Protein AF-A0A0F9P6A2-F1 (afdb_monomer)

Nearest PDB structures (foldseek):
  8adl-assembly1_N  TM=6.899E-01  e=5.904E-08  Saccharomyces cerevisiae
  7peq-assembly1_AF  TM=6.882E-01  e=5.033E-08  Homo sapiens
  8adl-assembly1_L  TM=6.777E-01  e=1.460E-07  Saccharomyces cerevisiae
  7uhy-assembly1_H-2  TM=6.541E-01  e=2.090E-06  Homo sapiens
  6qk7-assembly1_B  TM=4.286E-01  e=5.308E-08  Saccharomyces cerevisiae S288C

Organism: NCBI:txid412755

pLDDT: mean 78.2, std 23.57, range [27.62, 98.69]

Mean predicted aligned error: 13.71 Å

Sequence (490 aa):
MAAGDISAVIDTLVLTGCTTPRMVVLDGDYVVVSAWDGSLHGHIHTFTVDNVGAISDTVVDTWDFASTGLTPDIIKIPGSSDKYVIGYEGAASEGFIKSIIISTTGVITESFIDTVSTGARIVYGYVLHTEDANDTLIAQCFAGVVETVTVDSSGNIGAAVIDSEDYGHPGVPGNVIEIASGYYATIYADNLETFSIDGAGNITAVDSWDWTASTGTNSRIVKVPDSTKYMIAYENGSNDGIVFSFTISNTGIITKSVIDSLTFEPGINNWVSPPLSLGSDYFAIAGVGNADGFDGVIYTFTCDSDGAISDTVSDTMEFYDGSVNFCQAPFMIHVQDDVYAVAHYRQSSFDGWVRSFTIEIPTGAVEETATFSSDSHIWDAETATFNSNSHLYAEDTEIFSSTSHLWDTITATFSSNSNIHDTETETGTFTSNSHLYAEDTVTVQSDARIISQAQIENEYKIPWEIHPTMRNIHTTPQTGGQDDGGFRIL

Structure (mmCIF, N/CA/C/O backbone):
data_AF-A0A0F9P6A2-F1
#
_entry.id   AF-A0A0F9P6A2-F1
#
loop_
_atom_site.group_PDB
_atom_site.id
_atom_site.type_symbol
_atom_site.label_atom_id
_atom_site.label_alt_id
_atom_site.label_comp_id
_atom_site.label_asym_id
_atom_site.label_entity_id
_atom_site.label_seq_id
_atom_site.pdbx_PDB_ins_code
_atom_site.Cartn_x
_atom_site.Cartn_y
_atom_site.Cartn_z
_atom_site.occupancy
_atom_site.B_iso_or_equiv
_atom_site.auth_seq_id
_atom_site.auth_comp_id
_atom_site.auth_asym_id
_atom_site.auth_atom_id
_atom_site.pdbx_PDB_model_num
ATOM 1 N N . MET A 1 1 ? 18.080 -18.667 -7.653 1.00 68.69 1 MET A N 1
ATOM 2 C CA . MET A 1 1 ? 18.796 -17.548 -8.304 1.00 68.69 1 MET A CA 1
ATOM 3 C C . MET A 1 1 ? 19.746 -16.955 -7.253 1.00 68.69 1 MET A C 1
ATOM 5 O O . MET A 1 1 ? 19.988 -17.662 -6.277 1.00 68.69 1 MET A O 1
ATOM 9 N N . ALA A 1 2 ? 20.413 -15.813 -7.438 1.00 84.31 2 ALA A N 1
ATOM 10 C CA . ALA A 1 2 ? 21.039 -15.120 -6.304 1.00 84.31 2 ALA A CA 1
ATOM 11 C C . ALA A 1 2 ? 19.951 -14.437 -5.458 1.00 84.31 2 ALA A C 1
ATOM 13 O O . ALA A 1 2 ? 18.844 -14.220 -5.935 1.00 84.31 2 ALA A O 1
ATOM 14 N N . ALA A 1 3 ? 20.237 -14.148 -4.191 1.00 86.25 3 ALA A N 1
ATOM 15 C CA . ALA A 1 3 ? 19.277 -13.454 -3.342 1.00 86.25 3 ALA A CA 1
ATOM 16 C C . ALA A 1 3 ? 19.027 -12.027 -3.857 1.00 86.25 3 ALA A C 1
ATOM 18 O O . ALA A 1 3 ? 19.977 -11.310 -4.173 1.00 86.25 3 ALA A O 1
ATOM 19 N N . GLY A 1 4 ? 17.759 -11.635 -3.928 1.00 86.75 4 GLY A N 1
ATOM 20 C CA . GLY A 1 4 ? 17.284 -10.421 -4.577 1.00 86.75 4 GLY A CA 1
ATOM 21 C C . GLY A 1 4 ? 16.991 -10.574 -6.073 1.00 86.75 4 GLY A C 1
ATOM 22 O O . GLY A 1 4 ? 16.447 -9.630 -6.643 1.00 86.75 4 GLY A O 1
ATOM 23 N N . ASP A 1 5 ? 17.307 -11.709 -6.709 1.00 95.00 5 ASP A N 1
ATOM 24 C CA . ASP A 1 5 ? 17.002 -11.924 -8.130 1.00 95.00 5 ASP A CA 1
ATOM 25 C C . ASP A 1 5 ? 15.491 -12.094 -8.341 1.00 95.00 5 ASP A C 1
ATOM 27 O O . ASP A 1 5 ? 14.814 -12.813 -7.600 1.00 95.00 5 ASP A O 1
ATOM 31 N N . ILE A 1 6 ? 14.977 -11.471 -9.397 1.00 97.12 6 ILE A N 1
ATOM 32 C CA . ILE A 1 6 ? 13.567 -11.461 -9.772 1.00 97.12 6 ILE A CA 1
ATOM 33 C C . ILE A 1 6 ? 13.384 -12.401 -10.971 1.00 97.12 6 ILE A C 1
ATOM 35 O O . ILE A 1 6 ? 14.113 -12.328 -11.964 1.00 97.12 6 ILE A O 1
ATOM 39 N N . SER A 1 7 ? 12.404 -13.304 -10.917 1.00 97.69 7 SER A N 1
ATOM 40 C CA . SER A 1 7 ? 12.067 -14.130 -12.082 1.00 97.69 7 SER A CA 1
ATOM 41 C C . SER A 1 7 ? 11.315 -13.327 -13.147 1.00 97.69 7 SER A C 1
ATOM 43 O O . SER A 1 7 ? 10.870 -12.211 -12.915 1.00 97.69 7 SER A O 1
ATOM 45 N N . ALA A 1 8 ? 11.167 -13.877 -14.354 1.00 97.38 8 ALA A N 1
ATOM 46 C CA . ALA A 1 8 ? 10.260 -13.284 -15.336 1.00 97.38 8 ALA A CA 1
ATOM 47 C C . ALA A 1 8 ? 8.800 -13.405 -14.866 1.00 97.38 8 ALA A C 1
ATOM 49 O O . ALA A 1 8 ? 8.473 -14.315 -14.106 1.00 97.38 8 ALA A O 1
ATOM 50 N N . VAL A 1 9 ? 7.912 -12.554 -15.395 1.00 98.12 9 VAL A N 1
ATOM 51 C CA . VAL A 1 9 ? 6.461 -12.669 -15.162 1.00 98.12 9 VAL A CA 1
ATOM 52 C C . VAL A 1 9 ? 5.992 -14.100 -15.443 1.00 98.12 9 VAL A C 1
ATOM 54 O O . VAL A 1 9 ? 6.194 -14.622 -16.544 1.00 98.12 9 VAL A O 1
ATOM 57 N N . ILE A 1 10 ? 5.365 -14.707 -14.439 1.00 98.00 10 ILE A N 1
ATOM 58 C CA . ILE A 1 10 ? 4.868 -16.084 -14.462 1.00 98.00 10 ILE A CA 1
ATOM 59 C C . ILE A 1 10 ? 3.498 -16.120 -15.127 1.00 98.00 10 ILE A C 1
ATOM 61 O O . ILE A 1 10 ? 3.296 -16.871 -16.082 1.00 98.00 10 ILE A O 1
ATOM 65 N N . ASP A 1 11 ? 2.581 -15.275 -14.657 1.00 98.06 11 ASP A N 1
ATOM 66 C CA . ASP A 1 11 ? 1.213 -15.225 -15.156 1.00 98.06 11 ASP A CA 1
ATOM 67 C C . ASP A 1 11 ? 0.645 -13.798 -15.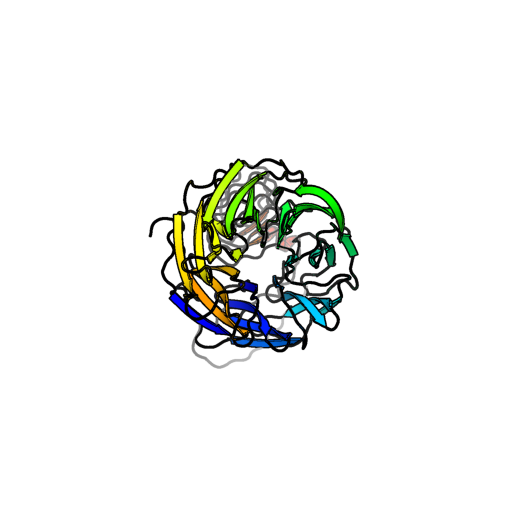158 1.00 98.06 11 ASP A C 1
ATOM 69 O O . ASP A 1 11 ? 1.237 -12.846 -14.638 1.00 98.06 11 ASP A O 1
ATOM 73 N N . THR A 1 12 ? -0.485 -13.601 -15.835 1.00 96.00 12 THR A N 1
ATOM 74 C CA . THR A 1 12 ? -1.147 -12.306 -15.976 1.00 96.00 12 THR A CA 1
ATOM 75 C C . THR A 1 12 ? -2.664 -12.451 -16.034 1.00 96.00 12 THR A C 1
ATOM 77 O O . THR A 1 12 ? -3.202 -13.073 -16.947 1.00 96.00 12 THR A O 1
ATOM 80 N N . LEU A 1 13 ? -3.362 -11.740 -15.150 1.00 95.69 13 LEU A N 1
ATOM 81 C CA . LEU A 1 13 ? -4.818 -11.596 -15.156 1.00 95.69 13 LEU A CA 1
ATOM 82 C C . LEU A 1 13 ? -5.215 -10.168 -15.541 1.00 95.69 13 LEU A C 1
ATOM 84 O O . LEU A 1 13 ? -4.581 -9.203 -15.120 1.00 95.69 13 LEU A O 1
ATOM 88 N N . VAL A 1 14 ? -6.281 -10.024 -16.332 1.00 93.94 14 VAL A N 1
ATOM 89 C CA . VAL A 1 14 ? -6.879 -8.723 -16.672 1.00 93.94 14 VAL A CA 1
ATOM 90 C C . VAL A 1 14 ? -8.145 -8.520 -15.850 1.00 93.94 14 VAL A C 1
ATOM 92 O O . VAL A 1 14 ? -9.031 -9.373 -15.863 1.00 93.94 14 VAL A O 1
ATOM 95 N N . LEU A 1 15 ? -8.255 -7.371 -15.189 1.00 93.69 15 LEU A N 1
ATOM 96 C CA . LEU A 1 15 ? -9.409 -6.965 -14.394 1.00 93.69 15 LEU A CA 1
ATOM 97 C C . LEU A 1 15 ? -10.101 -5.777 -15.065 1.00 93.69 15 LEU A C 1
ATOM 99 O O . LEU A 1 15 ? -9.478 -4.754 -15.348 1.00 93.69 15 LEU A O 1
ATOM 103 N N . THR A 1 16 ? -11.399 -5.903 -15.335 1.00 91.44 16 THR A N 1
ATOM 104 C CA . THR A 1 16 ? -12.192 -4.786 -15.873 1.00 91.44 16 THR A CA 1
ATOM 105 C C . THR A 1 16 ? -12.464 -3.768 -14.771 1.00 91.44 16 THR A C 1
ATOM 107 O O . THR A 1 16 ? -12.861 -4.165 -13.684 1.00 91.44 16 THR A O 1
ATOM 110 N N . GLY A 1 17 ? -12.304 -2.472 -15.057 1.00 89.81 17 GLY A N 1
ATOM 111 C CA . GLY A 1 17 ? -12.640 -1.419 -14.088 1.00 89.81 17 GLY A CA 1
ATOM 112 C C . GLY A 1 17 ? -11.696 -1.351 -12.885 1.00 89.81 17 GLY A C 1
ATOM 113 O O . GLY A 1 17 ? -12.132 -1.140 -11.758 1.00 89.81 17 GLY A O 1
ATOM 114 N N . CYS A 1 18 ? -10.399 -1.537 -13.129 1.00 94.88 18 CYS A N 1
ATOM 115 C CA . CYS A 1 18 ? -9.384 -1.674 -12.096 1.00 94.88 18 CYS A CA 1
ATOM 116 C C . CYS A 1 18 ? -8.314 -0.567 -12.184 1.00 94.88 18 CYS A C 1
ATOM 118 O O . CYS A 1 18 ? -7.145 -0.810 -12.479 1.00 94.88 18 CYS A O 1
ATOM 120 N N . THR A 1 19 ? -8.725 0.676 -11.931 1.00 94.81 19 THR A N 1
ATOM 121 C CA . THR A 1 19 ? -7.854 1.861 -11.848 1.00 94.81 19 THR A CA 1
ATOM 122 C C . THR A 1 19 ? -7.338 2.071 -10.424 1.00 94.81 19 THR A C 1
ATOM 124 O O . THR A 1 19 ? -8.082 1.901 -9.460 1.00 94.81 19 THR A O 1
ATOM 127 N N . THR A 1 20 ? -6.060 2.462 -10.302 1.00 92.50 20 THR A N 1
ATOM 128 C CA . THR A 1 20 ? -5.333 2.664 -9.028 1.00 92.50 20 THR A CA 1
ATOM 129 C C . THR A 1 20 ? -5.540 1.517 -8.028 1.00 92.50 20 THR A C 1
ATOM 131 O O . THR A 1 20 ? -6.112 1.748 -6.962 1.00 92.50 20 THR A O 1
ATOM 134 N N . PRO A 1 21 ? -5.128 0.288 -8.380 1.00 94.69 21 PRO A N 1
ATOM 135 C CA . PRO A 1 21 ? -5.400 -0.879 -7.558 1.00 94.69 21 PRO A CA 1
ATOM 136 C C . PRO A 1 21 ? -4.680 -0.830 -6.206 1.00 94.69 21 PRO A C 1
ATOM 138 O O . PRO A 1 21 ? -3.538 -0.371 -6.090 1.00 94.69 21 PRO A O 1
ATOM 141 N N . ARG A 1 22 ? -5.351 -1.374 -5.195 1.00 90.12 22 ARG A N 1
ATOM 142 C CA . ARG A 1 22 ? -4.787 -1.787 -3.907 1.00 90.12 22 ARG A CA 1
ATOM 143 C C . ARG A 1 22 ? -5.046 -3.270 -3.719 1.00 90.12 22 ARG A C 1
ATOM 145 O O . ARG A 1 22 ? -6.036 -3.778 -4.240 1.00 90.12 22 ARG A O 1
ATOM 152 N N . MET A 1 23 ? -4.140 -3.955 -3.031 1.00 88.31 23 MET A N 1
ATOM 153 C CA . MET A 1 23 ? -4.226 -5.398 -2.835 1.00 88.31 23 MET A CA 1
ATOM 154 C C . MET A 1 23 ? -4.045 -5.799 -1.384 1.00 88.31 23 MET A C 1
ATOM 156 O O . MET A 1 23 ? -3.263 -5.191 -0.659 1.00 88.31 23 MET A O 1
ATOM 160 N N . VAL A 1 24 ? -4.720 -6.880 -1.015 1.00 85.50 24 VAL A N 1
ATOM 161 C CA . VAL A 1 24 ? -4.509 -7.599 0.238 1.00 85.50 24 VAL A CA 1
ATOM 162 C C . VAL A 1 24 ? -4.630 -9.098 -0.028 1.00 85.50 24 VAL A C 1
ATOM 164 O O . VAL A 1 24 ? -5.427 -9.525 -0.868 1.00 85.50 24 VAL A O 1
ATOM 167 N N . VAL A 1 25 ? -3.824 -9.888 0.670 1.00 82.25 25 VAL A N 1
ATOM 168 C CA . VAL A 1 25 ? -3.891 -11.354 0.659 1.00 82.25 25 VAL A CA 1
ATOM 169 C C . VAL A 1 25 ? -4.923 -11.801 1.696 1.00 82.25 25 VAL A C 1
ATOM 171 O O . VAL A 1 25 ? -5.004 -11.231 2.787 1.00 82.25 25 VAL A O 1
ATOM 174 N N . LEU A 1 26 ? -5.759 -12.778 1.353 1.00 79.81 26 LEU A N 1
ATOM 175 C CA . LEU A 1 26 ? -6.559 -13.510 2.342 1.00 79.81 26 LEU A CA 1
ATOM 176 C C . LEU A 1 26 ? -5.760 -14.738 2.780 1.00 79.81 26 LEU A C 1
ATOM 178 O O . LEU A 1 26 ? -4.757 -15.072 2.171 1.00 79.81 26 LEU A O 1
ATOM 182 N N . ASP A 1 27 ? -6.225 -15.458 3.793 1.00 68.31 27 ASP A N 1
ATOM 183 C CA . ASP A 1 27 ? -5.519 -16.662 4.233 1.00 68.31 27 ASP A CA 1
ATOM 184 C C . ASP A 1 27 ? -5.398 -17.682 3.071 1.00 68.31 27 ASP A C 1
ATOM 186 O O . ASP A 1 27 ? -6.403 -18.071 2.465 1.00 68.31 27 ASP A O 1
ATOM 190 N N . GLY A 1 28 ? -4.164 -18.099 2.756 1.00 71.69 28 GLY A N 1
ATOM 191 C CA . GLY A 1 28 ? -3.831 -18.989 1.636 1.00 71.69 28 GLY A CA 1
ATOM 192 C C . GLY A 1 28 ? -3.672 -18.270 0.287 1.00 71.69 28 GLY A C 1
ATOM 193 O O . GLY A 1 28 ? -3.220 -17.135 0.221 1.00 71.69 28 GLY A O 1
ATOM 194 N N . ASP A 1 29 ? -4.071 -18.937 -0.798 1.00 81.44 29 ASP A N 1
ATOM 195 C CA . ASP A 1 29 ? -3.779 -18.504 -2.176 1.00 81.44 29 ASP A CA 1
ATOM 196 C C . ASP A 1 29 ? -4.673 -17.349 -2.688 1.00 81.44 29 ASP A C 1
ATOM 198 O O . ASP A 1 29 ? -4.631 -17.010 -3.870 1.00 81.44 29 ASP A O 1
ATOM 202 N N . TYR A 1 30 ? -5.574 -16.779 -1.880 1.00 86.12 30 TYR A N 1
ATOM 203 C CA . TYR A 1 30 ? -6.539 -15.784 -2.367 1.00 86.12 30 TYR A CA 1
ATOM 204 C C . TYR A 1 30 ? -5.976 -14.364 -2.286 1.00 86.12 30 TYR A C 1
ATOM 206 O O . TYR A 1 30 ? -5.379 -13.955 -1.293 1.00 86.12 30 TYR A O 1
ATOM 214 N N . VAL A 1 31 ? -6.275 -13.562 -3.306 1.00 85.62 31 VAL A N 1
ATOM 215 C CA . VAL A 1 31 ? -5.920 -12.144 -3.379 1.00 85.62 31 VAL A CA 1
ATOM 216 C C . VAL A 1 31 ? -7.170 -11.319 -3.656 1.00 85.62 31 VAL A C 1
ATOM 218 O O . VAL A 1 31 ? -8.002 -11.677 -4.495 1.00 85.62 31 VAL A O 1
ATOM 221 N N . VAL A 1 32 ? -7.289 -10.191 -2.961 1.00 89.69 32 VAL A N 1
ATOM 222 C CA . VAL A 1 32 ? -8.297 -9.162 -3.218 1.00 89.69 32 VAL A CA 1
ATOM 223 C C . VAL A 1 32 ? -7.638 -7.955 -3.863 1.00 89.69 32 VAL A C 1
ATOM 225 O O . VAL A 1 32 ? -6.594 -7.499 -3.407 1.00 89.69 32 VAL A O 1
ATOM 228 N N . VAL A 1 33 ? -8.287 -7.403 -4.887 1.00 94.31 33 VAL A N 1
ATOM 229 C CA . VAL A 1 33 ? -7.976 -6.092 -5.459 1.00 94.31 33 VAL A CA 1
ATOM 230 C C . VAL A 1 33 ? -9.157 -5.154 -5.234 1.00 94.31 33 VAL A C 1
ATOM 232 O O . VAL A 1 33 ? -10.264 -5.461 -5.672 1.00 94.31 33 VAL A O 1
ATOM 235 N N . SER A 1 34 ? -8.924 -3.992 -4.620 1.00 94.94 34 SER A N 1
ATOM 236 C CA . SER A 1 34 ? -9.865 -2.866 -4.644 1.00 94.94 34 SER A CA 1
ATOM 237 C C . SER A 1 34 ? -9.404 -1.816 -5.649 1.00 94.94 34 SER A C 1
ATOM 239 O O . SER A 1 34 ? -8.225 -1.465 -5.705 1.00 94.94 34 SER A O 1
ATOM 241 N N . ALA A 1 35 ? -10.330 -1.308 -6.457 1.00 97.00 35 ALA A N 1
ATOM 242 C CA . ALA A 1 35 ? -10.033 -0.343 -7.508 1.00 97.00 35 ALA A CA 1
ATOM 243 C C . ALA A 1 35 ? -11.288 0.444 -7.923 1.00 97.00 35 ALA A C 1
ATOM 245 O O . ALA A 1 35 ? -12.346 0.304 -7.317 1.00 97.00 35 ALA A O 1
ATOM 246 N N . TRP A 1 36 ? -11.182 1.288 -8.948 1.00 96.06 36 TRP A N 1
ATOM 247 C CA . TRP A 1 36 ? -12.336 1.986 -9.527 1.00 96.06 36 TRP A CA 1
ATOM 248 C C . TRP A 1 36 ? -12.297 2.014 -11.058 1.00 96.06 36 TRP A C 1
ATOM 250 O O . TRP A 1 36 ? -11.248 1.797 -11.663 1.00 96.06 36 TRP A O 1
ATOM 260 N N . ASP A 1 37 ? -13.429 2.282 -11.710 1.00 94.88 37 ASP A N 1
ATOM 261 C CA . ASP A 1 37 ? -13.536 2.280 -13.175 1.00 94.88 37 ASP A CA 1
ATOM 262 C C . ASP A 1 37 ? -13.656 3.675 -13.811 1.00 94.88 37 ASP A C 1
ATOM 264 O O . ASP A 1 37 ? -13.839 4.692 -13.152 1.00 94.88 37 ASP A O 1
ATOM 268 N N . GLY A 1 38 ? -13.627 3.748 -15.145 1.00 92.12 38 GLY A N 1
ATOM 269 C CA . GLY A 1 38 ? -13.782 5.018 -15.870 1.00 92.12 38 GLY A CA 1
ATOM 270 C C . GLY A 1 38 ? -15.124 5.744 -15.658 1.00 92.12 38 GLY A C 1
ATOM 271 O O . GLY A 1 38 ? -15.259 6.894 -16.081 1.00 92.12 38 GLY A O 1
ATOM 272 N N . SER A 1 39 ? -16.105 5.104 -15.013 1.00 94.69 39 SER A N 1
ATOM 273 C CA . SER A 1 39 ? -17.392 5.682 -14.598 1.00 94.69 39 SER A CA 1
ATOM 274 C C . SER A 1 39 ? -17.397 6.135 -13.133 1.00 94.69 39 SER A C 1
ATOM 276 O O . SER A 1 39 ? -18.435 6.590 -12.653 1.00 94.69 39 SER A O 1
ATOM 278 N N . LEU A 1 40 ? -16.243 6.092 -12.456 1.00 95.44 40 LEU A N 1
ATOM 279 C CA . LEU A 1 40 ? -16.032 6.407 -11.040 1.00 95.44 40 LEU A CA 1
ATOM 280 C C . LEU A 1 40 ? -16.553 5.338 -10.069 1.00 95.44 40 LEU A C 1
ATOM 282 O O . LEU A 1 40 ? -16.492 5.563 -8.860 1.00 95.44 40 LEU A O 1
ATOM 286 N N . HIS A 1 41 ? -17.061 4.204 -10.556 1.00 97.38 41 HIS A N 1
ATOM 287 C CA . HIS A 1 41 ? -17.585 3.157 -9.685 1.00 97.38 41 HIS A CA 1
ATOM 288 C C . HIS A 1 41 ? -16.440 2.444 -8.970 1.00 97.38 41 HIS A C 1
ATOM 290 O O . HIS A 1 41 ? -15.406 2.183 -9.581 1.00 97.38 41 HIS A O 1
ATOM 296 N N . GLY A 1 42 ? -16.620 2.158 -7.683 1.00 97.62 42 GLY A N 1
ATOM 297 C CA . GLY A 1 42 ? -15.679 1.379 -6.891 1.00 97.62 42 GLY A CA 1
ATOM 298 C C . GLY A 1 42 ? -15.931 -0.114 -7.067 1.00 97.62 42 GLY A C 1
ATOM 299 O O . GLY A 1 42 ? -17.069 -0.564 -6.943 1.00 97.62 42 GLY A O 1
ATOM 300 N N . HIS A 1 43 ? -14.867 -0.873 -7.305 1.00 97.50 43 HIS A N 1
ATOM 301 C CA . HIS A 1 43 ? -14.892 -2.312 -7.538 1.00 97.50 43 HIS A CA 1
ATOM 302 C C . HIS A 1 43 ? -13.994 -3.058 -6.554 1.00 97.50 43 HIS A C 1
ATOM 304 O O . HIS A 1 43 ? -12.923 -2.579 -6.175 1.00 97.50 43 HIS A O 1
ATOM 310 N N . ILE A 1 44 ? -14.425 -4.256 -6.169 1.00 97.62 44 ILE A N 1
ATOM 311 C CA . ILE A 1 44 ? -13.600 -5.267 -5.505 1.00 97.62 44 ILE A CA 1
ATOM 312 C C . ILE A 1 44 ? -13.592 -6.506 -6.392 1.00 97.62 44 ILE A C 1
ATOM 314 O O . ILE A 1 44 ? -14.652 -6.944 -6.835 1.00 97.62 44 ILE A O 1
ATOM 318 N N . HIS A 1 45 ? -12.415 -7.079 -6.620 1.00 96.94 45 HIS A N 1
ATOM 319 C CA . HIS A 1 45 ? -12.226 -8.346 -7.321 1.00 96.94 45 HIS A CA 1
ATOM 320 C C . HIS A 1 45 ? -11.480 -9.324 -6.423 1.00 96.94 45 HIS A C 1
ATOM 322 O O . HIS A 1 45 ? -10.557 -8.922 -5.715 1.00 96.94 45 HIS A O 1
ATOM 328 N N . THR A 1 46 ? -11.819 -10.606 -6.504 1.00 96.38 46 THR A N 1
ATOM 329 C CA . THR A 1 46 ? -11.063 -11.678 -5.847 1.00 96.38 46 THR A CA 1
ATOM 330 C C . THR A 1 46 ? -10.616 -12.726 -6.855 1.00 96.38 46 THR A C 1
ATOM 332 O O . THR A 1 46 ? -11.311 -13.014 -7.826 1.00 96.38 46 THR A O 1
ATOM 335 N N . PHE A 1 47 ? -9.433 -13.293 -6.663 1.00 95.94 47 PHE A N 1
ATOM 336 C CA . PHE A 1 47 ? -8.863 -14.356 -7.497 1.00 95.94 47 PHE A CA 1
ATOM 337 C C . PHE A 1 47 ? -7.842 -15.141 -6.672 1.00 95.94 47 PHE A C 1
ATOM 339 O O . PHE A 1 47 ? -7.590 -14.783 -5.522 1.00 95.94 47 PHE A O 1
ATOM 346 N N . THR A 1 48 ? -7.268 -16.207 -7.230 1.00 93.44 48 THR A N 1
ATOM 347 C CA . THR A 1 48 ? -6.183 -16.938 -6.562 1.00 93.44 48 THR A CA 1
ATOM 348 C C . THR A 1 48 ? -4.852 -16.743 -7.268 1.00 93.44 48 THR A C 1
ATOM 350 O O . THR A 1 48 ? -4.823 -16.605 -8.492 1.00 93.44 48 THR A O 1
ATOM 353 N N . VAL A 1 49 ? -3.768 -16.782 -6.501 1.00 89.44 49 VAL A N 1
ATOM 354 C CA . VAL A 1 49 ? -2.382 -16.890 -6.957 1.00 89.44 49 VAL A CA 1
ATOM 355 C C . VAL A 1 49 ? -1.757 -18.035 -6.166 1.00 89.44 49 VAL A C 1
ATOM 357 O O . VAL A 1 49 ? -1.667 -17.939 -4.950 1.00 89.44 49 VAL A O 1
ATOM 360 N N . ASP A 1 50 ? -1.395 -19.131 -6.830 1.00 90.00 50 ASP A N 1
ATOM 361 C CA . ASP A 1 50 ? -0.864 -20.311 -6.135 1.00 90.00 50 ASP A CA 1
ATOM 362 C C . ASP A 1 50 ? 0.621 -20.166 -5.746 1.00 90.00 50 ASP A C 1
ATOM 364 O O . ASP A 1 50 ? 1.303 -19.205 -6.114 1.00 90.00 50 ASP A O 1
ATOM 368 N N . ASN A 1 51 ? 1.146 -21.168 -5.034 1.00 87.38 51 ASN A N 1
ATOM 369 C CA . ASN A 1 51 ? 2.534 -21.212 -4.564 1.00 87.38 51 ASN A CA 1
ATOM 370 C C . ASN A 1 51 ? 3.605 -21.313 -5.666 1.00 87.38 51 ASN A C 1
ATOM 372 O O . ASN A 1 51 ? 4.795 -21.322 -5.364 1.00 87.38 51 ASN A O 1
ATOM 376 N N . VAL A 1 52 ? 3.216 -21.426 -6.938 1.00 92.31 52 VAL A N 1
ATOM 377 C CA . VAL A 1 52 ? 4.136 -21.322 -8.080 1.00 92.31 52 VAL A CA 1
ATOM 378 C C . VAL A 1 52 ? 3.869 -20.071 -8.914 1.00 92.31 52 VAL A C 1
ATOM 380 O O . VAL A 1 52 ? 4.459 -19.913 -9.982 1.00 92.31 52 VAL A O 1
ATOM 383 N N . GLY A 1 53 ? 2.995 -19.182 -8.438 1.00 93.19 53 GLY A N 1
ATOM 384 C CA . GLY A 1 53 ? 2.637 -17.927 -9.078 1.00 93.19 53 GLY A CA 1
ATOM 385 C C . GLY A 1 53 ? 1.608 -18.050 -10.200 1.00 93.19 53 GLY A C 1
ATOM 386 O O . GLY A 1 53 ? 1.444 -17.090 -10.945 1.00 93.19 53 GLY A O 1
ATOM 387 N N . ALA A 1 54 ? 0.909 -19.169 -10.382 1.00 96.50 54 ALA A N 1
ATOM 388 C CA . ALA A 1 54 ? -0.171 -19.238 -11.366 1.00 96.50 54 ALA A CA 1
ATOM 389 C C . ALA A 1 54 ? -1.411 -18.492 -10.853 1.00 96.50 54 ALA A C 1
ATOM 391 O O . ALA A 1 54 ? -1.832 -18.679 -9.711 1.00 96.50 54 ALA A O 1
ATOM 392 N N . ILE A 1 55 ? -2.012 -17.656 -11.701 1.00 96.50 55 ILE A N 1
ATOM 393 C CA . ILE A 1 55 ? -3.218 -16.896 -11.368 1.00 96.50 55 ILE A CA 1
ATOM 394 C C . ILE A 1 55 ? -4.439 -17.669 -11.882 1.00 96.50 55 ILE A C 1
ATOM 396 O O . ILE A 1 55 ? -4.421 -18.236 -12.973 1.00 96.50 55 ILE A O 1
ATOM 400 N N . SER A 1 56 ? -5.539 -17.701 -11.125 1.00 90.31 56 SER A N 1
ATOM 401 C CA . SER A 1 56 ? -6.771 -18.344 -11.601 1.00 90.31 56 SER A CA 1
ATOM 402 C C . SER A 1 56 ? -7.255 -17.744 -12.930 1.00 90.31 56 SER A C 1
ATOM 404 O O . SER A 1 56 ? -7.457 -16.532 -13.021 1.00 90.31 56 SER A O 1
ATOM 406 N N . ASP A 1 57 ? -7.571 -18.604 -13.909 1.00 81.06 57 ASP A N 1
ATOM 407 C CA . ASP A 1 57 ? -8.103 -18.229 -15.236 1.00 81.06 57 ASP A CA 1
ATOM 408 C C . ASP A 1 57 ? -9.379 -17.361 -15.178 1.00 81.06 57 ASP A C 1
ATOM 410 O O . ASP A 1 57 ? -9.732 -16.675 -16.142 1.00 81.06 57 ASP A O 1
ATOM 414 N N . THR A 1 58 ? -10.115 -17.422 -14.067 1.00 84.69 58 THR A N 1
ATOM 415 C CA . THR A 1 58 ? -11.321 -16.629 -13.831 1.00 84.69 58 THR A CA 1
ATOM 416 C C . THR A 1 58 ? -11.269 -15.972 -12.467 1.00 84.69 58 THR A C 1
ATOM 418 O O . THR A 1 58 ? -10.978 -16.636 -11.475 1.00 84.69 58 THR A O 1
ATOM 421 N N . VAL A 1 59 ? -11.659 -14.699 -12.427 1.00 91.94 59 VAL A N 1
ATOM 422 C CA . VAL A 1 59 ? -11.984 -13.984 -11.191 1.00 91.94 59 VAL A CA 1
ATOM 423 C C . VAL A 1 59 ? -12.999 -14.808 -10.389 1.00 91.94 59 VAL A C 1
ATOM 425 O O . VAL A 1 59 ? -13.993 -15.282 -10.946 1.00 91.94 59 VAL A O 1
ATOM 428 N N . VAL A 1 60 ? -12.715 -15.006 -9.105 1.00 95.44 60 VAL A N 1
ATOM 429 C CA . VAL A 1 60 ? -13.544 -15.759 -8.159 1.00 95.44 60 VAL A CA 1
ATOM 430 C C . VAL A 1 60 ? -14.845 -15.010 -7.895 1.00 95.44 60 VAL A C 1
ATOM 432 O O . VAL A 1 60 ? -15.918 -15.602 -8.007 1.00 95.44 60 VAL A O 1
ATOM 435 N N . ASP A 1 61 ? -14.757 -13.713 -7.596 1.00 97.25 61 ASP A N 1
ATOM 436 C CA . ASP A 1 61 ? -15.918 -12.855 -7.377 1.00 97.25 61 ASP A CA 1
ATOM 437 C C . ASP A 1 61 ? -15.631 -11.383 -7.719 1.00 97.25 61 ASP A C 1
ATOM 439 O O . ASP A 1 61 ? -14.481 -10.942 -7.801 1.00 97.25 61 ASP A O 1
ATOM 443 N N . THR A 1 62 ? -16.678 -10.598 -7.962 1.00 97.12 62 THR A N 1
ATOM 444 C CA . THR A 1 62 ? -16.572 -9.155 -8.207 1.00 97.12 62 THR A CA 1
ATOM 445 C C . THR A 1 62 ? -17.787 -8.419 -7.683 1.00 97.12 62 THR A C 1
ATOM 447 O O . THR A 1 62 ? -18.914 -8.800 -7.982 1.00 97.12 62 THR A O 1
ATOM 450 N N . TRP A 1 63 ? -17.550 -7.295 -7.008 1.00 98.00 63 TRP A N 1
ATOM 451 C CA . TRP A 1 63 ? -18.608 -6.418 -6.526 1.00 98.00 63 TRP A CA 1
ATOM 452 C C . TRP A 1 63 ? -18.353 -4.951 -6.892 1.00 98.00 63 TRP A C 1
ATOM 454 O O . TRP A 1 63 ? -17.322 -4.386 -6.530 1.00 98.00 63 TRP A O 1
ATOM 464 N N . ASP A 1 64 ? -19.322 -4.332 -7.572 1.00 97.62 64 ASP A N 1
ATOM 465 C CA . ASP A 1 64 ? -19.441 -2.874 -7.735 1.00 97.62 64 ASP A CA 1
ATOM 466 C C . ASP A 1 64 ? -20.066 -2.299 -6.452 1.00 97.62 64 ASP A C 1
ATOM 468 O O . ASP A 1 64 ? -21.289 -2.304 -6.267 1.00 97.62 64 ASP A O 1
ATOM 472 N N . PHE A 1 65 ? -19.213 -1.892 -5.512 1.00 97.62 65 PHE A N 1
ATOM 473 C CA . PHE A 1 65 ? -19.624 -1.564 -4.146 1.00 97.62 65 PHE A CA 1
ATOM 474 C C . PHE A 1 65 ? -20.145 -0.129 -3.997 1.00 97.62 65 PHE A C 1
ATOM 476 O O . PHE A 1 65 ? -20.826 0.189 -3.015 1.00 97.62 65 PHE A O 1
ATOM 483 N N . ALA A 1 66 ? -19.834 0.763 -4.942 1.00 97.62 66 ALA A N 1
ATOM 484 C CA . ALA A 1 66 ? -20.254 2.158 -4.889 1.00 97.62 66 ALA A CA 1
ATOM 485 C C . ALA A 1 66 ? -20.298 2.810 -6.274 1.00 97.62 66 ALA A C 1
ATOM 487 O O . ALA A 1 66 ? -19.323 2.786 -7.011 1.00 97.62 66 ALA A O 1
ATOM 488 N N . SER A 1 67 ? -21.361 3.573 -6.559 1.00 96.81 67 SER A N 1
ATOM 489 C CA . SER A 1 67 ? -21.476 4.381 -7.790 1.00 96.81 67 SER A CA 1
ATOM 490 C C . SER A 1 67 ? -20.477 5.548 -7.876 1.00 96.81 67 SER A C 1
ATOM 492 O O . SER A 1 67 ? -20.383 6.241 -8.886 1.00 96.81 67 SER A O 1
ATOM 494 N N . THR A 1 68 ? -19.801 5.853 -6.772 1.00 97.44 68 THR A N 1
ATOM 495 C CA . THR A 1 68 ? -18.609 6.701 -6.719 1.00 97.44 68 THR A CA 1
ATOM 496 C C . THR A 1 68 ? -17.737 6.129 -5.612 1.00 97.44 68 THR A C 1
ATOM 498 O O . THR A 1 68 ? -18.143 6.184 -4.451 1.00 97.44 68 THR A O 1
ATOM 501 N N . GLY A 1 69 ? -16.612 5.521 -5.975 1.00 96.94 69 GLY A N 1
ATOM 502 C CA . GLY A 1 69 ? -15.734 4.794 -5.061 1.00 96.94 69 GLY A CA 1
ATOM 503 C C . GLY A 1 69 ? -14.269 4.956 -5.442 1.00 96.94 69 GLY A C 1
ATOM 504 O O . GLY A 1 69 ? -13.611 3.980 -5.770 1.00 96.94 69 GLY A O 1
ATOM 505 N N . LEU A 1 70 ? -13.787 6.197 -5.483 1.00 96.50 70 LEU A N 1
ATOM 506 C CA . LEU A 1 70 ? -12.475 6.550 -6.014 1.00 96.50 70 LEU A CA 1
ATOM 507 C C . LEU A 1 70 ? -11.341 6.146 -5.075 1.00 96.50 70 LEU A C 1
ATOM 509 O O . LEU A 1 70 ? -11.438 6.307 -3.858 1.00 96.50 70 LEU A O 1
ATOM 513 N N . THR A 1 71 ? -10.246 5.685 -5.689 1.00 94.12 71 THR A N 1
ATOM 514 C CA . THR A 1 71 ? -8.975 5.335 -5.030 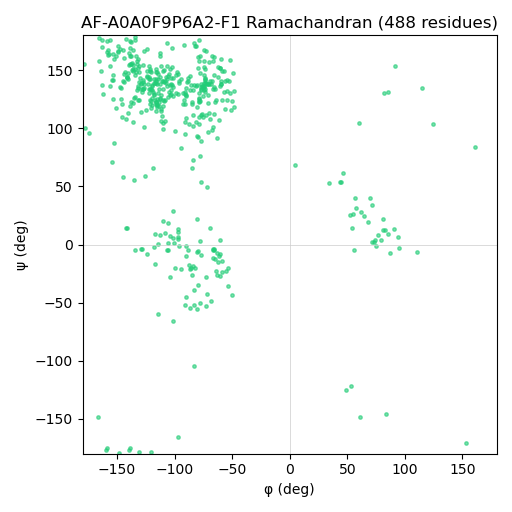1.00 94.12 71 THR A CA 1
ATOM 515 C C . THR A 1 71 ? -9.157 4.516 -3.746 1.00 94.12 71 THR A C 1
ATOM 517 O O . THR A 1 71 ? -8.680 4.948 -2.697 1.00 94.12 71 THR A O 1
ATOM 520 N N . PRO A 1 72 ? -9.889 3.389 -3.792 1.00 96.81 72 PRO A N 1
ATOM 521 C CA . PRO A 1 72 ? -10.159 2.628 -2.590 1.00 96.81 72 PRO A CA 1
ATOM 522 C C . PRO A 1 72 ? -8.897 1.949 -2.071 1.00 96.81 72 PRO A C 1
ATOM 524 O O . PRO A 1 72 ? -8.140 1.353 -2.840 1.00 96.81 72 PRO A O 1
ATOM 527 N N . ASP A 1 73 ? -8.735 1.991 -0.759 1.00 93.75 73 ASP A N 1
ATOM 528 C CA . ASP A 1 73 ? -7.763 1.210 -0.013 1.00 93.75 73 ASP A CA 1
ATOM 529 C C . ASP A 1 73 ? -8.481 0.158 0.823 1.00 93.75 73 ASP A C 1
ATOM 531 O O . ASP A 1 73 ? -9.556 0.429 1.362 1.00 93.75 73 ASP A O 1
ATOM 535 N N . ILE A 1 74 ? -7.911 -1.041 0.904 1.00 90.81 74 ILE A N 1
ATOM 536 C CA . ILE A 1 74 ? -8.519 -2.179 1.587 1.00 90.81 74 ILE A CA 1
ATOM 537 C C . ILE A 1 74 ? -7.508 -2.853 2.506 1.00 90.81 74 ILE A C 1
ATOM 539 O O . ILE A 1 74 ? -6.391 -3.160 2.096 1.00 90.81 74 ILE A O 1
ATOM 543 N N . ILE A 1 75 ? -7.928 -3.127 3.739 1.00 87.62 75 ILE A N 1
ATOM 544 C CA . ILE A 1 75 ? -7.127 -3.837 4.741 1.00 87.62 75 ILE A CA 1
ATOM 545 C C . ILE A 1 75 ? -7.971 -4.887 5.464 1.00 87.62 75 ILE A C 1
ATOM 547 O O . ILE A 1 75 ? -9.189 -4.737 5.601 1.00 87.62 75 ILE A O 1
ATOM 551 N N . LYS A 1 76 ? -7.328 -5.959 5.936 1.00 85.62 76 LYS A N 1
ATOM 552 C CA . LYS A 1 76 ? -7.957 -6.953 6.819 1.00 85.62 76 LYS A CA 1
ATOM 553 C C . LYS A 1 76 ? -8.214 -6.315 8.187 1.00 85.62 76 LYS A C 1
ATOM 555 O O . LYS A 1 76 ? -7.391 -5.540 8.666 1.00 85.62 76 LYS A O 1
ATOM 560 N N . ILE A 1 77 ? -9.352 -6.626 8.806 1.00 86.19 77 ILE A N 1
ATOM 561 C CA . ILE A 1 77 ? -9.613 -6.232 10.196 1.00 86.19 77 ILE A CA 1
ATOM 562 C C . ILE A 1 77 ? -8.841 -7.191 11.116 1.00 86.19 77 ILE A C 1
ATOM 564 O O . ILE A 1 77 ? -9.072 -8.404 11.027 1.00 86.19 77 ILE A O 1
ATOM 568 N N . PRO A 1 78 ? -7.958 -6.691 12.001 1.00 82.81 78 PRO A N 1
ATOM 569 C CA . PRO A 1 78 ? -7.249 -7.520 12.969 1.00 82.81 78 PRO A CA 1
ATOM 570 C C . PRO A 1 78 ? -8.193 -8.388 13.808 1.00 82.81 78 PRO A C 1
ATOM 572 O O . PRO A 1 78 ? -9.291 -7.981 14.187 1.00 82.81 78 PRO A O 1
ATOM 575 N N . GLY A 1 79 ? -7.781 -9.629 14.070 1.00 80.94 79 GLY A N 1
ATOM 576 C CA . GLY A 1 79 ? -8.585 -10.596 14.826 1.00 80.94 79 GLY A CA 1
ATOM 577 C C . GLY A 1 79 ? -9.820 -11.146 14.094 1.00 80.94 79 GLY A C 1
ATOM 578 O O . GLY A 1 79 ? -10.553 -11.947 14.673 1.00 80.94 79 GLY A O 1
ATOM 579 N N . SER A 1 80 ? -10.060 -10.769 12.832 1.00 85.69 80 SER A N 1
ATOM 580 C CA . SER A 1 80 ? -11.125 -11.332 11.995 1.00 85.69 80 SER A CA 1
ATOM 581 C C . SER A 1 80 ? -10.559 -12.212 10.880 1.00 85.69 80 SER A C 1
ATOM 583 O O . SER A 1 80 ? -9.569 -11.857 10.247 1.00 85.69 80 SER A O 1
ATOM 585 N N . SER A 1 81 ? -11.208 -13.341 10.583 1.00 84.31 81 SER A N 1
ATOM 586 C CA . SER A 1 81 ? -10.817 -14.230 9.477 1.00 84.31 81 SER A CA 1
ATOM 587 C C . SER A 1 81 ? -11.410 -13.832 8.122 1.00 84.31 81 SER A C 1
ATOM 589 O O . SER A 1 81 ? -10.905 -14.255 7.089 1.00 84.31 81 SER A O 1
ATOM 591 N N . ASP A 1 82 ? -12.491 -13.050 8.113 1.00 90.31 82 ASP A N 1
ATOM 592 C CA . ASP A 1 82 ? -13.309 -12.819 6.916 1.00 90.31 82 ASP A CA 1
ATOM 593 C C . ASP A 1 82 ? -13.812 -11.378 6.769 1.00 90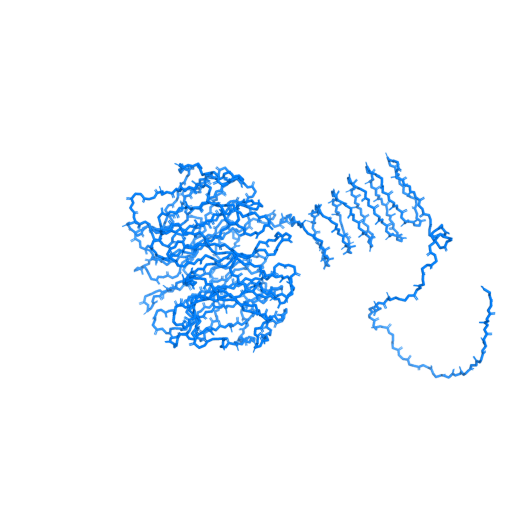.31 82 ASP A C 1
ATOM 595 O O . ASP A 1 82 ? -14.722 -11.117 5.980 1.00 90.31 82 ASP A O 1
ATOM 599 N N . LYS A 1 83 ? -13.257 -10.427 7.532 1.00 93.75 83 LYS A N 1
ATOM 600 C CA . LYS A 1 83 ? -13.713 -9.027 7.506 1.00 93.75 83 LYS A CA 1
ATOM 601 C C . LYS A 1 83 ? -12.597 -8.076 7.150 1.00 93.75 83 LYS A C 1
ATOM 603 O O . LYS A 1 83 ? -11.459 -8.226 7.587 1.00 93.75 83 LYS A O 1
ATOM 608 N N . TYR A 1 84 ? -12.988 -7.072 6.385 1.00 94.75 84 TYR A N 1
ATOM 609 C CA . TYR A 1 84 ? -12.097 -6.087 5.805 1.00 94.75 84 TYR A CA 1
ATOM 610 C C . TYR A 1 84 ? -12.709 -4.704 5.970 1.00 94.75 84 TYR A C 1
ATOM 612 O O . TYR A 1 84 ? -13.933 -4.561 6.040 1.00 94.75 84 TYR A O 1
ATOM 620 N N . VAL A 1 85 ? -11.853 -3.691 5.998 1.00 96.12 85 VAL A N 1
ATOM 621 C CA . VAL A 1 85 ? -12.250 -2.291 5.874 1.00 96.12 85 VAL A CA 1
ATOM 622 C C . VAL A 1 85 ? -11.840 -1.789 4.508 1.00 96.12 85 VAL A C 1
ATOM 624 O O . VAL A 1 85 ? -10.734 -2.068 4.055 1.00 96.12 85 VAL A O 1
ATOM 627 N N . ILE A 1 86 ? -12.724 -1.015 3.888 1.00 97.31 86 ILE A N 1
ATOM 628 C CA . ILE A 1 86 ? -12.449 -0.239 2.691 1.00 97.31 86 ILE A CA 1
ATOM 629 C C . ILE A 1 86 ? -12.585 1.257 2.996 1.00 97.31 86 ILE A C 1
ATOM 631 O O . ILE A 1 86 ? -13.631 1.718 3.465 1.00 97.31 86 ILE A O 1
ATOM 635 N N . GLY A 1 87 ? -11.514 2.005 2.744 1.00 97.25 87 GLY A N 1
ATOM 636 C CA . GLY A 1 87 ? -11.471 3.465 2.797 1.00 97.25 87 GLY A CA 1
ATOM 637 C C . GLY A 1 87 ? -11.473 4.038 1.386 1.00 97.25 87 GLY A C 1
ATOM 638 O O . GLY A 1 87 ? -10.683 3.595 0.559 1.00 97.25 87 GLY A O 1
ATOM 639 N N . TYR A 1 88 ? -12.351 4.987 1.064 1.00 97.75 88 TYR A N 1
ATOM 640 C CA . TYR A 1 88 ? -12.428 5.528 -0.299 1.00 97.75 88 TYR A CA 1
ATOM 641 C C . TYR A 1 88 ? -13.082 6.910 -0.375 1.00 97.75 88 TYR A C 1
ATOM 643 O O . TYR A 1 88 ? -13.767 7.352 0.549 1.00 97.75 88 TYR A O 1
ATOM 651 N N . GLU A 1 89 ? -12.919 7.583 -1.515 1.00 97.50 89 GLU A N 1
ATOM 652 C CA . GLU A 1 89 ? -13.646 8.809 -1.831 1.00 97.50 89 GLU A CA 1
ATOM 653 C C . GLU A 1 89 ? -14.960 8.512 -2.573 1.00 97.50 89 GLU A C 1
ATOM 655 O O . GLU A 1 89 ? -14.987 7.953 -3.670 1.00 97.50 89 GLU A O 1
ATOM 660 N N . GLY A 1 90 ? -16.069 8.943 -1.983 1.00 97.12 90 GLY A N 1
ATOM 661 C CA . GLY A 1 90 ? -17.404 8.866 -2.544 1.00 97.12 90 GLY A CA 1
ATOM 662 C C . GLY A 1 90 ? -17.890 10.140 -3.238 1.00 97.12 90 GLY A C 1
ATOM 663 O O . GLY A 1 90 ? -17.149 11.065 -3.582 1.00 97.12 90 GLY A O 1
ATOM 664 N N . ALA A 1 91 ? -19.200 10.171 -3.484 1.00 95.25 91 ALA A N 1
ATOM 665 C CA . ALA A 1 91 ? -19.858 11.291 -4.144 1.00 95.25 91 ALA A CA 1
ATOM 666 C C . ALA A 1 91 ? -19.687 12.599 -3.349 1.00 95.25 91 ALA A C 1
ATOM 668 O O . ALA A 1 91 ? -19.554 12.596 -2.131 1.00 95.25 91 ALA A O 1
ATOM 669 N N . ALA A 1 92 ? -19.713 13.735 -4.054 1.00 94.31 92 ALA A N 1
ATOM 670 C CA . ALA A 1 92 ? -19.540 15.066 -3.461 1.00 94.31 92 ALA A CA 1
ATOM 671 C C . ALA A 1 92 ? -18.248 15.241 -2.640 1.00 94.31 92 ALA A C 1
ATOM 673 O O . ALA A 1 92 ? -18.200 16.115 -1.776 1.00 94.31 92 ALA A O 1
ATOM 674 N N . SER A 1 93 ? -17.208 14.461 -2.958 1.00 94.12 93 SER A N 1
ATOM 675 C CA . SER A 1 93 ? -15.923 14.490 -2.264 1.00 94.12 93 SER A CA 1
ATOM 676 C C . SER A 1 93 ? -15.955 13.984 -0.821 1.00 94.12 93 SER A C 1
ATOM 678 O O . SER A 1 93 ? -15.067 14.305 -0.041 1.00 94.12 93 SER A O 1
ATOM 680 N N . GLU A 1 94 ? -16.972 13.219 -0.442 1.00 95.81 94 GLU A N 1
ATOM 681 C CA . GLU A 1 94 ? -17.077 12.653 0.903 1.00 95.81 94 GLU A CA 1
ATOM 682 C C . GLU A 1 94 ? -16.141 11.450 1.044 1.00 95.81 94 GLU A C 1
ATOM 684 O O . GLU A 1 94 ? -16.108 10.603 0.158 1.00 95.81 94 GLU A O 1
ATOM 689 N N . GLY A 1 95 ? -15.364 11.358 2.122 1.00 97.19 95 GLY A N 1
ATOM 690 C CA . GLY A 1 95 ? -14.616 10.135 2.405 1.00 97.19 95 GLY A CA 1
ATOM 691 C C . GLY A 1 95 ? -15.470 9.144 3.198 1.00 97.19 95 GLY A C 1
ATOM 692 O O . GLY A 1 95 ? -16.308 9.531 4.013 1.00 97.19 95 GLY A O 1
ATOM 693 N N . PHE A 1 96 ? -15.280 7.858 2.928 1.00 98.12 96 PHE A N 1
ATOM 694 C CA . PHE A 1 96 ? -16.005 6.774 3.576 1.00 98.12 96 PHE A CA 1
ATOM 695 C C . PHE A 1 96 ? -15.044 5.727 4.106 1.00 98.12 96 PHE A C 1
ATOM 697 O O . PHE A 1 96 ? -14.125 5.319 3.403 1.00 98.12 96 PHE A O 1
ATOM 704 N N . ILE A 1 97 ? -15.341 5.236 5.304 1.00 98.38 97 ILE A N 1
ATOM 705 C CA . ILE A 1 97 ? -14.774 4.008 5.854 1.00 98.38 97 ILE A CA 1
ATOM 706 C C . ILE A 1 97 ? -15.943 3.043 6.014 1.00 98.38 97 ILE A C 1
ATOM 708 O O . ILE A 1 97 ? -16.950 3.366 6.656 1.00 98.38 97 ILE A O 1
ATOM 712 N N . LYS A 1 98 ? -15.844 1.876 5.383 1.00 98.31 98 LYS A N 1
ATOM 713 C CA . LYS A 1 98 ? -16.880 0.843 5.429 1.00 98.31 98 LYS A CA 1
ATOM 714 C C . LYS A 1 98 ? -16.267 -0.513 5.699 1.00 98.31 98 LYS A C 1
ATOM 716 O O . LYS A 1 98 ? -15.165 -0.791 5.245 1.00 98.31 98 LYS A O 1
ATOM 721 N N . SER A 1 99 ? -17.003 -1.369 6.385 1.00 98.38 99 SER A N 1
ATOM 722 C CA . SER A 1 99 ? -16.595 -2.742 6.666 1.00 98.38 99 SER A CA 1
ATOM 723 C C . SER A 1 99 ? -17.403 -3.725 5.824 1.00 98.38 99 SER A C 1
ATOM 725 O O . SER A 1 99 ? -18.584 -3.507 5.534 1.00 98.38 99 SER A O 1
ATOM 727 N N . ILE A 1 100 ? -16.755 -4.803 5.396 1.00 98.38 100 ILE A N 1
ATOM 728 C CA . ILE A 1 100 ? -17.305 -5.802 4.472 1.00 98.38 100 ILE A CA 1
ATOM 729 C C . ILE A 1 100 ? -16.906 -7.211 4.902 1.00 98.38 100 ILE A C 1
ATOM 731 O O . ILE A 1 100 ? -15.982 -7.385 5.698 1.00 98.38 100 ILE A O 1
ATOM 735 N N . ILE A 1 101 ? -17.588 -8.210 4.339 1.00 97.69 101 ILE A N 1
ATOM 736 C CA . ILE A 1 101 ? -17.244 -9.623 4.506 1.00 97.69 101 ILE A CA 1
ATOM 737 C C . ILE A 1 101 ? -16.717 -10.164 3.180 1.00 97.69 101 ILE A C 1
ATOM 739 O O . ILE A 1 101 ? -17.420 -10.119 2.166 1.00 97.69 101 ILE A O 1
ATOM 743 N N . ILE A 1 102 ? -15.513 -10.727 3.216 1.00 94.31 102 ILE A N 1
ATOM 744 C CA . ILE A 1 102 ? -14.950 -11.538 2.139 1.00 94.31 102 ILE A CA 1
ATOM 745 C C . ILE A 1 102 ? -14.556 -12.866 2.774 1.00 94.31 102 ILE A C 1
ATOM 747 O O . ILE A 1 102 ? -13.713 -12.912 3.664 1.00 94.31 102 ILE A O 1
ATOM 751 N N . SER A 1 103 ? -15.212 -13.947 2.356 1.00 92.50 103 SER A N 1
ATOM 752 C CA . SER A 1 103 ? -14.918 -15.279 2.890 1.00 92.50 103 SER A CA 1
ATOM 753 C C . SER A 1 103 ? -13.462 -15.670 2.624 1.00 92.50 103 SER A C 1
ATOM 755 O O . SER A 1 103 ? -12.869 -15.217 1.649 1.00 92.50 103 SER A O 1
ATOM 757 N N . THR A 1 104 ? -12.936 -16.627 3.388 1.00 86.56 104 THR A N 1
ATOM 758 C CA . THR A 1 104 ? -11.606 -17.225 3.152 1.00 86.56 104 THR A CA 1
ATOM 759 C C . THR A 1 104 ? -11.465 -17.920 1.791 1.00 86.56 104 THR A C 1
ATOM 761 O O . THR A 1 104 ? -10.377 -18.323 1.409 1.00 86.56 104 THR A O 1
ATOM 764 N N . THR A 1 105 ? -12.562 -18.064 1.040 1.00 89.69 105 THR A N 1
ATOM 765 C CA . THR A 1 105 ? -12.578 -18.570 -0.341 1.00 89.69 105 THR A CA 1
ATOM 766 C C . THR A 1 105 ? -12.810 -17.473 -1.383 1.00 89.69 105 THR A C 1
ATOM 768 O O . THR A 1 105 ? -13.273 -17.752 -2.484 1.00 89.69 105 THR A O 1
ATOM 771 N N . GLY A 1 106 ? -12.596 -16.206 -1.026 1.00 91.44 106 GLY A N 1
ATOM 772 C CA . GLY A 1 106 ? -12.709 -15.066 -1.938 1.00 91.44 106 GLY A CA 1
ATOM 773 C C . GLY A 1 106 ? -14.136 -14.645 -2.312 1.00 91.44 106 GLY A C 1
ATOM 774 O O . GLY A 1 106 ? -14.295 -13.673 -3.040 1.00 91.44 106 GLY A O 1
ATOM 775 N N . VAL A 1 107 ? -15.188 -15.317 -1.832 1.00 96.06 107 VAL A N 1
ATOM 776 C CA . VAL A 1 107 ? -16.585 -14.897 -2.080 1.00 96.06 107 VAL A CA 1
ATOM 777 C C . VAL A 1 107 ? -16.908 -13.626 -1.295 1.00 96.06 107 VAL A C 1
ATOM 779 O O . VAL A 1 107 ? -16.706 -13.592 -0.076 1.00 96.06 107 VAL A O 1
ATOM 782 N N . ILE A 1 108 ? -17.446 -12.616 -1.978 1.00 97.88 108 ILE A N 1
ATOM 783 C CA . ILE A 1 108 ? -17.793 -11.307 -1.425 1.00 97.88 108 ILE A CA 1
ATOM 784 C C . ILE A 1 108 ? -19.255 -11.330 -0.967 1.00 97.88 108 ILE A C 1
ATOM 786 O O . ILE A 1 108 ? -20.164 -11.711 -1.703 1.00 97.88 108 ILE A O 1
ATOM 790 N N . THR A 1 109 ? -19.519 -10.880 0.260 1.00 98.25 109 THR A N 1
ATOM 791 C CA . THR A 1 109 ? -20.894 -10.555 0.659 1.00 98.25 109 THR A CA 1
ATOM 792 C C . THR A 1 109 ? -21.200 -9.132 0.204 1.00 98.25 109 THR A C 1
ATOM 794 O O . THR A 1 109 ? -20.640 -8.188 0.753 1.00 98.25 109 THR A O 1
ATOM 797 N N . GLU A 1 110 ? -22.096 -8.971 -0.776 1.00 97.81 110 GLU A N 1
ATOM 798 C CA . GLU A 1 110 ? -22.457 -7.683 -1.406 1.00 97.81 110 GLU A CA 1
ATOM 799 C C . GLU A 1 110 ? -23.298 -6.752 -0.500 1.00 97.81 110 GLU A C 1
ATOM 801 O O . GLU A 1 110 ? -24.365 -6.246 -0.862 1.00 97.81 110 GLU A O 1
ATOM 806 N N . SER A 1 111 ? -22.846 -6.545 0.731 1.00 97.62 111 SER A N 1
ATOM 807 C CA . SER A 1 111 ? -23.431 -5.621 1.692 1.00 97.62 111 SER A CA 1
ATOM 808 C C . SER A 1 111 ? -22.375 -5.161 2.684 1.00 97.62 111 SER A C 1
ATOM 810 O O . SER A 1 111 ? -21.570 -5.963 3.154 1.00 97.62 111 SER A O 1
ATOM 812 N N . PHE A 1 112 ? -22.435 -3.890 3.066 1.00 98.50 112 PHE A N 1
ATOM 813 C CA . PHE A 1 112 ? -21.616 -3.371 4.156 1.00 98.50 112 PHE A CA 1
ATOM 814 C C . PHE A 1 112 ? -22.142 -3.854 5.510 1.00 98.50 112 PHE A C 1
ATOM 816 O O . PHE A 1 112 ? -23.358 -3.914 5.711 1.00 98.50 112 PHE A O 1
ATOM 823 N N . ILE A 1 113 ? -21.227 -4.162 6.429 1.00 98.44 113 ILE A N 1
ATOM 824 C CA . ILE A 1 113 ? -21.550 -4.414 7.838 1.00 98.44 113 ILE A CA 1
ATOM 825 C C . ILE A 1 113 ? -21.891 -3.076 8.494 1.00 98.44 113 ILE A C 1
ATOM 827 O O . ILE A 1 113 ? -22.971 -2.921 9.064 1.00 98.44 113 ILE A O 1
ATOM 831 N N . ASP A 1 114 ? -20.992 -2.100 8.352 1.00 98.62 114 ASP A N 1
ATOM 832 C CA . ASP A 1 114 ? -21.146 -0.765 8.913 1.00 98.62 114 ASP A CA 1
ATOM 833 C C . ASP A 1 114 ? -20.457 0.307 8.050 1.00 98.62 114 ASP A C 1
ATOM 835 O O . ASP A 1 114 ? -19.763 0.017 7.068 1.00 98.62 114 ASP A O 1
ATOM 839 N N . THR A 1 115 ? -20.701 1.574 8.376 1.00 97.88 115 THR A N 1
ATOM 840 C CA . THR A 1 115 ? -20.209 2.730 7.632 1.00 97.88 115 THR A CA 1
ATOM 841 C C . THR A 1 115 ? -20.076 3.966 8.507 1.00 97.88 115 THR A C 1
ATOM 843 O O . THR A 1 115 ? -20.983 4.326 9.250 1.00 97.88 115 THR A O 1
ATOM 846 N N . VAL A 1 116 ? -19.014 4.729 8.263 1.00 98.12 116 VAL A N 1
ATOM 847 C CA . VAL A 1 116 ? -18.863 6.101 8.754 1.00 98.12 116 VAL A CA 1
ATOM 848 C C . VAL A 1 116 ? -18.353 6.998 7.628 1.00 98.12 116 VAL A C 1
ATOM 850 O O . VAL A 1 116 ? -17.609 6.552 6.750 1.00 98.12 116 VAL A O 1
ATOM 853 N N . SER A 1 117 ? -18.794 8.252 7.628 1.00 97.06 117 SER A N 1
ATOM 854 C CA . SER A 1 117 ? -18.226 9.292 6.770 1.00 97.06 117 SER A CA 1
ATOM 855 C C . SER A 1 117 ? -17.087 9.985 7.508 1.00 97.06 117 SER A C 1
ATOM 857 O O . SER A 1 117 ? -17.248 10.359 8.673 1.00 97.06 117 SER A O 1
ATOM 859 N N . THR A 1 118 ? -15.967 10.191 6.830 1.00 95.38 118 THR A N 1
ATOM 860 C CA . THR A 1 118 ? -14.858 11.010 7.329 1.00 95.38 118 THR A CA 1
ATOM 861 C C . THR A 1 118 ? -15.159 12.497 7.148 1.00 95.38 118 THR A C 1
ATOM 863 O O . THR A 1 118 ? -15.988 12.896 6.322 1.00 95.38 118 THR A O 1
ATOM 866 N N . GLY A 1 119 ? -14.501 13.347 7.936 1.00 89.81 119 GLY A N 1
ATOM 867 C CA . GLY A 1 119 ? -14.584 14.802 7.788 1.00 89.81 119 GLY A CA 1
ATOM 868 C C . GLY A 1 119 ? -13.836 15.302 6.549 1.00 89.81 119 GLY A C 1
ATOM 869 O O . GLY A 1 119 ? -14.225 16.309 5.946 1.00 89.81 119 GLY A O 1
ATOM 870 N N . ALA A 1 120 ? -12.800 14.570 6.140 1.00 93.25 120 ALA A N 1
ATOM 871 C CA . ALA A 1 120 ? -11.995 14.815 4.953 1.00 93.25 120 ALA A CA 1
ATOM 872 C C . ALA A 1 120 ? -12.169 13.728 3.876 1.00 93.25 120 ALA A C 1
ATOM 874 O O . ALA A 1 120 ? -12.698 12.645 4.106 1.00 93.25 120 ALA A O 1
ATOM 875 N N . ARG A 1 121 ? -11.725 14.031 2.655 1.00 94.25 121 ARG A N 1
ATOM 876 C CA . ARG A 1 121 ? -11.788 13.120 1.499 1.00 94.25 121 ARG A CA 1
ATOM 877 C C . ARG A 1 121 ? -10.675 12.072 1.611 1.00 94.25 121 ARG A C 1
ATOM 879 O O . ARG A 1 121 ? -9.526 12.463 1.811 1.00 94.25 121 ARG A O 1
ATOM 886 N N . ILE A 1 122 ? -10.953 10.793 1.365 1.00 94.00 122 ILE A N 1
ATOM 887 C CA . ILE A 1 122 ? -9.915 9.749 1.269 1.00 94.00 122 ILE A CA 1
ATOM 888 C C . ILE A 1 122 ? -9.532 9.570 -0.207 1.00 94.00 122 ILE A C 1
ATOM 890 O O . ILE A 1 122 ? -10.072 8.715 -0.899 1.00 94.00 122 ILE A O 1
ATOM 894 N N . VAL A 1 123 ? -8.634 10.422 -0.715 1.00 91.12 123 VAL A N 1
ATOM 895 C CA . VAL A 1 123 ? -8.166 10.360 -2.116 1.00 91.12 123 VAL A CA 1
ATOM 896 C C . VAL A 1 123 ? -6.713 9.933 -2.143 1.00 91.12 123 VAL A C 1
ATOM 898 O O . VAL A 1 123 ? -5.866 10.663 -1.628 1.00 91.12 123 VAL A O 1
ATOM 901 N N . TYR A 1 124 ? -6.434 8.769 -2.736 1.00 86.31 124 TYR A N 1
ATOM 902 C CA . TYR A 1 124 ? -5.135 8.078 -2.664 1.00 86.31 124 TYR A CA 1
ATOM 903 C C . TYR A 1 124 ? -4.639 7.839 -1.226 1.00 86.31 124 TYR A C 1
ATOM 905 O O . TYR A 1 124 ? -3.465 7.533 -1.021 1.00 86.31 124 TYR A O 1
ATOM 913 N N . GLY A 1 125 ? -5.537 7.995 -0.253 1.00 84.44 125 GLY A N 1
ATOM 914 C CA . GLY A 1 125 ? -5.283 7.785 1.158 1.00 84.44 125 GLY A CA 1
ATOM 915 C C . GLY A 1 125 ? -5.088 6.317 1.484 1.00 84.44 125 GLY A C 1
ATOM 916 O O . GLY A 1 125 ? -5.558 5.446 0.754 1.00 84.44 125 GLY A O 1
ATOM 917 N N . TYR A 1 126 ? -4.402 6.070 2.591 1.00 87.06 126 TYR A N 1
ATOM 918 C CA . TYR A 1 126 ? -4.296 4.752 3.196 1.00 87.06 126 TYR A CA 1
ATOM 919 C C . TYR A 1 126 ? -5.163 4.693 4.445 1.00 87.06 126 TYR A C 1
ATOM 921 O O . TYR A 1 126 ? -5.272 5.675 5.189 1.00 87.06 126 TYR A O 1
ATOM 929 N N . VAL A 1 127 ? -5.741 3.528 4.692 1.00 88.88 127 VAL A N 1
ATOM 930 C CA . VAL A 1 127 ? -6.274 3.171 6.000 1.00 88.88 127 VAL A CA 1
ATOM 931 C C . VAL A 1 127 ? -5.288 2.248 6.707 1.00 88.88 127 VAL A C 1
ATOM 933 O O . VAL A 1 127 ? -4.634 1.415 6.086 1.00 88.88 127 VAL A O 1
ATOM 936 N N . LEU A 1 128 ? -5.162 2.402 8.020 1.00 87.62 128 LEU A N 1
ATOM 937 C CA . LEU A 1 128 ? -4.342 1.528 8.853 1.00 87.62 128 LEU A CA 1
ATOM 938 C C . LEU A 1 128 ? -5.115 1.199 10.119 1.00 87.62 128 LEU A C 1
ATOM 940 O O . LEU A 1 128 ? -5.508 2.098 10.859 1.00 87.62 128 LEU A O 1
ATOM 944 N N . HIS A 1 129 ? -5.334 -0.086 10.356 1.00 86.38 129 HIS A N 1
ATOM 945 C CA . HIS A 1 129 ? -5.950 -0.561 11.580 1.00 86.38 129 HIS A CA 1
ATOM 946 C C . HIS A 1 129 ? -4.865 -0.865 12.602 1.00 86.38 129 HIS A C 1
ATOM 948 O O . HIS A 1 129 ? -3.906 -1.570 12.301 1.00 86.38 129 HIS A O 1
ATOM 954 N N . THR A 1 130 ? -5.015 -0.334 13.805 1.00 76.62 130 THR A N 1
ATOM 955 C CA . THR A 1 130 ? -4.119 -0.622 14.914 1.00 76.62 130 THR A CA 1
ATOM 956 C C . THR A 1 130 ? -4.535 -1.960 15.519 1.00 76.62 130 THR A C 1
ATOM 958 O O . THR A 1 130 ? -5.719 -2.234 15.692 1.00 76.62 130 THR A O 1
ATOM 961 N N . GLU A 1 131 ? -3.586 -2.825 15.855 1.00 66.31 131 GLU A N 1
ATOM 962 C CA . GLU A 1 131 ? -3.881 -4.059 16.605 1.00 66.31 131 GLU A CA 1
ATOM 963 C C . GLU A 1 131 ? -4.017 -3.782 18.114 1.00 66.31 131 GLU A C 1
ATOM 965 O O . GLU A 1 131 ? -3.802 -4.655 18.957 1.00 66.31 131 GLU A O 1
ATOM 970 N N . ASP A 1 132 ? -4.307 -2.529 18.480 1.00 71.75 132 ASP A N 1
ATOM 971 C CA . ASP A 1 132 ? -4.444 -2.139 19.871 1.00 71.75 132 ASP A CA 1
ATOM 972 C C . ASP A 1 132 ? -5.795 -2.574 20.448 1.00 71.75 132 ASP A C 1
ATOM 974 O O . ASP A 1 132 ? -6.757 -2.864 19.745 1.00 71.75 132 ASP A O 1
ATOM 978 N N . ALA A 1 133 ? -5.876 -2.594 21.777 1.00 75.81 133 ALA A N 1
ATOM 979 C CA . ALA A 1 133 ? -7.077 -3.022 22.490 1.00 75.81 133 ALA A CA 1
ATOM 980 C C . ALA A 1 133 ? -8.300 -2.100 22.299 1.00 75.81 133 ALA A C 1
ATOM 982 O O . ALA A 1 133 ? -9.358 -2.384 22.862 1.00 75.81 133 ALA A O 1
ATOM 983 N N . ASN A 1 134 ? -8.149 -0.975 21.598 1.00 80.75 134 ASN A N 1
ATOM 984 C CA . ASN A 1 134 ? -9.209 -0.004 21.352 1.00 80.75 134 ASN A CA 1
ATOM 985 C C . ASN A 1 134 ? -9.730 -0.074 19.916 1.00 80.75 134 ASN A C 1
ATOM 987 O O . ASN A 1 134 ? -10.618 0.711 19.587 1.00 80.75 134 ASN A O 1
ATOM 991 N N . ASP A 1 135 ? -9.212 -0.992 19.092 1.00 88.06 135 ASP A N 1
ATOM 992 C CA . ASP A 1 135 ? -9.673 -1.218 17.726 1.00 88.06 135 ASP A CA 1
ATOM 993 C C . ASP A 1 135 ? -9.607 0.066 16.871 1.00 88.06 135 ASP A C 1
ATOM 995 O O . ASP A 1 135 ? -10.533 0.397 16.125 1.00 88.06 135 ASP A O 1
ATOM 999 N N . THR A 1 136 ? -8.545 0.863 17.031 1.00 90.88 136 THR A N 1
ATOM 1000 C CA . THR A 1 136 ? -8.441 2.158 16.346 1.00 90.88 136 THR A CA 1
ATOM 1001 C C . THR A 1 136 ? -8.124 1.957 14.866 1.00 90.88 136 THR A C 1
ATOM 1003 O O . THR A 1 136 ? -7.241 1.196 14.492 1.00 90.88 136 THR A O 1
ATOM 1006 N N . LEU A 1 137 ? -8.792 2.703 13.994 1.00 95.38 137 LEU A N 1
ATOM 1007 C CA . LEU A 1 137 ? -8.450 2.803 12.584 1.00 95.38 137 LEU A CA 1
ATOM 1008 C C . LEU A 1 137 ? -8.088 4.240 12.231 1.00 95.38 137 LEU A C 1
ATOM 1010 O O . LEU A 1 137 ? -8.808 5.185 12.553 1.00 95.38 137 LEU A O 1
ATOM 1014 N N . ILE A 1 138 ? -6.965 4.379 11.542 1.00 94.06 138 ILE A N 1
ATOM 1015 C CA . ILE A 1 138 ? -6.428 5.626 11.021 1.00 94.06 138 ILE A CA 1
ATOM 1016 C C . ILE A 1 138 ? -6.845 5.746 9.560 1.00 94.06 138 ILE A C 1
ATOM 1018 O O . ILE A 1 138 ? -6.598 4.836 8.771 1.00 94.06 138 ILE A O 1
ATOM 1022 N N . ALA A 1 139 ? -7.420 6.883 9.185 1.00 96.69 139 ALA A N 1
ATOM 1023 C CA . ALA A 1 139 ? -7.658 7.259 7.801 1.00 96.69 139 ALA A CA 1
ATOM 1024 C C . ALA A 1 139 ? -6.750 8.430 7.421 1.00 96.69 139 ALA A C 1
ATOM 1026 O O . ALA A 1 139 ? -6.927 9.562 7.880 1.00 96.69 139 ALA A O 1
ATOM 1027 N N . GLN A 1 140 ? -5.777 8.159 6.554 1.00 93.12 140 GLN A N 1
ATOM 1028 C CA . GLN A 1 140 ? -4.944 9.186 5.946 1.00 93.12 140 GLN A CA 1
ATOM 1029 C C . GLN A 1 140 ? -5.730 9.836 4.806 1.00 93.12 140 GLN A C 1
ATOM 1031 O O . GLN A 1 140 ? -5.993 9.229 3.770 1.00 93.12 140 GLN A O 1
ATOM 1036 N N . CYS A 1 141 ? -6.126 11.081 5.004 1.00 93.56 141 CYS A N 1
ATOM 1037 C CA . CYS A 1 141 ? -6.989 11.815 4.101 1.00 93.56 141 CYS A CA 1
ATOM 1038 C C . CYS A 1 141 ? -6.197 12.808 3.235 1.00 93.56 141 CYS A C 1
ATOM 1040 O O . CYS A 1 141 ? -5.011 13.085 3.428 1.00 93.56 141 CYS A O 1
ATOM 1042 N N . PHE A 1 142 ? -6.878 13.351 2.230 1.00 91.25 142 PHE A N 1
ATOM 1043 C CA . PHE A 1 142 ? -6.333 14.357 1.328 1.00 91.25 142 PHE A CA 1
ATOM 1044 C C . PHE A 1 142 ? -5.921 15.635 2.076 1.00 91.25 142 PHE A C 1
ATOM 1046 O O . PHE A 1 142 ? -6.537 16.011 3.071 1.00 91.25 142 PHE A O 1
ATOM 1053 N N . ALA A 1 143 ? -4.936 16.349 1.526 1.00 89.12 143 ALA A N 1
ATOM 1054 C CA . ALA A 1 143 ? -4.477 17.653 2.007 1.00 89.12 143 ALA A CA 1
ATOM 1055 C C . ALA A 1 143 ? -3.843 17.675 3.414 1.00 89.12 143 ALA A C 1
ATOM 1057 O O . ALA A 1 143 ? -3.799 18.730 4.041 1.00 89.12 143 ALA A O 1
ATOM 1058 N N . GLY A 1 144 ? -3.307 16.546 3.885 1.00 90.88 144 GLY A N 1
ATOM 1059 C CA . GLY A 1 144 ? -2.572 16.501 5.151 1.00 90.88 144 GLY A CA 1
ATOM 1060 C C . GLY A 1 144 ? -3.408 16.111 6.362 1.00 90.88 144 GLY A C 1
ATOM 1061 O O . GLY A 1 144 ? -2.901 16.191 7.475 1.00 90.88 144 GLY A O 1
ATOM 1062 N N . VAL A 1 145 ? -4.665 15.714 6.167 1.00 95.69 145 VAL A N 1
ATOM 1063 C CA . VAL A 1 145 ? -5.562 15.373 7.272 1.00 95.69 145 VAL A CA 1
ATOM 1064 C C . VAL A 1 145 ? -5.392 13.907 7.658 1.00 95.69 145 VAL A C 1
ATOM 1066 O O . VAL A 1 145 ? -5.403 13.030 6.799 1.00 95.69 145 VAL A O 1
ATOM 1069 N N . VAL A 1 146 ? -5.278 13.629 8.951 1.00 97.69 146 VAL A N 1
ATOM 1070 C CA . VAL A 1 146 ? -5.352 12.283 9.527 1.00 97.69 146 VAL A CA 1
ATOM 1071 C C . VAL A 1 146 ? -6.550 12.239 10.462 1.00 97.69 146 VAL A C 1
ATOM 1073 O O . VAL A 1 146 ? -6.695 13.109 11.316 1.00 97.69 146 VAL A O 1
ATOM 1076 N N . GLU A 1 147 ? -7.407 11.236 10.303 1.00 97.94 147 GLU A N 1
ATOM 1077 C CA . GLU A 1 147 ? -8.576 11.026 11.159 1.00 97.94 147 GLU A CA 1
ATOM 1078 C C . GLU A 1 147 ? -8.527 9.655 11.829 1.00 97.94 147 GLU A C 1
ATOM 1080 O O . GLU A 1 147 ? -7.978 8.704 11.270 1.00 97.94 147 GLU A O 1
ATOM 1085 N N . THR A 1 148 ? -9.126 9.545 13.013 1.00 98.00 148 THR A N 1
ATOM 1086 C CA . THR A 1 148 ? -9.283 8.276 13.734 1.00 98.00 148 THR A CA 1
ATOM 1087 C C . THR A 1 148 ? -10.751 7.899 13.892 1.00 98.00 148 THR A C 1
ATOM 1089 O O . THR A 1 148 ? -11.619 8.738 14.138 1.00 98.00 148 THR A O 1
ATOM 1092 N N . VAL A 1 149 ? -11.036 6.607 13.774 1.00 97.62 149 VAL A N 1
ATOM 1093 C CA . VAL A 1 149 ? -12.320 5.968 14.098 1.00 97.62 149 VAL A CA 1
ATOM 1094 C C . VAL A 1 149 ? -12.036 4.658 14.833 1.00 97.62 149 VAL A C 1
ATOM 1096 O O . VAL A 1 149 ? -10.883 4.258 14.946 1.00 97.62 149 VAL A O 1
ATOM 1099 N N . THR A 1 150 ? -13.060 3.965 15.322 1.00 96.94 150 THR A N 1
ATOM 1100 C CA . THR A 1 150 ? -12.919 2.581 15.812 1.00 96.94 150 THR A CA 1
ATOM 1101 C C . THR A 1 150 ? -13.535 1.609 14.825 1.00 96.94 150 THR A C 1
ATOM 1103 O O . THR A 1 150 ? -14.609 1.910 14.296 1.00 96.94 150 THR A O 1
ATOM 1106 N N . VAL A 1 151 ? -12.924 0.444 14.632 1.00 95.00 151 VAL A N 1
ATOM 1107 C CA . VAL A 1 151 ? -13.501 -0.674 13.883 1.00 95.00 151 VAL A CA 1
ATOM 1108 C C . VAL A 1 151 ? -13.251 -1.974 14.635 1.00 95.00 151 VAL A C 1
ATOM 1110 O O . VAL A 1 151 ? -12.147 -2.479 14.629 1.00 95.00 151 VAL A O 1
ATOM 1113 N N . ASP A 1 152 ? -14.256 -2.558 15.279 1.00 94.25 152 ASP A N 1
ATOM 1114 C CA . ASP A 1 152 ? -14.012 -3.798 16.028 1.00 94.25 152 ASP A CA 1
ATOM 1115 C C . ASP A 1 152 ? -13.799 -5.023 15.114 1.00 94.25 152 ASP A C 1
ATOM 1117 O O . ASP A 1 152 ? -14.136 -5.020 13.926 1.00 94.25 152 ASP A O 1
ATOM 1121 N N . SER A 1 153 ? -13.309 -6.127 15.685 1.00 91.69 153 SER A N 1
ATOM 1122 C CA . SER A 1 153 ? -13.131 -7.417 14.984 1.00 91.69 153 SER A CA 1
ATOM 1123 C C . SER A 1 153 ? -14.422 -8.019 14.395 1.00 91.69 153 SER A C 1
ATOM 1125 O O . SER A 1 153 ? -14.376 -8.928 13.561 1.00 91.69 153 SER A O 1
ATOM 1127 N N . SER A 1 154 ? -15.599 -7.523 14.792 1.00 95.31 154 SER A N 1
ATOM 1128 C CA . SER A 1 154 ? -16.888 -7.888 14.188 1.00 95.31 154 SER A CA 1
ATOM 1129 C C . SER A 1 154 ? -17.256 -7.007 12.990 1.00 95.31 154 SER A C 1
ATOM 1131 O O . SER A 1 154 ? -18.243 -7.294 12.311 1.00 95.31 154 SER A O 1
ATOM 1133 N N . GLY A 1 155 ? -16.451 -5.987 12.694 1.00 95.69 155 GLY A N 1
ATOM 1134 C CA . GLY A 1 155 ? -16.657 -5.016 11.632 1.00 95.69 155 GLY A CA 1
ATOM 1135 C C . GLY A 1 155 ? -17.602 -3.879 12.010 1.00 95.69 155 GLY A C 1
ATOM 1136 O O . GLY A 1 155 ? -18.038 -3.165 11.110 1.00 95.69 155 GLY A O 1
ATOM 1137 N N . ASN A 1 156 ? -17.952 -3.692 13.286 1.00 97.62 156 ASN A N 1
ATOM 1138 C CA . ASN A 1 156 ? -18.743 -2.528 13.691 1.00 97.62 156 ASN A CA 1
ATOM 1139 C C . ASN A 1 156 ? -17.848 -1.291 13.711 1.00 97.62 156 ASN A C 1
ATOM 1141 O O . ASN A 1 156 ? -16.740 -1.336 14.244 1.00 97.62 156 ASN A O 1
ATOM 1145 N N . ILE A 1 157 ? -18.341 -0.182 13.168 1.00 97.88 157 ILE A N 1
ATOM 1146 C CA . ILE A 1 157 ? -17.586 1.063 13.060 1.00 97.88 157 ILE A CA 1
ATOM 1147 C C . ILE A 1 157 ? -18.151 2.083 14.052 1.00 97.88 157 ILE A C 1
ATOM 1149 O O . ILE A 1 157 ? -19.359 2.194 14.267 1.00 97.88 157 ILE A O 1
ATOM 1153 N N . GLY A 1 158 ? -17.265 2.853 14.683 1.00 95.62 158 GLY A N 1
ATOM 1154 C CA . GLY A 1 158 ? -17.656 3.962 15.548 1.00 95.62 158 GLY A CA 1
ATOM 1155 C C . GLY A 1 158 ? -18.574 4.950 14.816 1.00 95.62 158 GLY A C 1
ATOM 1156 O O . GLY A 1 158 ? -18.374 5.268 13.648 1.00 95.62 158 GLY A O 1
ATOM 1157 N N . ALA A 1 159 ? -19.583 5.481 15.511 1.00 92.94 159 ALA A N 1
ATOM 1158 C CA . ALA A 1 159 ? -20.623 6.308 14.887 1.00 92.94 159 ALA A CA 1
ATOM 1159 C C . ALA A 1 159 ? -20.127 7.652 14.304 1.00 92.94 159 ALA A C 1
ATOM 1161 O O . ALA A 1 159 ? -20.891 8.340 13.625 1.00 92.94 159 ALA A O 1
ATOM 1162 N N . ALA A 1 160 ? -18.898 8.065 14.623 1.00 95.69 160 ALA A N 1
ATOM 1163 C CA . ALA A 1 160 ? -18.280 9.295 14.146 1.00 95.69 160 ALA A CA 1
ATOM 1164 C C . ALA A 1 160 ? -16.749 9.207 14.226 1.00 95.69 160 ALA A C 1
ATOM 1166 O O . ALA A 1 160 ? -16.206 8.389 14.971 1.00 95.69 160 ALA A O 1
ATOM 1167 N N . VAL A 1 161 ? -16.087 10.116 13.507 1.00 97.69 161 VAL A N 1
ATOM 1168 C CA . VAL A 1 161 ? -14.669 10.451 13.692 1.00 97.69 161 VAL A CA 1
ATOM 1169 C C . VAL A 1 161 ? -14.416 10.842 15.147 1.00 97.69 161 VAL A C 1
ATOM 1171 O O . VAL A 1 161 ? -15.169 11.633 15.724 1.00 97.69 161 VAL A O 1
ATOM 1174 N N . ILE A 1 162 ? -13.373 10.258 15.730 1.00 97.50 162 ILE A N 1
ATOM 1175 C CA . ILE A 1 162 ? -12.938 10.491 17.106 1.00 97.50 162 ILE A CA 1
ATOM 1176 C C . ILE A 1 162 ? -12.120 11.771 17.168 1.00 97.50 162 ILE A C 1
ATOM 1178 O O . ILE A 1 162 ? -12.472 12.686 17.914 1.00 97.50 162 ILE A O 1
ATOM 1182 N N . ASP A 1 163 ? -11.065 11.837 16.361 1.00 98.25 163 ASP A N 1
ATOM 1183 C CA . ASP A 1 163 ? -10.187 12.990 16.277 1.00 98.25 163 ASP A CA 1
ATOM 1184 C C . ASP A 1 163 ? -9.694 13.216 14.844 1.00 98.25 163 ASP A C 1
ATOM 1186 O O . ASP A 1 163 ? -9.769 12.332 13.987 1.00 98.25 163 ASP A O 1
ATOM 1190 N N . SER A 1 164 ? -9.235 14.434 14.584 1.00 97.50 164 SER A N 1
ATOM 1191 C CA . SER A 1 164 ? -8.767 14.889 13.281 1.00 97.50 164 SER A CA 1
ATOM 1192 C C . SER A 1 164 ? -7.616 15.868 13.469 1.00 97.50 164 SER A C 1
ATOM 1194 O O . SER A 1 164 ? -7.783 16.916 14.094 1.00 97.50 164 SER A O 1
ATOM 1196 N N . GLU A 1 165 ? -6.462 15.540 12.896 1.00 97.75 165 GLU A N 1
ATOM 1197 C CA . GLU A 1 165 ? -5.290 16.411 12.867 1.00 97.75 165 GLU A CA 1
ATOM 1198 C C . GLU A 1 165 ? -4.996 16.814 11.420 1.00 97.75 165 GLU A C 1
ATOM 1200 O O . GLU A 1 165 ? -4.939 15.967 10.527 1.00 97.75 165 GLU A O 1
ATOM 1205 N N . ASP A 1 166 ? -4.813 18.113 11.182 1.00 95.62 166 ASP A N 1
ATOM 1206 C CA . ASP A 1 166 ? -4.523 18.673 9.860 1.00 95.62 166 ASP A CA 1
ATOM 1207 C C . ASP A 1 166 ? -3.092 19.217 9.826 1.00 95.62 166 ASP A C 1
ATOM 1209 O O . ASP A 1 166 ? -2.794 20.283 10.370 1.00 95.62 166 ASP A O 1
ATOM 1213 N N . TYR A 1 167 ? -2.207 18.490 9.145 1.00 94.38 167 TYR A N 1
ATOM 1214 C CA . TYR A 1 167 ? -0.807 18.872 8.968 1.00 94.38 167 TYR A CA 1
ATOM 1215 C C . TYR A 1 167 ? -0.592 19.913 7.856 1.00 94.38 167 TYR A C 1
ATOM 1217 O O . TYR A 1 167 ? 0.515 20.428 7.703 1.00 94.38 167 TYR A O 1
ATOM 1225 N N . GLY A 1 168 ? -1.631 20.268 7.091 1.00 90.38 168 GLY A N 1
ATOM 1226 C CA . GLY A 1 168 ? -1.586 21.355 6.115 1.00 90.38 168 GLY A CA 1
ATOM 1227 C C . GLY A 1 168 ? -0.753 21.067 4.863 1.00 90.38 168 GLY A C 1
ATOM 1228 O O . GLY A 1 168 ? -0.158 21.994 4.308 1.00 90.38 168 GLY A O 1
ATOM 1229 N N . HIS A 1 169 ? -0.723 19.814 4.402 1.00 88.69 169 HIS A N 1
ATOM 1230 C CA . HIS A 1 169 ? 0.075 19.369 3.251 1.00 88.69 169 HIS A CA 1
ATOM 1231 C C . HIS A 1 169 ? -0.772 19.267 1.982 1.00 88.69 169 HIS A C 1
ATOM 1233 O O . HIS A 1 169 ? -1.456 18.263 1.786 1.00 88.69 169 HIS A O 1
ATOM 1239 N N . PRO A 1 170 ? -0.765 20.277 1.089 1.00 81.00 170 PRO A N 1
ATOM 1240 C CA . PRO A 1 170 ? -1.638 20.285 -0.075 1.00 81.00 170 PRO A CA 1
ATOM 1241 C C . PRO A 1 170 ? -1.206 19.207 -1.070 1.00 81.00 170 PRO A C 1
ATOM 1243 O O . PRO A 1 170 ? -0.216 19.362 -1.777 1.00 81.00 170 PRO A O 1
ATOM 1246 N N . GLY A 1 171 ? -1.975 18.131 -1.188 1.00 81.50 171 GLY A N 1
ATOM 1247 C CA . GLY A 1 171 ? -1.689 17.113 -2.186 1.00 81.50 171 GLY A CA 1
ATOM 1248 C C . GLY A 1 171 ? -2.186 15.732 -1.818 1.00 81.50 171 GLY A C 1
ATOM 1249 O O . GLY A 1 171 ? -2.954 15.539 -0.873 1.00 81.50 171 GLY A O 1
ATOM 1250 N N . VAL A 1 172 ? -1.745 14.787 -2.641 1.00 84.62 172 VAL A N 1
ATOM 1251 C CA . VAL A 1 172 ? -1.977 13.364 -2.446 1.00 84.62 172 VAL A CA 1
ATOM 1252 C C . VAL A 1 172 ? -1.055 12.869 -1.330 1.00 84.62 172 VAL A C 1
ATOM 1254 O O . VAL A 1 172 ? 0.153 13.118 -1.405 1.00 84.62 172 VAL A O 1
ATOM 1257 N N . PRO A 1 173 ? -1.598 12.196 -0.305 1.00 90.50 173 PRO A N 1
ATOM 1258 C CA . PRO A 1 173 ? -0.777 11.560 0.708 1.00 90.50 173 PRO A CA 1
ATOM 1259 C C . PRO A 1 173 ? 0.058 10.407 0.135 1.00 90.50 173 PRO A C 1
ATOM 1261 O O . PRO A 1 173 ? -0.202 9.881 -0.949 1.00 90.50 173 PRO A O 1
ATOM 1264 N N . GLY A 1 174 ? 1.097 10.038 0.877 1.00 89.31 174 GLY A N 1
ATOM 1265 C CA . GLY A 1 174 ? 1.906 8.863 0.621 1.00 89.31 174 GLY A CA 1
ATOM 1266 C C . GLY A 1 174 ? 1.267 7.614 1.203 1.00 89.31 174 GLY A C 1
ATOM 1267 O O . GLY A 1 174 ? 0.318 7.094 0.635 1.00 89.31 174 GLY A O 1
ATOM 1268 N N . ASN A 1 175 ? 1.809 7.129 2.316 1.00 89.12 175 ASN A N 1
ATOM 1269 C CA . ASN A 1 175 ? 1.220 6.075 3.137 1.00 89.12 175 ASN A CA 1
ATOM 1270 C C . ASN A 1 175 ? 1.382 6.408 4.628 1.00 89.12 175 ASN A C 1
ATOM 1272 O O . ASN A 1 175 ? 2.100 7.346 4.991 1.00 89.12 175 ASN A O 1
ATOM 1276 N N . VAL A 1 176 ? 0.703 5.648 5.482 1.00 87.44 176 VAL A N 1
ATOM 1277 C CA . VAL A 1 176 ? 0.837 5.698 6.942 1.00 87.44 176 VAL A CA 1
ATOM 1278 C C . VAL A 1 176 ? 1.379 4.358 7.439 1.00 87.44 176 VAL A C 1
ATOM 1280 O O . VAL A 1 176 ? 1.025 3.316 6.890 1.00 87.44 176 VAL A O 1
ATOM 1283 N N . ILE A 1 177 ? 2.269 4.380 8.432 1.00 89.00 177 ILE A N 1
ATOM 1284 C CA . ILE A 1 177 ? 2.849 3.177 9.049 1.00 89.00 177 ILE A CA 1
ATOM 1285 C C . ILE A 1 177 ? 2.922 3.318 10.568 1.00 89.00 177 ILE A C 1
ATOM 1287 O O . ILE A 1 177 ? 3.033 4.426 11.102 1.00 89.00 177 ILE A O 1
ATOM 1291 N N . GLU A 1 178 ? 2.931 2.186 11.262 1.00 87.44 178 GLU A N 1
ATOM 1292 C CA . GLU A 1 178 ? 3.265 2.134 12.681 1.00 87.44 178 GLU A CA 1
ATOM 1293 C C . GLU A 1 178 ? 4.783 2.276 12.896 1.00 87.44 178 GLU A C 1
ATOM 1295 O O . GLU A 1 178 ? 5.607 1.675 12.202 1.00 87.44 178 GLU A O 1
ATOM 1300 N N . ILE A 1 179 ? 5.161 3.091 13.882 1.00 88.69 179 ILE A N 1
ATOM 1301 C CA . ILE A 1 179 ? 6.542 3.238 14.360 1.00 88.69 179 ILE A CA 1
ATOM 1302 C C . ILE A 1 179 ? 6.784 2.249 15.504 1.00 88.69 179 ILE A C 1
ATOM 1304 O O . ILE A 1 179 ? 7.773 1.507 15.516 1.00 88.69 179 ILE A O 1
ATOM 1308 N N . ALA A 1 180 ? 5.884 2.299 16.482 1.00 87.25 180 ALA A N 1
ATOM 1309 C CA . ALA A 1 180 ? 5.780 1.462 17.666 1.00 87.25 180 ALA A CA 1
ATOM 1310 C C . ALA A 1 180 ? 4.362 1.631 18.233 1.00 87.25 180 ALA A C 1
ATOM 1312 O O . ALA A 1 180 ? 3.675 2.577 17.854 1.00 87.25 180 ALA A O 1
ATOM 1313 N N . SER A 1 181 ? 3.970 0.800 19.199 1.00 84.62 181 SER A N 1
ATOM 1314 C CA . SER A 1 181 ? 2.632 0.865 19.798 1.00 84.62 181 SER A CA 1
ATOM 1315 C C . SER A 1 181 ? 2.244 2.294 20.211 1.00 84.62 181 SER A C 1
ATOM 1317 O O . SER A 1 181 ? 2.915 2.928 21.033 1.00 84.62 181 SER A O 1
ATOM 1319 N N . GLY A 1 182 ? 1.172 2.809 19.600 1.00 87.44 182 GLY A N 1
ATOM 1320 C CA . GLY A 1 182 ? 0.644 4.154 19.841 1.00 87.44 182 GLY A CA 1
ATOM 1321 C C . GLY A 1 182 ? 1.384 5.297 19.136 1.00 87.44 182 GLY A C 1
ATOM 1322 O O . GLY A 1 182 ? 1.017 6.448 19.354 1.00 87.44 182 GLY A O 1
ATOM 1323 N N . TYR A 1 183 ? 2.391 5.023 18.302 1.00 93.62 183 TYR A N 1
ATOM 1324 C CA . TYR A 1 183 ? 3.149 6.011 17.528 1.00 93.62 183 TYR A CA 1
ATOM 1325 C C . TYR A 1 183 ? 3.185 5.646 16.045 1.00 93.62 183 TYR A C 1
ATOM 1327 O O . TYR A 1 183 ? 3.525 4.527 15.670 1.00 93.62 183 TYR A O 1
ATOM 1335 N N . TYR A 1 184 ? 2.923 6.629 15.191 1.00 95.19 184 TYR A N 1
ATOM 1336 C CA . TYR A 1 184 ? 2.727 6.431 13.759 1.00 95.19 184 TYR A CA 1
ATOM 1337 C C . TYR A 1 184 ? 3.450 7.507 12.951 1.00 95.19 184 TYR A C 1
ATOM 1339 O O . TYR A 1 184 ? 3.724 8.607 13.441 1.00 95.19 184 TYR A O 1
ATOM 1347 N N . ALA A 1 185 ? 3.760 7.173 11.703 1.00 95.00 185 ALA A N 1
ATOM 1348 C CA . ALA A 1 185 ? 4.330 8.077 10.717 1.00 95.00 185 ALA A CA 1
ATOM 1349 C C . ALA A 1 185 ? 3.394 8.177 9.513 1.00 95.00 185 ALA A C 1
ATOM 1351 O O . ALA A 1 185 ? 2.953 7.159 8.986 1.00 95.00 185 ALA A O 1
ATOM 1352 N N . THR A 1 186 ? 3.136 9.395 9.050 1.00 94.81 186 THR A N 1
ATOM 1353 C CA . THR A 1 186 ? 2.419 9.683 7.804 1.00 94.81 186 THR A CA 1
ATOM 1354 C C . THR A 1 186 ? 3.331 10.504 6.903 1.00 94.81 186 THR A C 1
ATOM 1356 O O . THR A 1 186 ? 3.994 11.437 7.361 1.00 94.81 186 THR A O 1
ATOM 1359 N N . ILE A 1 187 ? 3.416 10.130 5.628 1.00 93.06 187 ILE A N 1
ATOM 1360 C CA . ILE A 1 187 ? 4.276 10.810 4.658 1.00 93.06 187 ILE A CA 1
ATOM 1361 C C . ILE A 1 187 ? 3.452 11.490 3.570 1.00 93.06 187 ILE A C 1
ATOM 1363 O O . ILE A 1 187 ? 2.451 10.956 3.098 1.00 93.06 187 ILE A O 1
ATOM 1367 N N . TYR A 1 188 ? 3.911 12.664 3.161 1.00 91.38 188 TYR A N 1
ATOM 1368 C CA . TYR A 1 188 ? 3.396 13.476 2.066 1.00 91.38 188 TYR A CA 1
ATOM 1369 C C . TYR A 1 188 ? 4.503 13.696 1.032 1.00 91.38 188 TYR A C 1
ATOM 1371 O O . TYR A 1 188 ? 5.603 13.164 1.164 1.00 91.38 188 TYR A O 1
ATOM 1379 N N . ALA A 1 189 ? 4.214 14.453 -0.024 1.00 86.19 189 ALA A N 1
ATOM 1380 C CA . ALA A 1 189 ? 5.130 14.662 -1.145 1.00 86.19 189 ALA A CA 1
ATOM 1381 C C . ALA A 1 189 ? 6.555 15.077 -0.704 1.00 86.19 189 ALA A C 1
ATOM 1383 O O . ALA A 1 189 ? 7.534 14.511 -1.185 1.00 86.19 189 ALA A O 1
ATOM 1384 N N . ASP A 1 190 ? 6.665 15.985 0.260 1.00 81.75 190 ASP A N 1
ATOM 1385 C CA . ASP A 1 190 ? 7.912 16.590 0.743 1.00 81.75 190 ASP A CA 1
ATOM 1386 C C . ASP A 1 190 ? 8.097 16.525 2.270 1.00 81.75 190 ASP A C 1
ATOM 1388 O O . ASP A 1 190 ? 9.153 16.900 2.787 1.00 81.75 190 ASP A O 1
ATOM 1392 N N . ASN A 1 191 ? 7.104 16.006 2.997 1.00 92.12 191 ASN A N 1
ATOM 1393 C CA . ASN A 1 191 ? 7.044 16.077 4.453 1.00 92.12 191 ASN A CA 1
ATOM 1394 C C . ASN A 1 191 ? 6.728 14.736 5.107 1.00 92.12 191 ASN A C 1
ATOM 1396 O O . ASN A 1 191 ? 5.825 14.011 4.693 1.00 92.12 191 ASN A O 1
ATOM 1400 N N . LEU A 1 192 ? 7.480 14.422 6.157 1.00 95.56 192 LEU A N 1
ATOM 1401 C CA . LEU A 1 192 ? 7.211 13.322 7.070 1.00 95.56 192 LEU A CA 1
ATOM 1402 C C . LEU A 1 192 ? 6.675 13.910 8.368 1.00 95.56 192 LEU A C 1
ATOM 1404 O O . LEU A 1 192 ? 7.339 14.749 8.974 1.00 95.56 192 LEU A O 1
ATOM 1408 N N . GLU A 1 193 ? 5.525 13.433 8.814 1.00 97.44 193 GLU A N 1
ATOM 1409 C CA . GLU A 1 193 ? 4.924 13.803 10.091 1.00 97.44 193 GLU A CA 1
ATOM 1410 C C . GLU A 1 193 ? 4.840 12.561 10.977 1.00 97.44 193 GLU A C 1
ATOM 1412 O O . GLU A 1 193 ? 4.495 11.470 10.513 1.00 97.44 193 GLU A O 1
ATOM 1417 N N . THR A 1 194 ? 5.141 12.714 12.262 1.00 98.56 194 THR A N 1
ATOM 1418 C CA . THR A 1 194 ? 4.921 11.671 13.264 1.00 98.56 194 THR A CA 1
ATOM 1419 C C . THR A 1 194 ? 3.905 12.128 14.291 1.00 98.56 194 THR A C 1
ATOM 1421 O O . THR A 1 194 ? 3.787 13.313 14.621 1.00 98.56 194 THR A O 1
ATOM 1424 N N . PHE A 1 195 ? 3.161 11.167 14.819 1.00 98.56 195 PHE A N 1
ATOM 1425 C CA . PHE A 1 195 ? 2.114 11.424 15.791 1.00 98.56 195 PHE A CA 1
ATOM 1426 C C . PHE A 1 195 ? 1.923 10.246 16.726 1.00 98.56 195 PHE A C 1
ATOM 1428 O O . PHE A 1 195 ? 2.360 9.131 16.445 1.00 98.56 195 PHE A O 1
ATOM 1435 N N . SER A 1 196 ? 1.277 10.511 17.853 1.00 97.19 196 SER A N 1
ATOM 1436 C CA . SER A 1 196 ? 0.800 9.479 18.758 1.00 97.19 196 SER A CA 1
ATOM 1437 C C . SER A 1 196 ? -0.716 9.421 18.765 1.00 97.19 196 SER A C 1
ATOM 1439 O O . SER A 1 196 ? -1.366 10.446 18.562 1.00 97.19 196 SER A O 1
ATOM 1441 N N . ILE A 1 197 ? -1.250 8.247 19.078 1.00 95.56 197 ILE A N 1
ATOM 1442 C CA . ILE A 1 197 ? -2.665 8.047 19.379 1.00 95.56 197 ILE A CA 1
ATOM 1443 C C . ILE A 1 197 ? -2.782 7.545 20.818 1.00 95.56 197 ILE A C 1
ATOM 1445 O O . ILE A 1 197 ? -2.088 6.605 21.210 1.00 95.56 197 ILE A O 1
ATOM 1449 N N . ASP A 1 198 ? -3.625 8.193 21.623 1.00 94.12 198 ASP A N 1
ATOM 1450 C CA . ASP A 1 198 ? -3.926 7.724 22.978 1.00 94.12 198 ASP A CA 1
ATOM 1451 C C . ASP A 1 198 ? -5.008 6.628 22.991 1.00 94.12 198 ASP A C 1
ATOM 1453 O O . ASP A 1 198 ? -5.662 6.354 21.991 1.00 94.12 198 ASP A O 1
ATOM 1457 N N . GLY A 1 199 ? -5.241 5.990 24.143 1.00 89.31 199 GLY A N 1
ATOM 1458 C CA . GLY A 1 199 ? -6.227 4.903 24.241 1.00 89.31 199 GLY A CA 1
ATOM 1459 C C . GLY A 1 199 ? -7.692 5.315 24.029 1.00 89.31 199 GLY A C 1
ATOM 1460 O O . GLY A 1 199 ? -8.570 4.465 24.082 1.00 89.31 199 GLY A O 1
ATOM 1461 N N . ALA A 1 200 ? -7.983 6.604 23.846 1.00 92.75 200 ALA A N 1
ATOM 1462 C CA . ALA A 1 200 ? -9.305 7.084 23.456 1.00 92.75 200 ALA A CA 1
ATOM 1463 C C . ALA A 1 200 ? -9.385 7.418 21.957 1.00 92.75 200 ALA A C 1
ATOM 1465 O O . ALA A 1 200 ? -10.443 7.854 21.512 1.00 92.75 200 ALA A O 1
ATOM 1466 N N . GLY A 1 201 ? -8.300 7.219 21.202 1.00 94.19 201 GLY A N 1
ATOM 1467 C CA . GLY A 1 201 ? -8.202 7.515 19.778 1.00 94.19 201 GLY A CA 1
ATOM 1468 C C . GLY A 1 201 ? -7.817 8.964 19.458 1.00 94.19 201 GLY A C 1
ATOM 1469 O O . GLY A 1 201 ? -7.886 9.341 18.290 1.00 94.19 201 GLY A O 1
ATOM 1470 N N . ASN A 1 202 ? -7.418 9.783 20.444 1.00 97.31 202 ASN A N 1
ATOM 1471 C CA . ASN A 1 202 ? -7.020 11.173 20.183 1.00 97.31 202 ASN A CA 1
ATOM 1472 C C . ASN A 1 202 ? -5.612 11.238 19.588 1.00 97.31 202 ASN A C 1
ATOM 1474 O O . ASN A 1 202 ? -4.698 10.564 20.072 1.00 97.31 202 ASN A O 1
ATOM 1478 N N . ILE A 1 203 ? -5.431 12.097 18.590 1.00 98.25 203 ILE A N 1
ATOM 1479 C CA . ILE A 1 203 ? -4.177 12.313 17.877 1.00 98.25 203 ILE A CA 1
ATOM 1480 C C . ILE A 1 203 ? -3.367 13.395 18.604 1.00 98.25 203 ILE A C 1
ATOM 1482 O O . ILE A 1 203 ? -3.882 14.364 19.158 1.00 98.25 203 ILE A O 1
ATOM 1486 N N . THR A 1 204 ? -2.048 13.243 18.636 1.00 98.38 204 THR A N 1
ATOM 1487 C CA . THR A 1 204 ? -1.133 14.305 19.064 1.00 98.38 204 THR A CA 1
ATOM 1488 C C . THR A 1 204 ? 0.073 14.324 18.141 1.00 98.38 204 THR A C 1
ATOM 1490 O O . THR A 1 204 ? 0.810 13.343 18.069 1.00 98.38 204 THR A O 1
ATOM 1493 N N . ALA A 1 205 ? 0.294 15.444 17.451 1.00 98.56 205 ALA A N 1
ATOM 1494 C CA . ALA A 1 205 ? 1.493 15.651 16.645 1.00 98.56 205 ALA A CA 1
ATOM 1495 C C . ALA A 1 205 ? 2.768 15.567 17.506 1.00 98.56 205 ALA A C 1
ATOM 1497 O O . ALA A 1 205 ? 2.822 16.103 18.617 1.00 98.56 205 ALA A O 1
ATOM 1498 N N . VAL A 1 206 ? 3.801 14.902 16.985 1.00 98.69 206 VAL A N 1
ATOM 1499 C CA . VAL A 1 206 ? 5.044 14.606 17.712 1.00 98.69 206 VAL A CA 1
ATOM 1500 C C . VAL A 1 206 ? 6.241 15.330 17.099 1.00 98.69 206 VAL A C 1
ATOM 1502 O O . VAL A 1 206 ? 6.896 16.113 17.790 1.00 98.69 206 VAL A O 1
ATOM 1505 N N . ASP A 1 207 ? 6.549 15.082 15.829 1.00 98.62 207 ASP A N 1
ATOM 1506 C CA . ASP A 1 207 ? 7.679 15.691 15.123 1.00 98.62 207 ASP A CA 1
ATOM 1507 C C . ASP A 1 207 ? 7.406 15.746 13.614 1.00 98.62 207 ASP A C 1
ATOM 1509 O O . ASP A 1 207 ? 6.522 15.065 13.102 1.00 98.62 207 ASP A O 1
ATOM 1513 N N . SER A 1 208 ? 8.184 16.559 12.903 1.00 97.19 208 SER A N 1
ATOM 1514 C CA . SER A 1 208 ? 8.057 16.734 11.459 1.00 97.19 208 SER A CA 1
ATOM 1515 C C . SER A 1 208 ? 9.403 16.917 10.773 1.00 97.19 208 SER A C 1
ATOM 1517 O O . SER A 1 208 ? 10.338 17.510 11.328 1.00 97.19 208 SER A O 1
ATOM 1519 N N . TRP A 1 209 ? 9.530 16.426 9.545 1.00 95.75 209 TRP A N 1
ATOM 1520 C CA . TRP A 1 209 ? 10.724 16.617 8.735 1.00 95.75 209 TRP A CA 1
ATOM 1521 C C . TRP A 1 209 ? 10.378 16.873 7.270 1.00 95.75 209 TRP A C 1
ATOM 1523 O O . TRP A 1 209 ? 9.916 15.986 6.562 1.00 95.75 209 TRP A O 1
ATOM 1533 N N . ASP A 1 210 ? 10.666 18.095 6.828 1.00 92.25 210 ASP A N 1
ATOM 1534 C CA . ASP A 1 210 ? 10.830 18.444 5.417 1.00 92.25 210 ASP A CA 1
ATOM 1535 C C . ASP A 1 210 ? 12.258 18.051 4.996 1.00 92.25 210 ASP A C 1
ATOM 1537 O O . ASP A 1 210 ? 13.240 18.674 5.430 1.00 92.25 210 ASP A O 1
ATOM 1541 N N . TRP A 1 211 ? 12.387 16.956 4.240 1.00 87.06 211 TRP A N 1
ATOM 1542 C CA . TRP A 1 211 ? 13.692 16.445 3.800 1.00 87.06 211 TRP A CA 1
ATOM 1543 C C . TRP A 1 211 ? 14.090 16.956 2.413 1.00 87.06 211 TRP A C 1
ATOM 1545 O O . TRP A 1 211 ? 15.284 16.987 2.096 1.00 87.06 211 TRP A O 1
ATOM 1555 N N . THR A 1 212 ? 13.129 17.396 1.595 1.00 71.31 212 THR A N 1
ATOM 1556 C CA . THR A 1 212 ? 13.392 17.935 0.261 1.00 71.31 212 THR A CA 1
ATOM 1557 C C . THR A 1 212 ? 13.129 19.431 0.235 1.00 71.31 212 THR A C 1
ATOM 1559 O O . THR A 1 212 ? 12.006 19.869 0.036 1.00 71.31 212 THR A O 1
ATOM 1562 N N . ALA A 1 213 ? 14.180 20.252 0.232 1.00 62.41 213 ALA A N 1
ATOM 1563 C CA . ALA A 1 213 ? 14.041 21.683 -0.075 1.00 62.41 213 ALA A CA 1
ATOM 1564 C C . ALA A 1 213 ? 13.472 21.978 -1.500 1.00 62.41 213 ALA A C 1
ATOM 1566 O O . ALA A 1 213 ? 13.422 23.138 -1.916 1.00 62.41 213 ALA A O 1
ATOM 1567 N N . SER A 1 214 ? 13.086 20.947 -2.268 1.00 56.38 214 SER A N 1
ATOM 1568 C CA . SER A 1 214 ? 12.497 20.984 -3.608 1.00 56.38 214 SER A CA 1
ATOM 1569 C C . SER A 1 214 ? 11.576 19.773 -3.854 1.00 56.38 214 SER A C 1
ATOM 1571 O O . SER A 1 214 ? 12.072 18.651 -3.884 1.00 56.38 214 SER A O 1
ATOM 1573 N N . THR A 1 215 ? 10.283 20.045 -4.075 1.00 62.91 215 THR A N 1
ATOM 1574 C CA . THR A 1 215 ? 9.182 19.208 -4.616 1.00 62.91 215 THR A CA 1
ATOM 1575 C C . THR A 1 215 ? 9.491 17.730 -4.907 1.00 62.91 215 THR A C 1
ATOM 1577 O O . THR A 1 215 ? 9.497 17.324 -6.073 1.00 62.91 215 THR A O 1
ATOM 1580 N N . GLY A 1 216 ? 9.721 16.914 -3.875 1.00 61.38 216 GLY A N 1
ATOM 1581 C CA . GLY A 1 216 ? 9.523 15.472 -4.013 1.00 61.38 216 GLY A CA 1
ATOM 1582 C C . GLY A 1 216 ? 8.070 15.185 -4.401 1.00 61.38 216 GLY A C 1
ATOM 1583 O O . GLY A 1 216 ? 7.172 15.956 -4.058 1.00 61.38 216 GLY A O 1
ATOM 1584 N N . THR A 1 217 ? 7.820 14.117 -5.155 1.00 82.50 217 THR A N 1
ATOM 1585 C CA . THR A 1 217 ? 6.460 13.614 -5.393 1.00 82.50 217 THR A CA 1
ATOM 1586 C C . THR A 1 217 ? 6.417 12.101 -5.202 1.00 82.50 217 THR A C 1
ATOM 1588 O O . THR A 1 217 ? 7.451 11.434 -5.183 1.00 82.50 217 THR A O 1
ATOM 1591 N N . ASN A 1 218 ? 5.213 11.550 -5.019 1.00 86.00 218 ASN A N 1
ATOM 1592 C CA . ASN A 1 218 ? 4.994 10.105 -4.883 1.00 86.00 218 ASN A CA 1
ATOM 1593 C C . ASN A 1 218 ? 5.771 9.438 -3.729 1.00 86.00 218 ASN A C 1
ATOM 1595 O O . ASN A 1 218 ? 6.117 8.265 -3.813 1.00 86.00 218 ASN A O 1
ATOM 1599 N N . SER A 1 219 ? 6.018 10.165 -2.640 1.00 92.31 219 SER A N 1
ATOM 1600 C CA . SER A 1 219 ? 6.799 9.680 -1.499 1.00 92.31 219 SER A CA 1
ATOM 1601 C C . SER A 1 219 ? 6.104 8.552 -0.742 1.00 92.31 219 SER A C 1
ATOM 1603 O O . SER A 1 219 ? 4.882 8.566 -0.552 1.00 92.31 219 SER A O 1
ATOM 1605 N N . ARG A 1 220 ? 6.890 7.569 -0.309 1.00 92.25 220 ARG A N 1
ATOM 1606 C CA . ARG A 1 220 ? 6.448 6.391 0.437 1.00 92.25 220 ARG A CA 1
ATOM 1607 C C . ARG A 1 220 ? 7.451 6.035 1.514 1.00 92.25 220 ARG A C 1
ATOM 1609 O O . ARG A 1 220 ? 8.650 6.155 1.290 1.00 92.25 220 ARG A O 1
ATOM 1616 N N . ILE A 1 221 ? 6.960 5.570 2.655 1.00 93.75 221 ILE A N 1
ATOM 1617 C CA . ILE A 1 221 ? 7.776 5.187 3.805 1.00 93.75 221 ILE A CA 1
ATOM 1618 C C . ILE A 1 221 ? 7.610 3.701 4.123 1.00 93.75 221 ILE A C 1
ATOM 1620 O O . ILE A 1 221 ? 6.504 3.167 4.054 1.00 93.75 221 ILE A O 1
ATOM 1624 N N . VAL A 1 222 ? 8.704 3.053 4.514 1.00 93.25 222 VAL A N 1
ATOM 1625 C CA . VAL A 1 222 ? 8.709 1.698 5.076 1.00 93.25 222 VAL A CA 1
ATOM 1626 C C . VAL A 1 222 ? 9.601 1.648 6.317 1.00 93.25 222 VAL A C 1
ATOM 1628 O O . VAL A 1 222 ? 10.573 2.404 6.433 1.00 93.25 222 VAL A O 1
ATOM 1631 N N . LYS A 1 223 ? 9.280 0.754 7.251 1.00 89.31 223 LYS A N 1
ATOM 1632 C CA . LYS A 1 223 ? 10.143 0.418 8.386 1.00 89.31 223 LYS A CA 1
ATOM 1633 C C . LYS A 1 223 ? 11.175 -0.625 7.954 1.00 89.31 223 LYS A C 1
ATOM 1635 O O . LYS A 1 223 ? 10.829 -1.585 7.275 1.00 89.31 223 LYS A O 1
ATOM 1640 N N . VAL A 1 224 ? 12.426 -0.460 8.374 1.00 85.44 224 VAL A N 1
ATOM 1641 C CA . VAL A 1 224 ? 13.414 -1.542 8.292 1.00 85.44 224 VAL A CA 1
ATOM 1642 C C . VAL A 1 224 ? 13.138 -2.502 9.458 1.00 85.44 224 VAL A C 1
ATOM 1644 O O . VAL A 1 224 ? 13.133 -2.027 10.605 1.00 85.44 224 VAL A O 1
ATOM 1647 N N . PRO A 1 225 ? 12.880 -3.801 9.207 1.00 81.50 225 PRO A N 1
ATOM 1648 C CA . PRO A 1 225 ? 12.526 -4.768 10.247 1.00 81.50 225 PRO A CA 1
ATOM 1649 C C . PRO A 1 225 ? 13.476 -4.751 11.450 1.00 81.50 225 PRO A C 1
ATOM 1651 O O . PRO A 1 225 ? 14.657 -4.428 11.325 1.00 81.50 225 PRO A O 1
ATOM 1654 N N . ASP A 1 226 ? 12.927 -5.029 12.636 1.00 79.31 226 ASP A N 1
ATOM 1655 C CA . ASP A 1 226 ? 13.660 -5.158 13.907 1.00 79.31 226 ASP A CA 1
ATOM 1656 C C . ASP A 1 226 ? 14.584 -3.988 14.277 1.00 79.31 226 ASP A C 1
ATOM 1658 O O . ASP A 1 226 ? 15.540 -4.122 15.047 1.00 79.31 226 ASP A O 1
ATOM 1662 N N . SER A 1 227 ? 14.283 -2.793 13.765 1.00 86.62 227 SER A N 1
ATOM 1663 C CA . SER A 1 227 ? 15.134 -1.623 13.941 1.00 86.62 227 SER A CA 1
ATOM 1664 C C . SER A 1 227 ? 14.351 -0.333 14.222 1.00 86.62 227 SER A C 1
ATOM 1666 O O . SER A 1 227 ? 13.118 -0.256 14.206 1.00 86.62 227 SER A O 1
ATOM 1668 N N . THR A 1 228 ? 15.115 0.728 14.486 1.00 91.75 228 THR A N 1
ATOM 1669 C CA . THR A 1 228 ? 14.635 2.123 14.528 1.00 91.75 228 THR A CA 1
ATOM 1670 C C . THR A 1 228 ? 14.885 2.853 13.206 1.00 91.75 228 THR A C 1
ATOM 1672 O O . THR A 1 228 ? 14.845 4.086 13.152 1.00 91.75 228 THR A O 1
ATOM 1675 N N . LYS A 1 229 ? 15.219 2.106 12.150 1.00 96.88 229 LYS A N 1
ATOM 1676 C CA . LYS A 1 229 ? 15.541 2.625 10.827 1.00 96.88 229 LYS A CA 1
ATOM 1677 C C . LYS A 1 229 ? 14.320 2.549 9.929 1.00 96.88 229 LYS A C 1
ATOM 1679 O O . LYS A 1 229 ? 13.477 1.662 10.045 1.00 96.88 229 LYS A O 1
ATOM 1684 N N . TYR A 1 230 ? 14.230 3.530 9.052 1.00 96.19 230 TYR A N 1
ATOM 1685 C CA . TYR A 1 230 ? 13.142 3.687 8.102 1.00 96.19 230 TYR A CA 1
ATOM 1686 C C . TYR A 1 230 ? 13.734 4.110 6.777 1.00 96.19 230 TYR A C 1
ATOM 1688 O O . TYR A 1 230 ? 14.803 4.727 6.745 1.00 96.19 230 TYR A O 1
ATOM 1696 N N . MET A 1 231 ? 13.018 3.812 5.703 1.00 97.00 231 MET A N 1
ATOM 1697 C CA . MET A 1 231 ? 13.365 4.267 4.369 1.00 97.00 231 MET A CA 1
ATOM 1698 C C . MET A 1 231 ? 12.233 5.075 3.770 1.00 97.00 231 MET A C 1
ATOM 1700 O O . MET A 1 231 ? 11.063 4.738 3.950 1.00 97.00 231 MET A O 1
ATOM 1704 N N . ILE A 1 232 ? 12.598 6.121 3.036 1.00 96.31 232 ILE A N 1
ATOM 1705 C CA . ILE A 1 232 ? 11.683 6.866 2.181 1.00 96.31 232 ILE A CA 1
ATOM 1706 C C . ILE A 1 232 ? 12.105 6.656 0.737 1.00 96.31 232 ILE A C 1
ATOM 1708 O O . ILE A 1 232 ? 13.239 6.973 0.376 1.00 96.31 232 ILE A O 1
ATOM 1712 N N . ALA A 1 233 ? 11.180 6.152 -0.073 1.00 95.06 233 ALA A N 1
ATOM 1713 C CA . ALA A 1 233 ? 11.305 6.102 -1.520 1.00 95.06 233 ALA A CA 1
ATOM 1714 C C . ALA A 1 233 ? 10.441 7.202 -2.144 1.00 95.06 233 ALA A C 1
ATOM 1716 O O . ALA A 1 233 ? 9.295 7.392 -1.739 1.00 95.06 233 ALA A O 1
ATOM 1717 N N . TYR A 1 234 ? 10.985 7.955 -3.095 1.00 94.12 234 TYR A N 1
ATOM 1718 C CA . TYR A 1 234 ? 10.295 9.087 -3.710 1.00 94.12 234 TYR A CA 1
ATOM 1719 C C . TYR A 1 234 ? 10.860 9.421 -5.093 1.00 94.12 234 TYR A C 1
ATOM 1721 O O . TYR A 1 234 ? 11.965 9.009 -5.450 1.00 94.12 234 TYR A O 1
ATOM 1729 N N . GLU A 1 235 ? 10.099 10.200 -5.857 1.00 91.88 235 GLU A N 1
ATOM 1730 C CA . GLU A 1 235 ? 10.555 10.824 -7.097 1.00 91.88 235 GLU A CA 1
ATOM 1731 C C . GLU A 1 235 ? 11.089 12.228 -6.794 1.00 91.88 235 GLU A C 1
ATOM 1733 O O . GLU A 1 235 ? 10.367 13.073 -6.254 1.00 91.88 235 GLU A O 1
ATOM 1738 N N . ASN A 1 236 ? 12.357 12.491 -7.116 1.00 90.62 236 ASN A N 1
ATOM 1739 C CA . ASN A 1 236 ? 12.954 13.811 -6.914 1.00 90.62 236 ASN A CA 1
ATOM 1740 C C . ASN A 1 236 ? 12.637 14.774 -8.082 1.00 90.62 236 ASN A C 1
ATOM 1742 O O . ASN A 1 236 ? 12.123 14.382 -9.123 1.00 90.62 236 ASN A O 1
ATOM 1746 N N . GLY A 1 237 ? 13.006 16.053 -7.951 1.00 88.44 237 GLY A N 1
ATOM 1747 C CA . GLY A 1 237 ? 12.760 17.060 -8.999 1.00 88.44 237 GLY A CA 1
ATOM 1748 C C . GLY A 1 237 ? 13.537 16.876 -10.317 1.00 88.44 237 GLY A C 1
ATOM 1749 O O . GLY A 1 237 ? 13.326 17.652 -11.248 1.00 88.44 237 GLY A O 1
ATOM 1750 N N . SER A 1 238 ? 14.443 15.898 -10.396 1.00 90.19 238 SER A N 1
ATOM 1751 C CA . SER A 1 238 ? 15.119 15.465 -11.629 1.00 90.19 238 SER A CA 1
ATOM 1752 C C . SER A 1 238 ? 14.447 14.240 -12.259 1.00 90.19 238 SER A C 1
ATOM 1754 O O . SER A 1 238 ? 14.965 13.724 -13.248 1.00 90.19 238 SER A O 1
ATOM 1756 N N . ASN A 1 239 ? 13.319 13.790 -11.703 1.00 90.50 239 ASN A N 1
ATOM 1757 C CA . ASN A 1 239 ? 12.640 12.538 -12.020 1.00 90.50 239 ASN A CA 1
ATOM 1758 C C . ASN A 1 239 ? 13.508 11.302 -11.726 1.00 90.50 239 ASN A C 1
ATOM 1760 O O . ASN A 1 239 ? 13.363 10.272 -12.376 1.00 90.50 239 ASN A O 1
ATOM 1764 N N . ASP A 1 240 ? 14.433 11.384 -10.767 1.00 92.94 240 ASP A N 1
ATOM 1765 C CA . ASP A 1 240 ? 15.103 10.191 -10.255 1.00 92.94 240 ASP A CA 1
ATOM 1766 C C . ASP A 1 240 ? 14.205 9.507 -9.216 1.00 92.94 240 ASP A C 1
ATOM 1768 O O . ASP A 1 240 ? 13.670 10.165 -8.319 1.00 92.94 240 ASP A O 1
ATOM 1772 N N . GLY A 1 241 ? 14.102 8.184 -9.293 1.00 94.94 241 GLY A N 1
ATOM 1773 C CA . GLY A 1 241 ? 13.649 7.333 -8.205 1.00 94.94 241 GLY A CA 1
ATOM 1774 C C . GLY A 1 241 ? 14.767 7.187 -7.177 1.00 94.94 241 GLY A C 1
ATOM 1775 O O . GLY A 1 241 ? 15.813 6.593 -7.456 1.00 94.94 241 GLY A O 1
ATOM 1776 N N . ILE A 1 242 ? 14.559 7.753 -5.989 1.00 95.25 242 ILE A N 1
ATOM 1777 C CA . ILE A 1 242 ? 15.515 7.737 -4.880 1.00 95.25 242 ILE A CA 1
ATOM 1778 C C . ILE A 1 242 ? 14.915 6.967 -3.710 1.00 95.25 242 ILE A C 1
ATOM 1780 O O . ILE A 1 242 ? 13.750 7.168 -3.376 1.00 95.25 242 ILE A O 1
ATOM 1784 N N . VAL A 1 243 ? 15.727 6.151 -3.042 1.00 97.56 243 VAL A N 1
ATOM 1785 C CA . VAL A 1 243 ? 15.452 5.650 -1.693 1.00 97.56 243 VAL A CA 1
ATOM 1786 C C . VAL A 1 243 ? 16.557 6.110 -0.749 1.00 97.56 243 VAL A C 1
ATOM 1788 O O . VAL A 1 243 ? 17.732 6.089 -1.109 1.00 97.56 243 VAL A O 1
ATOM 1791 N N . PHE A 1 244 ? 16.203 6.561 0.450 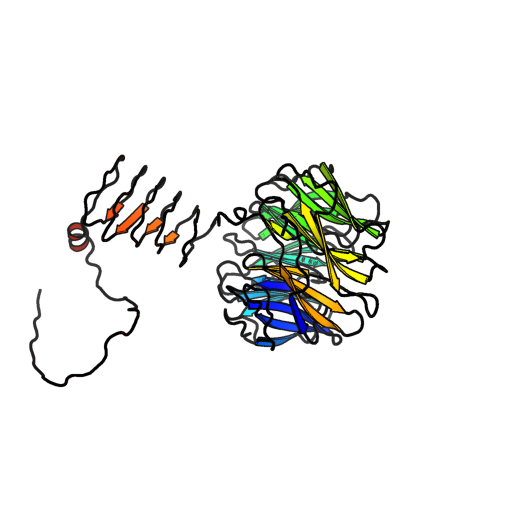1.00 97.50 244 PHE A N 1
ATOM 1792 C CA . PHE A 1 244 ? 17.178 6.885 1.491 1.00 97.50 244 PHE A CA 1
ATOM 1793 C C . PHE A 1 244 ? 16.706 6.421 2.860 1.00 97.50 244 PHE A C 1
ATOM 1795 O O . PHE A 1 244 ? 15.504 6.331 3.115 1.00 97.50 244 PHE A O 1
ATOM 1802 N N . SER A 1 245 ? 17.660 6.170 3.749 1.00 98.44 245 SER A N 1
ATOM 1803 C CA . SER A 1 245 ? 17.418 5.701 5.108 1.00 98.44 245 SER A CA 1
ATOM 1804 C C . SER A 1 245 ? 17.658 6.789 6.157 1.00 98.44 245 SER A C 1
ATOM 1806 O O . SER A 1 245 ? 18.431 7.735 5.970 1.00 98.44 245 SER A O 1
ATOM 1808 N N . PHE A 1 246 ? 16.977 6.660 7.293 1.00 98.62 246 PHE A N 1
ATOM 1809 C CA . PHE A 1 246 ? 17.064 7.572 8.436 1.00 98.62 246 PHE A CA 1
ATOM 1810 C C . PHE A 1 246 ? 16.571 6.877 9.718 1.00 98.62 246 PHE A C 1
ATOM 1812 O O . PHE A 1 246 ? 16.281 5.682 9.717 1.00 98.62 246 PHE A O 1
ATOM 1819 N N . THR A 1 247 ? 16.516 7.598 10.844 1.00 98.69 247 THR A N 1
ATOM 1820 C CA . THR A 1 247 ? 16.082 7.046 12.143 1.00 98.69 247 THR A CA 1
ATOM 1821 C C . THR A 1 247 ? 14.855 7.769 12.689 1.00 98.69 247 THR A C 1
ATOM 1823 O O . THR A 1 247 ? 14.839 9.001 12.739 1.00 98.69 247 THR A O 1
ATOM 1826 N N . ILE A 1 248 ? 13.891 6.999 13.202 1.00 96.81 248 ILE A N 1
ATOM 1827 C CA . ILE A 1 248 ? 12.796 7.488 14.051 1.00 96.81 248 ILE A CA 1
ATOM 1828 C C . ILE A 1 248 ? 12.846 6.723 15.376 1.00 96.81 248 ILE A C 1
ATOM 1830 O O . ILE A 1 248 ? 12.953 5.496 15.388 1.00 96.81 248 ILE A O 1
ATOM 1834 N N . SER A 1 249 ? 12.799 7.429 16.508 1.00 97.19 249 SER A N 1
ATOM 1835 C CA . SER A 1 249 ? 12.702 6.776 17.818 1.00 97.19 249 SER A CA 1
ATOM 1836 C C . SER A 1 249 ? 11.350 6.074 17.989 1.00 97.19 249 SER A C 1
ATOM 1838 O O . SER A 1 249 ? 10.366 6.444 17.357 1.00 97.19 249 SER A O 1
ATOM 1840 N N . ASN A 1 250 ? 11.250 5.148 18.946 1.00 92.31 250 ASN A N 1
ATOM 1841 C CA . ASN A 1 250 ? 9.973 4.500 19.295 1.00 92.31 250 ASN A CA 1
ATOM 1842 C C . ASN A 1 250 ? 8.909 5.470 19.842 1.00 92.31 250 ASN A C 1
ATOM 1844 O O . ASN A 1 250 ? 7.779 5.070 20.072 1.00 92.31 250 ASN A O 1
ATOM 1848 N N . THR A 1 251 ? 9.271 6.731 20.085 1.00 95.88 251 THR A N 1
ATOM 1849 C CA . THR A 1 251 ? 8.356 7.794 20.518 1.00 95.88 251 THR A CA 1
ATOM 1850 C C . THR A 1 251 ? 8.136 8.830 19.418 1.00 95.88 251 THR A C 1
ATOM 1852 O O . THR A 1 251 ? 7.833 9.978 19.728 1.00 95.88 251 THR A O 1
ATOM 1855 N N . GLY A 1 252 ? 8.407 8.480 18.158 1.00 96.94 252 GLY A N 1
ATOM 1856 C CA . GLY A 1 252 ? 8.163 9.327 16.993 1.00 96.94 252 GLY A CA 1
ATOM 1857 C C . GLY A 1 252 ? 9.156 10.469 16.755 1.00 96.94 252 GLY A C 1
ATOM 1858 O O . GLY A 1 252 ? 8.916 11.279 15.870 1.00 96.94 252 GLY A O 1
ATOM 1859 N N . ILE A 1 253 ? 10.271 10.569 17.486 1.00 98.56 253 ILE A N 1
ATOM 1860 C CA . ILE A 1 253 ? 11.247 11.653 17.261 1.00 98.56 253 ILE A CA 1
ATOM 1861 C C . ILE A 1 253 ? 12.121 11.328 16.050 1.00 98.56 253 ILE A C 1
ATOM 1863 O O . ILE A 1 253 ? 12.773 10.280 16.020 1.00 98.56 253 ILE A O 1
ATOM 1867 N N . ILE A 1 254 ? 12.182 12.245 15.084 1.00 98.62 254 ILE A N 1
ATOM 1868 C CA . ILE A 1 254 ? 12.901 12.054 13.825 1.00 98.62 254 ILE A CA 1
ATOM 1869 C C . ILE A 1 254 ? 14.347 12.535 13.982 1.00 98.62 254 ILE A C 1
ATOM 1871 O O . ILE A 1 254 ? 14.624 13.680 14.347 1.00 98.62 254 ILE A O 1
ATOM 1875 N N . THR A 1 255 ? 15.306 11.680 13.631 1.00 98.25 255 THR A N 1
ATOM 1876 C CA . THR A 1 255 ? 16.687 12.121 13.402 1.00 98.25 255 THR A CA 1
ATOM 1877 C C . THR A 1 255 ? 16.792 12.640 11.972 1.00 98.25 255 THR A C 1
ATOM 1879 O O . THR A 1 255 ? 16.853 11.857 11.029 1.00 98.25 255 THR A O 1
ATOM 1882 N N . LYS A 1 256 ? 16.786 13.969 11.816 1.00 96.75 256 LYS A N 1
ATOM 1883 C CA . LYS A 1 256 ? 16.654 14.702 10.538 1.00 96.75 256 LYS A CA 1
ATOM 1884 C C . LYS A 1 256 ? 17.953 14.717 9.722 1.00 96.75 256 LYS A C 1
ATOM 1886 O O . LYS A 1 256 ? 18.489 15.773 9.386 1.00 96.75 256 LYS A O 1
ATOM 1891 N N . SER A 1 257 ? 18.504 13.535 9.477 1.00 95.62 257 SER A N 1
ATOM 1892 C CA . SER A 1 257 ? 19.708 13.315 8.685 1.00 95.62 257 SER A CA 1
ATOM 1893 C C . SER A 1 257 ? 19.607 11.992 7.946 1.00 95.62 257 SER A C 1
ATOM 1895 O O . SER A 1 257 ? 19.268 10.973 8.548 1.00 95.62 257 SER A O 1
ATOM 1897 N N . VAL A 1 258 ? 19.973 12.019 6.669 1.00 97.19 258 VAL A N 1
ATOM 1898 C CA . VAL A 1 258 ? 20.127 10.819 5.845 1.00 97.19 258 VAL A CA 1
ATOM 1899 C C . VAL A 1 258 ? 21.308 9.993 6.361 1.00 97.19 258 VAL A C 1
ATOM 1901 O O . VAL A 1 258 ? 22.367 10.555 6.654 1.00 97.19 258 VAL A O 1
ATOM 1904 N N . ILE A 1 259 ? 21.106 8.682 6.491 1.00 98.44 259 ILE A N 1
ATOM 1905 C CA . ILE A 1 259 ? 22.155 7.705 6.810 1.00 98.44 259 ILE A CA 1
ATOM 1906 C C . ILE A 1 259 ? 22.819 7.256 5.512 1.00 98.44 259 ILE A C 1
ATOM 1908 O O . ILE A 1 259 ? 24.030 7.410 5.368 1.00 98.44 259 ILE A O 1
ATOM 1912 N N . ASP A 1 260 ? 22.011 6.769 4.572 1.00 98.56 260 ASP A N 1
ATOM 1913 C CA . ASP A 1 260 ? 22.458 6.308 3.264 1.00 98.56 260 ASP A CA 1
ATOM 1914 C C . ASP A 1 260 ? 21.380 6.520 2.190 1.00 98.56 260 ASP A C 1
ATOM 1916 O O . ASP A 1 260 ? 20.223 6.805 2.513 1.00 98.56 260 ASP A O 1
ATOM 1920 N N . SER A 1 261 ? 21.747 6.417 0.912 1.00 97.56 261 SER A N 1
ATOM 1921 C CA . SER A 1 261 ? 20.827 6.624 -0.210 1.00 97.56 261 SER A CA 1
ATOM 1922 C C . SER A 1 261 ? 21.231 5.880 -1.478 1.00 97.56 261 SER A C 1
ATOM 1924 O O . SER A 1 261 ? 22.407 5.855 -1.831 1.00 97.56 261 SER A O 1
ATOM 1926 N N . LEU A 1 262 ? 20.235 5.428 -2.236 1.00 98.06 262 LEU A N 1
ATOM 1927 C CA . LEU A 1 262 ? 20.377 4.814 -3.552 1.00 98.06 262 LEU A CA 1
ATOM 1928 C C . LEU A 1 262 ? 19.481 5.532 -4.571 1.00 98.06 262 LEU A C 1
ATOM 1930 O O . LEU A 1 262 ? 18.304 5.788 -4.323 1.00 98.06 262 LEU A O 1
ATOM 1934 N N . THR A 1 263 ? 20.031 5.827 -5.749 1.00 96.94 263 THR A N 1
ATOM 1935 C CA . THR A 1 263 ? 19.237 6.139 -6.946 1.00 96.94 263 THR A CA 1
ATOM 1936 C C . THR A 1 263 ? 18.907 4.832 -7.650 1.00 96.94 263 THR A C 1
ATOM 1938 O O . THR A 1 263 ? 19.787 4.246 -8.279 1.00 96.94 263 THR A O 1
ATOM 1941 N N . PHE A 1 264 ? 17.668 4.358 -7.513 1.00 95.69 264 PHE A N 1
ATOM 1942 C CA . PHE A 1 264 ? 17.244 3.093 -8.116 1.00 95.69 264 PHE A CA 1
ATOM 1943 C C . PHE A 1 264 ? 16.807 3.261 -9.575 1.00 95.69 264 PHE A C 1
ATOM 1945 O O . PHE A 1 264 ? 16.961 2.322 -10.347 1.00 95.69 264 PHE A O 1
ATOM 1952 N N . GLU A 1 265 ? 16.340 4.454 -9.964 1.00 95.12 265 GLU A N 1
ATOM 1953 C CA . GLU A 1 265 ? 15.938 4.760 -11.342 1.00 95.12 265 GLU A CA 1
ATOM 1954 C C . GLU A 1 265 ? 16.348 6.194 -11.731 1.00 95.12 265 GLU A C 1
ATOM 1956 O O . GLU A 1 265 ? 15.771 7.152 -11.220 1.00 95.12 265 GLU A O 1
ATOM 1961 N N . PRO A 1 266 ? 17.353 6.401 -12.598 1.00 93.19 266 PRO A N 1
ATOM 1962 C CA . PRO A 1 266 ? 17.857 7.737 -12.911 1.00 93.19 266 PRO A CA 1
ATOM 1963 C C . PRO A 1 266 ? 17.049 8.449 -14.012 1.00 93.19 266 PRO A C 1
ATOM 1965 O O . PRO A 1 266 ? 17.016 8.007 -15.157 1.00 93.19 266 PRO A O 1
ATOM 1968 N N . GLY A 1 267 ? 16.509 9.629 -13.703 1.00 87.38 267 GLY A N 1
ATOM 1969 C CA . GLY A 1 267 ? 16.024 10.635 -14.654 1.00 87.38 267 GLY A CA 1
ATOM 1970 C C . GLY A 1 267 ? 14.715 10.344 -15.391 1.00 87.38 267 GLY A C 1
ATOM 1971 O O . GLY A 1 267 ? 14.339 11.138 -16.260 1.00 87.38 267 GLY A O 1
ATOM 1972 N N . ILE A 1 268 ? 14.045 9.222 -15.109 1.00 87.25 268 ILE A N 1
ATOM 1973 C CA . ILE A 1 268 ? 12.845 8.787 -15.840 1.00 87.25 268 ILE A CA 1
ATOM 1974 C C . ILE A 1 268 ? 11.773 8.131 -14.937 1.00 87.25 268 ILE A C 1
ATOM 1976 O O . ILE A 1 268 ? 10.824 7.530 -15.433 1.00 87.25 268 ILE A O 1
ATOM 1980 N N . ASN A 1 269 ? 11.875 8.267 -13.613 1.00 86.94 269 ASN A N 1
ATOM 1981 C CA . ASN A 1 269 ? 10.863 7.778 -12.678 1.00 86.94 269 ASN A CA 1
ATOM 1982 C C . ASN A 1 269 ? 9.599 8.652 -12.720 1.00 86.94 269 ASN A C 1
ATOM 1984 O O . ASN A 1 269 ? 9.693 9.875 -12.772 1.00 86.94 269 ASN A O 1
ATOM 1988 N N . ASN A 1 270 ? 8.427 8.021 -12.665 1.00 84.94 270 ASN A N 1
ATOM 1989 C CA . ASN A 1 270 ? 7.122 8.697 -12.736 1.00 84.94 270 ASN A CA 1
ATOM 1990 C C . ASN A 1 270 ? 6.121 8.191 -11.675 1.00 84.94 270 ASN A C 1
ATOM 1992 O O . ASN A 1 270 ? 4.981 8.654 -11.582 1.00 84.94 270 ASN A O 1
ATOM 1996 N N . TRP A 1 271 ? 6.503 7.166 -10.908 1.00 90.38 271 TRP A N 1
ATOM 1997 C CA . TRP A 1 271 ? 5.701 6.624 -9.815 1.00 90.38 271 TRP A CA 1
ATOM 1998 C C . TRP A 1 271 ? 6.544 5.747 -8.894 1.00 90.38 271 TRP A C 1
ATOM 2000 O O . TRP A 1 271 ? 7.451 5.062 -9.362 1.00 90.38 271 TRP A O 1
ATOM 2010 N N . VAL A 1 272 ? 6.189 5.707 -7.608 1.00 90.44 272 VAL A N 1
ATOM 2011 C CA . VAL A 1 272 ? 6.816 4.846 -6.597 1.00 90.44 272 VAL A CA 1
ATOM 2012 C C . VAL A 1 272 ? 5.730 4.188 -5.733 1.00 90.44 272 VAL A C 1
ATOM 2014 O O . VAL A 1 272 ? 4.842 4.864 -5.199 1.00 90.44 272 VAL A O 1
ATOM 2017 N N . SER A 1 273 ? 5.754 2.857 -5.627 1.00 87.81 273 SER A N 1
ATOM 2018 C CA . SER A 1 273 ? 4.956 2.106 -4.649 1.00 87.81 273 SER A CA 1
ATOM 2019 C C . SER A 1 273 ? 5.618 2.147 -3.269 1.00 87.81 273 SER A C 1
ATOM 2021 O O . SER A 1 273 ? 6.816 2.420 -3.178 1.00 87.81 273 SER A O 1
ATOM 2023 N N . PRO A 1 274 ? 4.888 1.854 -2.174 1.00 84.94 274 PRO A N 1
ATOM 2024 C CA . PRO A 1 274 ? 5.546 1.533 -0.912 1.00 84.94 274 PRO A CA 1
ATOM 2025 C C . PRO A 1 274 ? 6.644 0.485 -1.137 1.00 84.94 274 PRO A C 1
ATOM 2027 O O . PRO A 1 274 ? 6.375 -0.496 -1.841 1.00 84.94 274 PRO A O 1
ATOM 2030 N N . PRO A 1 275 ? 7.866 0.691 -0.610 1.00 88.00 275 PRO A N 1
ATOM 2031 C CA . PRO A 1 275 ? 8.849 -0.375 -0.588 1.00 88.00 275 PRO A CA 1
ATOM 2032 C C . PRO A 1 275 ? 8.308 -1.542 0.238 1.00 88.00 275 PRO A C 1
ATOM 2034 O O . PRO A 1 275 ? 7.738 -1.337 1.311 1.00 88.00 275 PRO A O 1
ATOM 2037 N N . LEU A 1 276 ? 8.490 -2.754 -0.266 1.00 87.31 276 LEU A N 1
ATOM 2038 C CA . LEU A 1 276 ? 8.082 -3.993 0.376 1.00 87.31 276 LEU A CA 1
ATOM 2039 C C . LEU A 1 276 ? 9.311 -4.637 1.018 1.00 87.31 276 LEU A C 1
ATOM 2041 O O . LEU A 1 276 ? 10.324 -4.819 0.342 1.00 87.31 276 LEU A O 1
ATOM 2045 N N . SER A 1 277 ? 9.232 -4.973 2.307 1.00 86.50 277 SER A N 1
ATOM 2046 C CA . SER A 1 277 ? 10.242 -5.833 2.928 1.00 86.50 277 SER A CA 1
ATOM 2047 C C . SER A 1 277 ? 10.040 -7.264 2.447 1.00 86.50 277 SER A C 1
ATOM 2049 O O . SER A 1 277 ? 8.916 -7.756 2.419 1.00 86.50 277 SER A O 1
ATOM 2051 N N . LEU A 1 278 ? 11.132 -7.912 2.059 1.00 83.38 278 LEU A N 1
ATOM 2052 C CA . LEU A 1 278 ? 11.148 -9.295 1.589 1.00 83.38 278 LEU A CA 1
ATOM 2053 C C . LEU A 1 278 ? 11.702 -10.251 2.662 1.00 83.38 278 LEU A C 1
ATOM 2055 O O . LEU A 1 278 ? 11.951 -11.417 2.376 1.00 83.38 278 LEU A O 1
ATOM 2059 N N . GLY A 1 279 ? 11.934 -9.746 3.879 1.00 74.56 279 GLY A N 1
ATOM 2060 C CA . GLY A 1 279 ? 12.625 -10.450 4.957 1.00 74.56 279 GLY A CA 1
ATOM 2061 C C . GLY A 1 279 ? 14.139 -10.198 4.982 1.00 74.56 279 GLY A C 1
ATOM 2062 O O . GLY A 1 279 ? 14.777 -9.901 3.966 1.00 74.56 279 GLY A O 1
ATOM 2063 N N . SER A 1 280 ? 14.728 -10.326 6.178 1.00 76.38 280 SER A N 1
ATOM 2064 C CA . SER A 1 280 ? 16.129 -9.960 6.452 1.00 76.38 280 SER A CA 1
ATOM 2065 C C . SER A 1 280 ? 16.437 -8.516 6.011 1.00 76.38 280 SER A C 1
ATOM 2067 O O . SER A 1 280 ? 15.762 -7.588 6.451 1.00 76.38 280 SER A O 1
ATOM 2069 N N . ASP A 1 281 ? 17.418 -8.332 5.121 1.00 88.62 281 ASP A N 1
ATOM 2070 C CA . ASP A 1 281 ? 17.861 -7.028 4.624 1.00 88.62 281 ASP A CA 1
ATOM 2071 C C . ASP A 1 281 ? 17.314 -6.709 3.220 1.00 88.62 281 ASP A C 1
ATOM 2073 O O . ASP A 1 281 ? 17.743 -5.730 2.618 1.00 88.62 281 ASP A O 1
ATOM 2077 N N . TYR A 1 282 ? 16.428 -7.527 2.638 1.00 90.19 282 TYR A N 1
ATOM 2078 C CA . TYR A 1 282 ? 16.014 -7.391 1.234 1.00 90.19 282 TYR A CA 1
ATOM 2079 C C . TYR A 1 282 ? 14.713 -6.605 1.085 1.00 90.19 282 TYR A C 1
ATOM 2081 O O . TYR A 1 282 ? 13.752 -6.799 1.831 1.00 90.19 282 TYR A O 1
ATOM 2089 N N . PHE A 1 283 ? 14.674 -5.738 0.074 1.00 92.50 283 PHE A N 1
ATOM 2090 C CA . PHE A 1 283 ? 13.519 -4.903 -0.237 1.00 92.50 283 PHE A CA 1
ATOM 2091 C C . PHE A 1 283 ? 13.241 -4.878 -1.736 1.00 92.50 283 PHE A C 1
ATOM 2093 O O . PHE A 1 283 ? 14.166 -4.946 -2.549 1.00 92.50 283 PHE A O 1
ATOM 2100 N N . ALA A 1 284 ? 11.966 -4.721 -2.093 1.00 93.75 284 ALA A N 1
ATOM 2101 C CA . ALA A 1 284 ? 11.524 -4.454 -3.457 1.00 93.75 284 ALA A CA 1
ATOM 2102 C C . ALA A 1 284 ? 10.745 -3.140 -3.545 1.00 93.75 284 ALA A C 1
ATOM 2104 O O . ALA A 1 284 ? 10.034 -2.755 -2.619 1.00 93.75 284 ALA A O 1
ATOM 2105 N N . ILE A 1 285 ? 10.831 -2.471 -4.691 1.00 94.56 285 ILE A N 1
ATOM 2106 C CA . ILE A 1 285 ? 9.984 -1.329 -5.047 1.00 94.56 285 ILE A CA 1
ATOM 2107 C C . ILE A 1 285 ? 9.384 -1.594 -6.423 1.00 94.56 285 ILE A C 1
ATOM 2109 O O . ILE A 1 285 ? 10.111 -1.911 -7.365 1.00 94.56 285 ILE A O 1
ATOM 2113 N N . ALA A 1 286 ? 8.068 -1.415 -6.553 1.00 94.19 286 ALA A N 1
ATOM 2114 C CA . ALA A 1 286 ? 7.427 -1.292 -7.852 1.00 94.19 286 ALA A CA 1
ATOM 2115 C C . ALA A 1 286 ? 7.395 0.186 -8.262 1.00 94.19 286 ALA A C 1
ATOM 2117 O O . ALA A 1 286 ? 6.946 1.056 -7.513 1.00 94.19 286 ALA A O 1
ATOM 2118 N N . GLY A 1 287 ? 7.864 0.478 -9.468 1.00 93.38 287 GLY A N 1
ATOM 2119 C CA . GLY A 1 287 ? 7.933 1.829 -10.005 1.00 93.38 287 GLY A CA 1
ATOM 2120 C C . GLY A 1 287 ? 7.430 1.913 -11.438 1.00 93.38 287 GLY A C 1
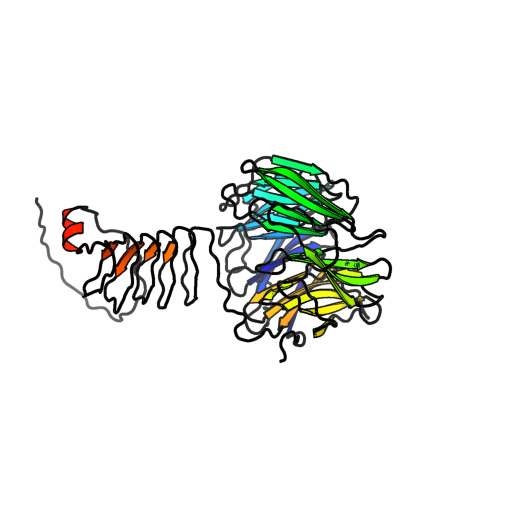ATOM 2121 O O . GLY A 1 287 ? 7.076 0.909 -12.065 1.00 93.38 287 GLY A O 1
ATOM 2122 N N . VAL A 1 288 ? 7.402 3.142 -11.946 1.00 93.12 288 VAL A N 1
ATOM 2123 C CA . VAL A 1 288 ? 7.208 3.422 -13.372 1.00 93.12 288 VAL A CA 1
ATOM 2124 C C . VAL A 1 288 ? 8.438 4.165 -13.880 1.00 93.12 288 VAL A C 1
ATOM 2126 O O . VAL A 1 288 ? 8.747 5.230 -13.347 1.00 93.12 288 VAL A O 1
ATOM 2129 N N . GLY A 1 289 ? 9.139 3.596 -14.864 1.00 90.44 289 GLY A N 1
ATOM 2130 C CA . GLY A 1 289 ? 10.455 4.070 -15.314 1.00 90.44 289 GLY A CA 1
ATOM 2131 C C . GLY A 1 289 ? 10.912 3.470 -16.648 1.00 90.44 289 GLY A C 1
ATOM 2132 O O . GLY A 1 289 ? 10.073 3.176 -17.502 1.00 90.44 289 GLY A O 1
ATOM 2133 N N . ASN A 1 290 ? 12.231 3.299 -16.813 1.00 85.06 290 ASN A N 1
ATOM 2134 C CA . ASN A 1 290 ? 12.897 2.669 -17.962 1.00 85.06 290 ASN A CA 1
ATOM 2135 C C . ASN A 1 290 ? 12.653 3.390 -19.312 1.00 85.06 290 ASN A C 1
ATOM 2137 O O . ASN A 1 290 ? 12.604 4.625 -19.354 1.00 85.06 290 ASN A O 1
ATOM 2141 N N . ALA A 1 291 ? 12.616 2.674 -20.443 1.00 68.06 291 ALA A N 1
ATOM 2142 C CA . ALA A 1 291 ? 12.755 3.249 -21.776 1.00 68.06 291 ALA A CA 1
ATOM 2143 C C . ALA A 1 291 ? 11.497 4.052 -22.140 1.00 68.06 291 ALA A C 1
ATOM 2145 O O . ALA A 1 291 ? 10.512 3.507 -22.615 1.00 68.06 291 ALA A O 1
ATOM 2146 N N . ASP A 1 292 ? 11.575 5.368 -21.922 1.00 74.06 292 ASP A N 1
ATOM 2147 C CA . ASP A 1 292 ? 10.528 6.393 -22.079 1.00 74.06 292 ASP A CA 1
ATOM 2148 C C . ASP A 1 292 ? 9.740 6.752 -20.799 1.00 74.06 292 ASP A C 1
ATOM 2150 O O . ASP A 1 292 ? 8.957 7.701 -20.833 1.00 74.06 292 ASP A O 1
ATOM 2154 N N . GLY A 1 293 ? 9.994 6.100 -19.656 1.00 78.44 293 GLY A N 1
ATOM 2155 C CA . GLY A 1 293 ? 9.408 6.488 -18.357 1.00 78.44 293 GLY A CA 1
ATOM 2156 C C . GLY A 1 293 ? 7.989 6.002 -18.127 1.00 78.44 293 GLY A C 1
ATOM 2157 O O . GLY A 1 293 ? 7.223 6.612 -17.373 1.00 78.44 293 GLY A O 1
ATOM 2158 N N . PHE A 1 294 ? 7.612 4.954 -18.850 1.00 89.44 294 PHE A N 1
ATOM 2159 C CA . PHE A 1 294 ? 6.249 4.445 -18.908 1.00 89.44 294 PHE A CA 1
ATOM 2160 C C . PHE A 1 294 ? 6.159 2.944 -18.643 1.00 89.44 294 PHE A C 1
ATOM 2162 O O . PHE A 1 294 ? 5.041 2.419 -18.577 1.00 89.44 294 PHE A O 1
ATOM 2169 N N . ASP A 1 295 ? 7.297 2.270 -18.483 1.00 93.31 295 ASP A N 1
ATOM 2170 C CA . ASP A 1 295 ? 7.357 0.839 -18.221 1.00 93.31 295 ASP A CA 1
ATOM 2171 C C . ASP A 1 295 ? 7.029 0.572 -16.758 1.00 93.31 295 ASP A C 1
ATOM 2173 O O . ASP A 1 295 ? 7.329 1.372 -15.870 1.00 93.31 295 ASP A O 1
ATOM 2177 N N . GLY A 1 296 ? 6.406 -0.570 -16.500 1.00 95.25 296 GLY A N 1
ATOM 2178 C CA . GLY A 1 296 ? 6.268 -1.096 -15.154 1.00 95.25 296 GLY A CA 1
ATOM 2179 C C . GLY A 1 296 ? 7.514 -1.883 -14.778 1.00 95.25 296 GLY A C 1
ATOM 2180 O O . GLY A 1 296 ? 7.827 -2.871 -15.445 1.00 95.25 296 GLY A O 1
ATOM 2181 N N . VAL A 1 297 ? 8.199 -1.471 -13.710 1.00 96.75 297 VAL A N 1
ATOM 2182 C CA . VAL A 1 297 ? 9.483 -2.060 -13.307 1.00 96.75 297 VAL A CA 1
ATOM 2183 C C . VAL A 1 297 ? 9.489 -2.411 -11.822 1.00 96.75 297 VAL A C 1
ATOM 2185 O O . VAL A 1 297 ? 8.970 -1.655 -10.999 1.00 96.75 297 VAL A O 1
ATOM 2188 N N . ILE A 1 298 ? 10.081 -3.555 -11.483 1.00 97.75 298 ILE A N 1
ATOM 2189 C CA . ILE A 1 298 ? 10.450 -3.931 -10.116 1.00 97.75 298 ILE A CA 1
ATOM 2190 C C . ILE A 1 298 ? 11.952 -3.725 -9.938 1.00 97.75 298 ILE A C 1
ATOM 2192 O O . ILE A 1 298 ? 12.729 -4.104 -10.814 1.00 97.75 298 ILE A O 1
ATOM 2196 N N . TYR A 1 299 ? 12.349 -3.162 -8.802 1.00 97.50 299 TYR A N 1
ATOM 2197 C CA . TYR A 1 299 ? 13.742 -3.024 -8.382 1.00 97.50 299 TYR A CA 1
ATOM 2198 C C . TYR A 1 299 ? 13.922 -3.715 -7.038 1.00 97.50 299 TYR A C 1
ATOM 2200 O O . TYR A 1 299 ? 13.125 -3.475 -6.130 1.00 97.50 299 TYR A O 1
ATOM 2208 N N . THR A 1 300 ? 14.974 -4.512 -6.887 1.00 97.50 300 THR A N 1
ATOM 2209 C CA . THR A 1 300 ? 15.390 -5.054 -5.587 1.00 97.50 300 THR A CA 1
ATOM 2210 C C . THR A 1 300 ? 16.683 -4.401 -5.121 1.00 97.50 300 THR A C 1
ATOM 2212 O O . THR A 1 300 ? 17.516 -3.966 -5.918 1.00 97.50 300 THR A O 1
ATOM 2215 N N . PHE A 1 301 ? 16.854 -4.292 -3.810 1.00 97.50 301 PHE A N 1
ATOM 2216 C CA . PHE A 1 301 ? 18.054 -3.761 -3.165 1.00 97.50 301 PHE A CA 1
ATOM 2217 C C . PHE A 1 301 ? 18.113 -4.260 -1.719 1.00 97.50 301 PHE A C 1
ATOM 2219 O O . PHE A 1 301 ? 17.170 -4.900 -1.244 1.00 97.50 301 PHE A O 1
ATOM 2226 N N . THR A 1 302 ? 19.203 -3.958 -1.013 1.00 96.25 302 THR A N 1
ATOM 2227 C CA . THR A 1 302 ? 19.317 -4.294 0.410 1.00 96.25 302 THR A CA 1
ATOM 2228 C C . THR A 1 302 ? 19.387 -3.059 1.291 1.00 96.25 302 THR A C 1
ATOM 2230 O O . THR A 1 302 ? 19.991 -2.057 0.904 1.00 96.25 302 THR A O 1
ATOM 2233 N N . CYS A 1 303 ? 18.833 -3.153 2.496 1.00 95.12 303 CYS A N 1
ATOM 2234 C CA . CYS A 1 303 ? 19.065 -2.218 3.583 1.00 95.12 303 CYS A CA 1
ATOM 2235 C C . CYS A 1 303 ? 19.236 -2.982 4.898 1.00 95.12 303 CYS A C 1
ATOM 2237 O O . CYS A 1 303 ? 18.344 -3.733 5.281 1.00 95.12 303 CYS A O 1
ATOM 2239 N N . ASP A 1 304 ? 20.370 -2.795 5.574 1.00 94.56 304 ASP A N 1
ATOM 2240 C CA . ASP A 1 304 ? 20.633 -3.467 6.849 1.00 94.56 304 ASP A CA 1
ATOM 2241 C C . ASP A 1 304 ? 19.957 -2.769 8.045 1.00 94.56 304 ASP A C 1
ATOM 2243 O O . ASP A 1 304 ? 19.457 -1.643 7.957 1.00 94.56 304 ASP A O 1
ATOM 2247 N N . SER A 1 305 ? 19.980 -3.422 9.212 1.00 91.94 305 SER A N 1
ATOM 2248 C CA . SER A 1 305 ? 19.394 -2.891 10.457 1.00 91.94 305 SER A CA 1
ATOM 2249 C C . SER A 1 305 ? 20.030 -1.586 10.977 1.00 91.94 305 SER A C 1
ATOM 2251 O O . SER A 1 305 ? 19.449 -0.913 11.836 1.00 91.94 305 SER A O 1
ATOM 2253 N N . ASP A 1 306 ? 21.212 -1.210 10.472 1.00 96.50 306 ASP A N 1
ATOM 2254 C CA . ASP A 1 306 ? 21.871 0.067 10.767 1.00 96.50 306 ASP A CA 1
ATOM 2255 C C . ASP A 1 306 ? 21.458 1.171 9.774 1.00 96.50 306 ASP A C 1
ATOM 2257 O O . ASP A 1 306 ? 21.691 2.360 10.027 1.00 96.50 306 ASP A O 1
ATOM 2261 N N . GLY A 1 307 ? 20.751 0.802 8.704 1.00 96.94 307 GLY A N 1
ATOM 2262 C CA . GLY A 1 307 ? 20.254 1.679 7.658 1.00 96.94 307 GLY A CA 1
ATOM 2263 C C . GLY A 1 307 ? 21.224 1.850 6.491 1.00 96.94 307 GLY A C 1
ATOM 2264 O O . GLY A 1 307 ? 21.026 2.774 5.706 1.00 96.94 307 GLY A O 1
ATOM 2265 N N . ALA A 1 308 ? 22.271 1.036 6.357 1.00 98.31 308 ALA A N 1
ATOM 2266 C CA . ALA A 1 308 ? 23.133 1.084 5.176 1.00 98.31 308 ALA A CA 1
ATOM 2267 C C . ALA A 1 308 ? 22.401 0.464 3.980 1.00 98.31 308 ALA A C 1
ATOM 2269 O O . ALA A 1 308 ? 21.829 -0.618 4.106 1.00 98.31 308 ALA A O 1
ATOM 2270 N N . ILE A 1 309 ? 22.396 1.150 2.838 1.00 98.62 309 ILE A N 1
ATOM 2271 C CA . ILE A 1 309 ? 21.717 0.717 1.611 1.00 98.62 309 ILE A CA 1
ATOM 2272 C C . ILE A 1 309 ? 22.779 0.205 0.628 1.00 98.62 309 ILE A C 1
ATOM 2274 O O . ILE A 1 309 ? 23.906 0.693 0.607 1.00 98.62 309 ILE A O 1
ATOM 2278 N N . SER A 1 310 ? 22.456 -0.797 -0.193 1.00 97.50 310 SER A N 1
ATOM 2279 C CA . SER A 1 310 ? 23.384 -1.250 -1.236 1.00 97.50 310 SER A CA 1
ATOM 2280 C C . SER A 1 310 ? 23.739 -0.128 -2.224 1.00 97.50 310 SER A C 1
ATOM 2282 O O . SER A 1 310 ? 22.871 0.616 -2.675 1.00 97.50 310 SER A O 1
ATOM 2284 N N . ASP A 1 311 ? 25.010 -0.070 -2.643 1.00 96.56 311 ASP A N 1
ATOM 2285 C CA . ASP A 1 311 ? 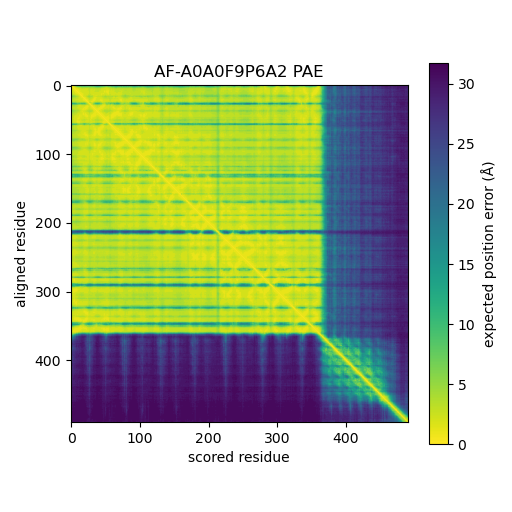25.518 0.931 -3.604 1.00 96.56 311 ASP A CA 1
ATOM 2286 C C . ASP A 1 311 ? 24.794 0.899 -4.968 1.00 96.56 311 ASP A C 1
ATOM 2288 O O . ASP A 1 311 ? 24.824 1.872 -5.726 1.00 96.56 311 ASP A O 1
ATOM 2292 N N . THR A 1 312 ? 24.188 -0.239 -5.317 1.00 96.88 312 THR A N 1
ATOM 2293 C CA . THR A 1 312 ? 23.441 -0.448 -6.561 1.00 96.88 312 THR A CA 1
ATOM 2294 C C . THR A 1 312 ? 22.167 -1.244 -6.304 1.00 96.88 312 THR A C 1
ATOM 2296 O O . THR A 1 312 ? 22.050 -1.944 -5.295 1.00 96.88 312 THR A O 1
ATOM 2299 N N . VAL A 1 313 ? 21.238 -1.191 -7.263 1.00 96.94 313 VAL A N 1
ATOM 2300 C CA . VAL A 1 313 ? 20.147 -2.171 -7.358 1.00 96.94 313 VAL A CA 1
ATOM 2301 C C . VAL A 1 313 ? 20.731 -3.586 -7.451 1.00 96.94 313 VAL A C 1
ATOM 2303 O O . VAL A 1 313 ? 21.783 -3.786 -8.069 1.00 96.94 313 VAL A O 1
ATOM 2306 N N . SER A 1 314 ? 20.086 -4.538 -6.781 1.00 96.00 314 SER A N 1
ATOM 2307 C CA . SER A 1 314 ? 20.453 -5.957 -6.804 1.00 96.00 314 SER A CA 1
ATOM 2308 C C . SER A 1 314 ? 19.973 -6.602 -8.097 1.00 96.00 314 SER A C 1
ATOM 2310 O O . SER A 1 314 ? 20.781 -7.183 -8.818 1.00 96.00 314 SER A O 1
ATOM 2312 N N . ASP A 1 315 ? 18.699 -6.406 -8.430 1.00 97.38 315 ASP A N 1
ATOM 2313 C CA . ASP A 1 315 ? 18.116 -6.839 -9.692 1.00 97.38 315 ASP A CA 1
ATOM 2314 C C . ASP A 1 315 ? 16.980 -5.909 -10.147 1.00 97.38 315 ASP A C 1
ATOM 2316 O O . ASP A 1 315 ? 16.495 -5.051 -9.397 1.00 97.38 315 ASP A O 1
ATOM 2320 N N . THR A 1 316 ? 16.572 -6.062 -11.406 1.00 96.50 316 THR A N 1
ATOM 2321 C CA . THR A 1 316 ? 15.449 -5.341 -11.997 1.00 96.50 316 THR A CA 1
ATOM 2322 C C . THR A 1 316 ? 14.670 -6.204 -12.989 1.00 96.50 316 THR A C 1
ATOM 2324 O O . THR A 1 316 ? 15.247 -6.928 -13.799 1.00 96.50 316 THR A O 1
ATOM 2327 N N . MET A 1 317 ? 13.340 -6.090 -12.961 1.00 96.38 317 MET A N 1
ATOM 2328 C CA . MET A 1 317 ? 12.444 -6.759 -13.905 1.00 96.38 317 MET A CA 1
ATOM 2329 C C . MET A 1 317 ? 11.427 -5.769 -14.472 1.00 96.38 317 MET A C 1
ATOM 2331 O O . MET A 1 317 ? 10.632 -5.189 -13.734 1.00 96.38 317 MET A O 1
ATOM 2335 N N . GLU A 1 318 ? 11.372 -5.661 -15.799 1.00 96.00 318 GLU A N 1
ATOM 2336 C CA . GLU A 1 318 ? 10.241 -5.054 -16.502 1.00 96.00 318 GLU A CA 1
ATOM 2337 C C . GLU A 1 318 ? 9.053 -6.030 -16.502 1.00 96.00 318 GLU A C 1
ATOM 2339 O O . GLU A 1 318 ? 9.075 -7.060 -17.179 1.00 96.00 318 GLU A O 1
ATOM 2344 N N . PHE A 1 319 ? 8.003 -5.718 -15.739 1.00 95.62 319 PHE A N 1
ATOM 2345 C CA . PHE A 1 319 ? 6.767 -6.507 -15.744 1.00 95.62 319 PHE A CA 1
ATOM 2346 C C . PHE A 1 319 ? 5.790 -6.052 -16.832 1.00 95.62 319 PHE A C 1
ATOM 2348 O O . PHE A 1 319 ? 4.846 -6.778 -17.160 1.00 95.62 319 PHE A O 1
ATOM 2355 N N . TYR A 1 320 ? 5.973 -4.846 -17.374 1.00 93.81 320 TYR A N 1
ATOM 2356 C CA . TYR A 1 320 ? 5.088 -4.278 -18.379 1.00 93.81 320 TYR A CA 1
ATOM 2357 C C . TYR A 1 320 ? 5.807 -3.269 -19.285 1.00 93.81 320 TYR A C 1
ATOM 2359 O O . TYR A 1 320 ? 6.330 -2.269 -18.802 1.00 93.81 320 TYR A O 1
ATOM 2367 N N . ASP A 1 321 ? 5.732 -3.506 -20.595 1.00 91.44 321 ASP A N 1
ATOM 2368 C CA . ASP A 1 321 ? 6.244 -2.627 -21.653 1.00 91.44 321 ASP A CA 1
ATOM 2369 C C . ASP A 1 321 ? 5.299 -1.430 -21.879 1.00 91.44 321 ASP A C 1
ATOM 2371 O O . ASP A 1 321 ? 4.167 -1.562 -22.370 1.00 91.44 321 ASP A O 1
ATOM 2375 N N . GLY A 1 322 ? 5.787 -0.245 -21.520 1.00 86.69 322 GLY A N 1
ATOM 2376 C CA . GLY A 1 322 ? 5.107 1.038 -21.600 1.00 86.69 322 GLY A CA 1
ATOM 2377 C C . GLY A 1 322 ? 5.045 1.648 -23.000 1.00 86.69 322 GLY A C 1
ATOM 2378 O O . GLY A 1 322 ? 4.307 2.618 -23.205 1.00 86.69 322 GLY A O 1
ATOM 2379 N N . SER A 1 323 ? 5.751 1.080 -23.986 1.00 84.12 323 SER A N 1
ATOM 2380 C CA . SER A 1 323 ? 5.876 1.642 -25.340 1.00 84.12 323 SER A CA 1
ATOM 2381 C C . SER A 1 323 ? 4.546 1.735 -26.094 1.00 84.12 323 SER A C 1
ATOM 2383 O O . SER A 1 323 ? 4.367 2.589 -26.969 1.00 84.12 323 SER A O 1
ATOM 2385 N N . VAL A 1 324 ? 3.579 0.873 -25.756 1.00 76.56 324 VAL A N 1
ATOM 2386 C CA . VAL A 1 324 ? 2.229 0.924 -26.331 1.00 76.56 324 VAL A CA 1
ATOM 2387 C C . VAL A 1 324 ? 1.318 1.821 -25.495 1.00 76.56 324 VAL A C 1
ATOM 2389 O O . VAL A 1 324 ? 0.553 2.605 -26.057 1.00 76.56 324 VAL A O 1
ATOM 2392 N N . ASN A 1 325 ? 1.346 1.684 -24.166 1.00 82.62 325 ASN A N 1
ATOM 2393 C CA . ASN A 1 325 ? 0.551 2.493 -23.237 1.00 82.62 325 ASN A CA 1
ATOM 2394 C C . ASN A 1 325 ? 1.196 2.526 -21.865 1.00 82.62 325 ASN A C 1
ATOM 2396 O O . ASN A 1 325 ? 1.802 1.543 -21.480 1.00 82.62 325 ASN A O 1
ATOM 2400 N N . PHE A 1 326 ? 0.940 3.575 -21.091 1.00 87.06 326 PHE A N 1
ATOM 2401 C CA . PHE A 1 326 ? 1.663 3.822 -19.848 1.00 87.06 326 PHE A CA 1
ATOM 2402 C C . PHE A 1 326 ? 1.203 2.922 -18.698 1.00 87.06 326 PHE A C 1
ATOM 2404 O O . PHE A 1 326 ? -0.005 2.800 -18.459 1.00 87.06 326 PHE A O 1
ATOM 2411 N N . CYS A 1 327 ? 2.168 2.349 -17.973 1.00 92.31 327 CYS A N 1
ATOM 2412 C CA . CYS A 1 327 ? 1.950 1.769 -16.653 1.00 92.31 327 CYS A CA 1
ATOM 2413 C C . CYS A 1 327 ? 1.574 2.875 -15.665 1.00 92.31 327 CYS A C 1
ATOM 2415 O O . CYS A 1 327 ? 2.195 3.939 -15.662 1.00 92.31 327 CYS A O 1
ATOM 2417 N N . GLN A 1 328 ? 0.567 2.644 -14.823 1.00 91.38 328 GLN A N 1
ATOM 2418 C CA . GLN A 1 328 ? 0.210 3.571 -13.757 1.00 91.38 328 GLN A CA 1
ATOM 2419 C C . GLN A 1 328 ? -0.182 2.861 -12.469 1.00 91.38 328 GLN A C 1
ATOM 2421 O O . GLN A 1 328 ? -0.785 1.786 -12.482 1.00 91.38 328 GLN A O 1
ATOM 2426 N N . ALA A 1 329 ? 0.143 3.538 -11.364 1.00 90.81 329 ALA A N 1
ATOM 2427 C CA . ALA A 1 329 ? -0.135 3.135 -9.993 1.00 90.81 329 ALA A CA 1
ATOM 2428 C C . ALA A 1 329 ? 0.145 1.651 -9.700 1.00 90.81 329 ALA A C 1
ATOM 2430 O O . ALA A 1 329 ? -0.759 0.968 -9.215 1.00 90.81 329 ALA A O 1
ATOM 2431 N N . PRO A 1 330 ? 1.361 1.142 -9.988 1.00 94.38 330 PRO A N 1
ATOM 2432 C CA . PRO A 1 330 ? 1.725 -0.187 -9.544 1.00 94.38 330 PRO A CA 1
ATOM 2433 C C . PRO A 1 330 ? 1.649 -0.283 -8.020 1.00 94.38 330 PRO A C 1
ATOM 2435 O O . PRO A 1 330 ? 2.073 0.621 -7.290 1.00 94.38 330 PRO A O 1
ATOM 2438 N N . PHE A 1 331 ? 1.110 -1.397 -7.554 1.00 90.25 331 PHE A N 1
ATOM 2439 C CA . PHE A 1 331 ? 1.059 -1.782 -6.156 1.00 90.25 331 PHE A CA 1
ATOM 2440 C C . PHE A 1 331 ? 1.483 -3.243 -6.066 1.00 90.25 331 PHE A C 1
ATOM 2442 O O . PHE A 1 331 ? 0.956 -4.067 -6.809 1.00 90.25 331 PHE A O 1
ATOM 2449 N N . MET A 1 332 ? 2.459 -3.548 -5.216 1.00 90.06 332 MET A N 1
ATOM 2450 C CA . MET A 1 332 ? 2.992 -4.898 -5.039 1.00 90.06 332 MET A CA 1
ATOM 2451 C C . MET A 1 332 ? 2.644 -5.414 -3.650 1.00 90.06 332 MET A C 1
ATOM 2453 O O . MET A 1 332 ? 2.684 -4.653 -2.686 1.00 90.06 332 MET A O 1
ATOM 2457 N N . ILE A 1 333 ? 2.365 -6.710 -3.567 1.00 87.06 333 ILE A N 1
ATOM 2458 C CA . ILE A 1 333 ? 2.246 -7.458 -2.319 1.00 87.06 333 ILE A CA 1
ATOM 2459 C C . ILE A 1 333 ? 3.075 -8.740 -2.396 1.00 87.06 333 ILE A C 1
ATOM 2461 O O . ILE A 1 333 ? 3.300 -9.289 -3.480 1.00 87.06 333 ILE A O 1
ATOM 2465 N N . HIS A 1 334 ? 3.505 -9.214 -1.233 1.00 86.94 334 HIS A N 1
ATOM 2466 C CA . HIS A 1 334 ? 3.873 -10.613 -1.046 1.00 86.94 334 HIS A CA 1
ATOM 2467 C C . HIS A 1 334 ? 2.594 -11.450 -1.012 1.00 86.94 334 HIS A C 1
ATOM 2469 O O . HIS A 1 334 ? 1.602 -10.983 -0.457 1.00 86.94 334 HIS A O 1
ATOM 2475 N N . VAL A 1 335 ? 2.600 -12.619 -1.654 1.00 83.19 335 VAL A N 1
ATOM 2476 C CA . VAL A 1 335 ? 1.463 -13.552 -1.650 1.00 83.19 335 VAL A CA 1
ATOM 2477 C C . VAL A 1 335 ? 1.738 -14.674 -0.657 1.00 83.19 335 VAL A C 1
ATOM 2479 O O . VAL A 1 335 ? 1.053 -14.780 0.353 1.00 83.19 335 VAL A O 1
ATOM 2482 N N . GLN A 1 336 ? 2.752 -15.488 -0.943 1.00 79.88 336 GLN A N 1
ATOM 2483 C CA . GLN A 1 336 ? 3.201 -16.612 -0.121 1.00 79.88 336 GLN A CA 1
ATOM 2484 C C . GLN A 1 336 ? 4.578 -17.067 -0.602 1.00 79.88 336 GLN A C 1
ATOM 2486 O O . GLN A 1 336 ? 4.922 -16.829 -1.758 1.00 79.88 336 GLN A O 1
ATOM 2491 N N . ASP A 1 337 ? 5.352 -17.741 0.250 1.00 83.38 337 ASP A N 1
ATOM 2492 C CA . ASP A 1 337 ? 6.687 -18.249 -0.097 1.00 83.38 337 ASP A CA 1
ATOM 2493 C C . ASP A 1 337 ? 7.562 -17.165 -0.766 1.00 83.38 337 ASP A C 1
ATOM 2495 O O . ASP A 1 337 ? 7.734 -16.078 -0.216 1.00 83.38 337 ASP A O 1
ATOM 2499 N N . ASP A 1 338 ? 8.097 -17.429 -1.959 1.00 86.12 338 ASP A N 1
ATOM 2500 C CA . ASP A 1 338 ? 8.835 -16.475 -2.788 1.00 86.12 338 ASP A CA 1
ATOM 2501 C C . ASP A 1 338 ? 7.962 -15.817 -3.874 1.00 86.12 338 ASP A C 1
ATOM 2503 O O . ASP A 1 338 ? 8.496 -15.151 -4.761 1.00 86.12 338 ASP A O 1
ATOM 2507 N N . VAL A 1 339 ? 6.635 -15.992 -3.827 1.00 89.62 339 VAL A N 1
ATOM 2508 C CA . VAL A 1 339 ? 5.665 -15.501 -4.815 1.00 89.62 339 VAL A CA 1
ATOM 2509 C C . VAL A 1 339 ? 5.144 -14.115 -4.441 1.00 89.62 339 VAL A C 1
ATOM 2511 O O . VAL A 1 339 ? 4.656 -13.856 -3.338 1.00 89.62 339 VAL A O 1
ATOM 2514 N N . TYR A 1 340 ? 5.178 -13.223 -5.426 1.00 92.12 340 TYR A N 1
ATOM 2515 C CA . TYR A 1 340 ? 4.711 -11.847 -5.326 1.00 92.12 340 TYR A CA 1
ATOM 2516 C C . TYR A 1 340 ? 3.732 -11.537 -6.454 1.00 92.12 340 TYR A C 1
ATOM 2518 O O . TYR A 1 340 ? 3.783 -12.128 -7.538 1.00 92.12 340 TYR A O 1
ATOM 2526 N N . ALA A 1 341 ? 2.859 -10.562 -6.213 1.00 93.12 341 ALA A N 1
ATOM 2527 C CA . ALA A 1 341 ? 1.943 -10.041 -7.215 1.00 93.12 341 ALA A CA 1
ATOM 2528 C C . ALA A 1 341 ? 2.060 -8.519 -7.312 1.00 93.12 341 ALA A C 1
ATOM 2530 O O . ALA A 1 341 ? 2.152 -7.822 -6.302 1.00 93.12 341 ALA A O 1
ATOM 2531 N N . VAL A 1 342 ? 2.012 -7.993 -8.537 1.00 96.06 342 VAL A N 1
ATOM 2532 C CA . VAL A 1 342 ? 1.891 -6.560 -8.815 1.00 96.06 342 VAL A CA 1
ATOM 2533 C C . VAL A 1 342 ? 0.615 -6.293 -9.602 1.00 96.06 342 VAL A C 1
ATOM 2535 O O . VAL A 1 342 ? 0.386 -6.883 -10.659 1.00 96.06 342 VAL A O 1
ATOM 2538 N N . ALA A 1 343 ? -0.216 -5.387 -9.092 1.00 95.44 343 ALA A N 1
ATOM 2539 C CA . ALA A 1 343 ? -1.365 -4.858 -9.806 1.00 95.44 343 ALA A CA 1
ATOM 2540 C C . ALA A 1 343 ? -1.040 -3.463 -10.326 1.00 95.44 343 ALA A C 1
ATOM 2542 O O . ALA A 1 343 ? -0.440 -2.652 -9.625 1.00 95.44 343 ALA A O 1
ATOM 2543 N N . HIS A 1 344 ? -1.452 -3.173 -11.551 1.00 95.19 344 HIS A N 1
ATOM 2544 C CA . HIS A 1 344 ? -1.308 -1.859 -12.163 1.00 95.19 344 HIS A CA 1
ATOM 2545 C C . HIS A 1 344 ? -2.477 -1.599 -13.108 1.00 95.19 344 HIS A C 1
ATOM 2547 O O . HIS A 1 344 ? -3.218 -2.516 -13.460 1.00 95.19 344 HIS A O 1
ATOM 2553 N N . TYR A 1 345 ? -2.632 -0.361 -13.566 1.00 92.62 345 TYR A N 1
ATOM 2554 C CA . TYR A 1 345 ? -3.590 -0.049 -14.623 1.00 92.62 345 TYR A CA 1
ATOM 2555 C C . TYR A 1 345 ? -2.921 0.638 -15.801 1.00 92.62 345 TYR A C 1
ATOM 2557 O O . TYR A 1 345 ? -1.761 1.057 -15.747 1.00 92.62 345 TYR A O 1
ATOM 2565 N N . ARG A 1 346 ? -3.678 0.732 -16.890 1.00 85.50 346 ARG A N 1
ATOM 2566 C CA . ARG A 1 346 ? -3.286 1.433 -18.107 1.00 85.50 346 ARG A CA 1
ATOM 2567 C C . ARG A 1 346 ? -4.124 2.698 -18.245 1.00 85.50 346 ARG A C 1
ATOM 2569 O O . ARG A 1 346 ? -5.349 2.615 -18.356 1.00 85.50 346 ARG A O 1
ATOM 2576 N N . GLN A 1 347 ? -3.465 3.855 -18.351 1.00 73.38 347 GLN A N 1
ATOM 2577 C CA . GLN A 1 347 ? -4.107 5.185 -18.375 1.00 73.38 347 GLN A CA 1
ATOM 2578 C C . GLN A 1 347 ? -5.216 5.350 -19.441 1.00 73.38 347 GLN A C 1
ATOM 2580 O O . GLN A 1 347 ? -6.057 6.239 -19.331 1.00 73.38 347 GLN A O 1
ATOM 2585 N N . SER A 1 348 ? -5.236 4.510 -20.483 1.00 75.81 348 SER A N 1
ATOM 2586 C CA . SER A 1 348 ? -6.175 4.594 -21.609 1.00 75.81 348 SER A CA 1
ATOM 2587 C C . SER A 1 348 ? -7.285 3.535 -21.650 1.00 75.81 348 SER A C 1
ATOM 2589 O O . SER A 1 348 ? -8.147 3.641 -22.523 1.00 75.81 348 SER A O 1
ATOM 2591 N N . SER A 1 349 ? -7.303 2.541 -20.754 1.00 80.12 349 SER A N 1
ATOM 2592 C CA . SER A 1 349 ? -8.357 1.508 -20.737 1.00 80.12 349 SER A CA 1
ATOM 2593 C C . SER A 1 349 ? -9.207 1.480 -19.469 1.00 80.12 349 SER A C 1
ATOM 2595 O O . SER A 1 349 ? -10.267 0.874 -19.517 1.00 80.12 349 SER A O 1
ATOM 2597 N N . PHE A 1 350 ? -8.782 2.102 -18.360 1.00 84.06 350 PHE A N 1
ATOM 2598 C CA . PHE A 1 350 ? -9.382 1.942 -17.014 1.00 84.06 350 PHE A CA 1
ATOM 2599 C C . PHE A 1 350 ? -9.449 0.488 -16.495 1.00 84.06 350 PHE A C 1
ATOM 2601 O O . PHE A 1 350 ? -9.827 0.259 -15.350 1.00 84.06 350 PHE A O 1
ATOM 2608 N N . ASP A 1 351 ? -9.061 -0.486 -17.317 1.00 89.44 351 ASP A N 1
ATOM 2609 C CA . ASP A 1 351 ? -8.764 -1.860 -16.932 1.00 89.44 351 ASP A CA 1
ATOM 2610 C C . ASP A 1 351 ? -7.421 -1.942 -16.197 1.00 89.44 351 ASP A C 1
ATOM 2612 O O . ASP A 1 351 ? -6.501 -1.151 -16.450 1.00 89.44 351 ASP A O 1
ATOM 2616 N N . GLY A 1 352 ? -7.324 -2.927 -15.311 1.00 92.56 352 GLY A N 1
ATOM 2617 C CA . GLY A 1 352 ? -6.130 -3.272 -14.557 1.00 92.56 352 GLY A CA 1
ATOM 2618 C C . GLY A 1 352 ? -5.564 -4.624 -14.971 1.00 92.56 352 GLY A C 1
ATOM 2619 O O . GLY A 1 352 ? -6.234 -5.449 -15.593 1.00 92.56 352 GLY A O 1
ATOM 2620 N N . TRP A 1 353 ? -4.309 -4.843 -14.615 1.00 94.38 353 TRP A N 1
ATOM 2621 C CA . TRP A 1 353 ? -3.600 -6.098 -14.796 1.00 94.38 353 TRP A CA 1
ATOM 2622 C C . TRP A 1 353 ? -2.971 -6.496 -13.477 1.00 94.38 353 TRP A C 1
ATOM 2624 O O . TRP A 1 353 ? -2.385 -5.654 -12.801 1.00 94.38 353 TRP A O 1
ATOM 2634 N N . VAL A 1 354 ? -3.056 -7.781 -13.159 1.00 96.31 354 VAL A N 1
ATOM 2635 C CA . VAL A 1 354 ? -2.306 -8.411 -12.076 1.00 96.31 354 VAL A CA 1
ATOM 2636 C C . VAL A 1 354 ? -1.273 -9.322 -12.707 1.00 96.31 354 VAL A C 1
ATOM 2638 O O . VAL A 1 354 ? -1.589 -10.058 -13.641 1.00 96.31 354 VAL A O 1
ATOM 2641 N N . ARG A 1 355 ? -0.037 -9.248 -12.227 1.00 97.06 355 ARG A N 1
ATOM 2642 C CA . ARG A 1 355 ? 1.082 -10.060 -12.700 1.00 97.06 355 ARG A CA 1
ATOM 2643 C C . ARG A 1 355 ? 1.769 -10.701 -11.518 1.00 97.06 355 ARG A C 1
ATOM 2645 O O . ARG A 1 355 ? 2.048 -10.013 -10.540 1.00 97.06 355 ARG A O 1
ATOM 2652 N N . SER A 1 356 ? 2.057 -11.984 -11.640 1.00 97.50 356 SER A N 1
ATOM 2653 C CA . SER A 1 356 ? 2.791 -12.756 -10.645 1.00 97.50 356 SER A CA 1
ATOM 2654 C C . SER A 1 356 ? 4.224 -13.003 -11.099 1.00 97.50 356 SER A C 1
ATOM 2656 O O . SER A 1 356 ? 4.524 -13.046 -12.296 1.00 97.50 356 SER A O 1
ATOM 2658 N N . PHE A 1 357 ? 5.119 -13.138 -10.134 1.00 97.88 357 PHE A N 1
ATOM 2659 C CA . PHE A 1 357 ? 6.532 -13.452 -10.321 1.00 97.88 357 PHE A CA 1
ATOM 2660 C C . PHE A 1 357 ? 7.091 -13.937 -8.982 1.00 97.88 357 PHE A C 1
ATOM 2662 O O . PHE A 1 357 ? 6.392 -13.923 -7.967 1.00 97.88 357 PHE A O 1
ATOM 2669 N N . THR A 1 358 ? 8.351 -14.352 -8.976 1.00 95.75 358 THR A N 1
ATOM 2670 C CA . THR A 1 358 ? 9.068 -14.693 -7.747 1.00 95.75 358 THR A CA 1
ATOM 2671 C C . THR A 1 358 ? 10.246 -13.766 -7.509 1.00 95.75 358 THR A C 1
ATOM 2673 O O . THR A 1 358 ? 10.841 -13.257 -8.464 1.00 95.75 358 THR A O 1
ATOM 2676 N N . ILE A 1 359 ? 10.587 -13.556 -6.238 1.00 92.19 359 ILE A N 1
ATOM 2677 C CA . ILE A 1 359 ? 11.847 -12.928 -5.835 1.00 92.19 359 ILE A CA 1
ATOM 2678 C C . ILE A 1 359 ? 12.588 -13.909 -4.939 1.00 92.19 359 ILE A C 1
ATOM 2680 O O . ILE A 1 359 ? 12.089 -14.304 -3.891 1.00 92.19 359 ILE A O 1
ATOM 2684 N N . GLU A 1 360 ? 13.795 -14.291 -5.339 1.00 90.88 360 GLU A N 1
ATOM 2685 C CA . GLU A 1 360 ? 14.614 -15.207 -4.554 1.00 90.88 360 GLU A CA 1
ATOM 2686 C C . GLU A 1 360 ? 15.129 -14.509 -3.292 1.00 90.88 360 GLU A C 1
ATOM 2688 O O . GLU A 1 360 ? 15.874 -13.536 -3.374 1.00 90.88 360 GLU A O 1
ATOM 2693 N N . ILE A 1 361 ? 14.816 -15.048 -2.119 1.00 80.12 361 ILE A N 1
ATOM 2694 C CA . ILE A 1 361 ? 15.331 -14.583 -0.825 1.00 80.12 361 ILE A CA 1
ATOM 2695 C C . ILE A 1 361 ? 16.185 -15.708 -0.218 1.00 80.12 361 ILE A C 1
ATOM 2697 O O . ILE A 1 361 ? 15.921 -16.880 -0.496 1.00 80.12 361 ILE A O 1
ATOM 2701 N N . PRO A 1 362 ? 17.250 -15.425 0.565 1.00 69.81 362 PRO A N 1
ATOM 2702 C CA . PRO A 1 362 ? 18.100 -16.487 1.092 1.00 69.81 362 PRO A CA 1
ATOM 2703 C C . PRO A 1 362 ? 17.282 -17.538 1.857 1.00 69.81 362 PRO A C 1
ATOM 2705 O O . PRO A 1 362 ? 16.597 -17.214 2.822 1.00 69.81 362 PRO A O 1
ATOM 2708 N N . THR A 1 363 ? 17.391 -18.814 1.478 1.00 55.91 363 THR A N 1
ATOM 2709 C CA . THR A 1 363 ? 16.801 -19.926 2.242 1.00 55.91 363 THR A CA 1
ATOM 2710 C C . THR A 1 363 ? 17.321 -19.900 3.683 1.00 55.91 363 THR A C 1
ATOM 2712 O O . THR A 1 363 ? 18.527 -20.050 3.897 1.00 55.91 363 THR A O 1
ATOM 2715 N N . GLY A 1 364 ? 16.422 -19.691 4.651 1.00 49.72 364 GLY A N 1
ATOM 2716 C CA . GLY A 1 364 ? 16.734 -19.435 6.067 1.00 49.72 364 GLY A CA 1
ATOM 2717 C C . GLY A 1 364 ? 16.437 -18.004 6.540 1.00 49.72 364 GLY A C 1
ATOM 2718 O O . GLY A 1 364 ? 16.520 -17.738 7.732 1.00 49.72 364 GLY A O 1
ATOM 2719 N N . ALA A 1 365 ? 16.063 -17.100 5.631 1.00 42.91 365 ALA A N 1
ATOM 2720 C CA . ALA A 1 365 ? 15.453 -15.805 5.948 1.00 42.91 365 ALA A CA 1
ATOM 2721 C C . ALA A 1 365 ? 13.945 -15.910 6.261 1.00 42.91 365 ALA A C 1
ATOM 2723 O O . ALA A 1 365 ? 13.346 -14.914 6.649 1.00 42.91 365 ALA A O 1
ATOM 2724 N N . VAL A 1 366 ? 13.361 -17.107 6.100 1.00 40.03 366 VAL A N 1
ATOM 2725 C CA . VAL A 1 366 ? 11.956 -17.451 6.402 1.00 40.03 366 VAL A CA 1
ATOM 2726 C C . VAL A 1 366 ? 11.838 -18.207 7.734 1.00 40.03 366 VAL A C 1
ATOM 2728 O O . VAL A 1 366 ? 10.951 -19.025 7.921 1.00 40.03 366 VAL A O 1
ATOM 2731 N N . GLU A 1 367 ? 12.744 -17.961 8.680 1.00 34.88 367 GLU A N 1
ATOM 2732 C CA . GLU A 1 367 ? 12.361 -18.107 10.088 1.00 34.88 367 GLU A CA 1
ATOM 2733 C C . GLU A 1 367 ? 11.696 -16.784 10.460 1.00 34.88 367 GLU A C 1
ATOM 2735 O O . GLU A 1 367 ? 12.299 -15.923 11.105 1.00 34.88 367 GLU A O 1
ATOM 2740 N N . GLU A 1 368 ? 10.480 -16.570 9.955 1.00 34.78 368 GLU A N 1
ATOM 2741 C CA . GLU A 1 368 ? 9.650 -15.523 10.515 1.00 34.78 368 GLU A CA 1
ATOM 2742 C C . GLU A 1 368 ? 9.327 -15.992 11.934 1.00 34.78 368 GLU A C 1
ATOM 2744 O O . GLU A 1 368 ? 8.514 -16.885 12.155 1.00 34.78 368 GLU A O 1
ATOM 2749 N N . THR A 1 369 ? 10.022 -15.443 12.930 1.00 33.38 369 THR A N 1
ATOM 2750 C CA . THR A 1 369 ? 9.502 -15.484 14.290 1.00 33.38 369 THR A CA 1
ATOM 2751 C C . THR A 1 369 ? 8.207 -14.695 14.272 1.00 33.38 369 THR A C 1
ATOM 2753 O O . THR A 1 369 ? 8.218 -13.476 14.459 1.00 33.38 369 THR A O 1
ATOM 2756 N N . ALA A 1 370 ? 7.091 -15.377 14.038 1.00 33.59 370 ALA A N 1
ATOM 2757 C CA . ALA A 1 370 ? 5.789 -14.784 14.215 1.00 33.59 370 ALA A CA 1
ATOM 2758 C C . ALA A 1 370 ? 5.669 -14.404 15.698 1.00 33.59 370 ALA A C 1
ATOM 2760 O O . ALA A 1 370 ? 5.623 -15.247 16.601 1.00 33.59 370 ALA A O 1
ATOM 2761 N N . THR A 1 371 ? 5.735 -13.099 15.963 1.00 34.44 371 THR A N 1
ATOM 2762 C CA . THR A 1 371 ? 5.549 -12.551 17.302 1.00 34.44 371 THR A CA 1
ATOM 2763 C C . THR A 1 371 ? 4.075 -12.233 17.444 1.00 34.44 371 THR A C 1
ATOM 2765 O O . THR A 1 371 ? 3.617 -11.169 17.035 1.00 34.44 371 THR A O 1
ATOM 2768 N N . PHE A 1 372 ? 3.321 -13.159 18.024 1.00 35.66 372 PHE A N 1
ATOM 2769 C CA . PHE A 1 372 ? 1.903 -12.940 18.275 1.00 35.66 372 PHE A CA 1
ATOM 2770 C C . PHE A 1 372 ? 1.732 -12.096 19.539 1.00 35.66 372 PHE A C 1
ATOM 2772 O O . PHE A 1 372 ? 2.157 -12.484 20.631 1.00 35.66 372 PHE A O 1
ATOM 2779 N N . SER A 1 373 ? 1.132 -10.918 19.375 1.00 29.38 373 SER A N 1
ATOM 2780 C CA . SER A 1 373 ? 0.863 -9.934 20.431 1.00 29.38 373 SER A CA 1
ATOM 2781 C C . SER A 1 373 ? -0.502 -10.120 21.119 1.00 29.38 373 SER A C 1
ATOM 2783 O O . SER A 1 373 ? -0.831 -9.373 22.043 1.00 29.38 373 SER A O 1
ATOM 2785 N N . SER A 1 374 ? -1.300 -11.112 20.699 1.00 34.09 374 SER A N 1
ATOM 2786 C CA . SER A 1 374 ? -2.682 -11.337 21.153 1.00 34.09 374 SER A CA 1
ATOM 2787 C C . SER A 1 374 ? -3.027 -12.829 21.302 1.00 34.09 374 SER A C 1
ATOM 2789 O O . SER A 1 374 ? -2.169 -13.686 21.093 1.00 34.09 374 SER A O 1
ATOM 2791 N N . ASP A 1 375 ? -4.238 -13.143 21.777 1.00 30.81 375 ASP A N 1
ATOM 2792 C CA . ASP A 1 375 ? -4.681 -14.518 22.041 1.00 30.81 375 ASP A CA 1
ATOM 2793 C C . ASP A 1 375 ? -4.815 -15.316 20.724 1.00 30.81 375 ASP A C 1
ATOM 2795 O O . ASP A 1 375 ? -5.831 -15.231 20.031 1.00 30.81 375 ASP A O 1
ATOM 2799 N N . SER A 1 376 ? -3.798 -16.113 20.382 1.00 33.16 376 SER A N 1
ATOM 2800 C CA . SER A 1 376 ? -3.724 -16.849 19.108 1.00 33.16 376 SER A CA 1
ATOM 2801 C C . SER A 1 376 ? -4.149 -18.319 19.222 1.00 33.16 376 SER A C 1
ATOM 2803 O O . SER A 1 376 ? -3.900 -18.984 20.230 1.00 33.16 376 SER A O 1
ATOM 2805 N N . HIS A 1 377 ? -4.774 -18.831 18.154 1.00 32.50 377 HIS A N 1
ATOM 2806 C CA . HIS A 1 377 ? -4.992 -20.259 17.891 1.00 32.50 377 HIS A CA 1
ATOM 2807 C C . HIS A 1 377 ? -4.210 -20.631 16.624 1.00 32.50 377 HIS A C 1
ATOM 2809 O O . HIS A 1 377 ? -4.511 -20.096 15.560 1.00 32.50 377 HIS A O 1
ATOM 2815 N N . ILE A 1 378 ? -3.240 -21.543 16.728 1.00 31.23 378 ILE A N 1
ATOM 2816 C CA . ILE A 1 378 ? -2.464 -22.056 15.586 1.00 31.23 378 ILE A CA 1
ATOM 2817 C C . ILE A 1 378 ? -2.791 -23.528 15.356 1.00 31.23 378 ILE A C 1
ATOM 2819 O O . ILE A 1 378 ? -2.897 -24.297 16.313 1.00 31.23 378 ILE A O 1
ATOM 2823 N N . TRP A 1 379 ? -2.940 -23.891 14.079 1.00 30.89 379 TRP A N 1
ATOM 2824 C CA . TRP A 1 379 ? -3.026 -25.260 13.568 1.00 30.89 379 TRP A CA 1
ATOM 2825 C C . TRP A 1 379 ? -1.962 -25.466 12.472 1.00 30.89 379 TRP A C 1
ATOM 2827 O O . TRP A 1 379 ? -2.328 -25.746 11.334 1.00 30.89 379 TRP A O 1
ATOM 2837 N N . ASP A 1 380 ? -0.670 -25.285 12.768 1.00 28.50 380 ASP A N 1
ATOM 2838 C CA . ASP A 1 380 ? 0.400 -25.671 11.832 1.00 28.50 380 ASP A CA 1
ATOM 2839 C C . ASP A 1 380 ? 1.767 -25.894 12.510 1.00 28.50 380 ASP A C 1
ATOM 2841 O O . ASP A 1 380 ? 1.960 -25.562 13.680 1.00 28.50 380 ASP A O 1
ATOM 2845 N N . ALA A 1 381 ? 2.695 -26.493 11.761 1.00 33.38 381 ALA A N 1
ATOM 2846 C CA . ALA A 1 381 ? 4.048 -26.875 12.152 1.00 33.38 381 ALA A CA 1
ATOM 2847 C C . ALA A 1 381 ? 5.063 -25.716 12.006 1.00 33.38 381 ALA A C 1
ATOM 2849 O O . ALA A 1 381 ? 5.982 -25.794 11.189 1.00 33.38 381 ALA A O 1
ATOM 2850 N N . GLU A 1 382 ? 4.911 -24.655 12.805 1.00 38.12 382 GLU A N 1
ATOM 2851 C CA . GLU A 1 382 ? 5.794 -23.472 12.808 1.00 38.12 382 GLU A CA 1
ATOM 2852 C C . GLU A 1 382 ? 6.447 -23.188 14.174 1.00 38.12 382 GLU A C 1
ATOM 2854 O O . GLU A 1 382 ? 5.914 -23.507 15.235 1.00 38.12 382 GLU A O 1
ATOM 2859 N N . THR A 1 383 ? 7.611 -22.532 14.153 1.00 40.19 383 THR A N 1
ATOM 2860 C CA . THR A 1 383 ? 8.339 -22.024 15.325 1.00 40.19 383 THR A CA 1
ATOM 2861 C C . THR A 1 383 ? 7.750 -20.687 15.810 1.00 40.19 383 THR A C 1
ATOM 2863 O O . THR A 1 383 ? 8.159 -19.615 15.369 1.00 40.19 383 THR A O 1
ATOM 2866 N N . ALA A 1 384 ? 6.817 -20.718 16.769 1.00 40.34 384 ALA A N 1
ATOM 2867 C CA . ALA A 1 384 ? 6.152 -19.514 17.295 1.00 40.34 384 ALA A CA 1
ATOM 2868 C C . ALA A 1 384 ? 6.759 -18.974 18.614 1.00 40.34 384 ALA A C 1
ATOM 2870 O O . ALA A 1 384 ? 7.238 -19.726 19.466 1.00 40.34 384 ALA A O 1
ATOM 2871 N N . THR A 1 385 ? 6.713 -17.646 18.820 1.00 41.78 385 THR A N 1
ATOM 2872 C CA . THR A 1 385 ? 7.029 -16.992 20.109 1.00 41.78 385 THR A CA 1
ATOM 2873 C C . THR A 1 385 ? 5.823 -16.196 20.615 1.00 41.78 385 THR A C 1
ATOM 2875 O O . THR A 1 385 ? 5.413 -15.215 19.997 1.00 41.78 385 THR A O 1
ATOM 2878 N N . PHE A 1 386 ? 5.285 -16.573 21.782 1.00 44.28 386 PHE A N 1
ATOM 2879 C CA . PHE A 1 386 ? 4.099 -15.938 22.378 1.00 44.28 386 PHE A CA 1
ATOM 2880 C C . PHE A 1 386 ? 4.447 -15.004 23.545 1.00 44.28 386 PHE A C 1
ATOM 2882 O O . PHE A 1 386 ? 5.247 -15.356 24.426 1.00 44.28 386 PHE A O 1
ATOM 2889 N N . ASN A 1 387 ? 3.801 -13.832 23.585 1.00 39.56 387 ASN A N 1
ATOM 2890 C CA . ASN A 1 387 ? 3.901 -12.856 24.682 1.00 39.56 387 ASN A CA 1
ATOM 2891 C C . ASN A 1 387 ? 2.578 -12.655 25.471 1.00 39.56 387 ASN A C 1
ATOM 2893 O O . ASN A 1 387 ? 2.558 -11.904 26.450 1.00 39.56 387 ASN A O 1
ATOM 2897 N N . SER A 1 388 ? 1.506 -13.364 25.095 1.00 41.03 388 SER A N 1
ATOM 2898 C CA . SER A 1 388 ? 0.117 -13.253 25.589 1.00 41.03 388 SER A CA 1
ATOM 2899 C C . SER A 1 388 ? -0.470 -14.633 25.962 1.00 41.03 388 SER A C 1
ATOM 2901 O O . SER A 1 388 ? 0.239 -15.636 25.902 1.00 41.03 388 SER A O 1
ATOM 2903 N N . ASN A 1 389 ? -1.735 -14.726 26.400 1.00 41.44 389 ASN A N 1
ATOM 2904 C CA . ASN A 1 389 ? -2.338 -16.040 26.665 1.00 41.44 389 ASN A CA 1
ATOM 2905 C C . ASN A 1 389 ? -2.538 -16.801 25.351 1.00 41.44 389 ASN A C 1
ATOM 2907 O O . ASN A 1 389 ? -2.973 -16.228 24.361 1.00 41.44 389 ASN A O 1
ATOM 2911 N N . SER A 1 390 ? -2.241 -18.098 25.316 1.00 42.59 390 SER A N 1
ATOM 2912 C CA . SER A 1 390 ? -2.356 -18.870 24.070 1.00 42.59 390 SER A CA 1
ATOM 2913 C C . SER A 1 390 ? -2.894 -20.279 24.317 1.00 42.59 390 SER A C 1
ATOM 2915 O O . SER A 1 390 ? -2.605 -20.904 25.346 1.00 42.59 390 SER A O 1
ATOM 2917 N N . HIS A 1 391 ? -3.714 -20.756 23.375 1.00 40.44 391 HIS A N 1
ATOM 2918 C CA . HIS A 1 391 ? -4.234 -22.121 23.318 1.00 40.44 391 HIS A CA 1
ATOM 2919 C C . HIS A 1 391 ? -3.610 -22.818 22.112 1.00 40.44 391 HIS A C 1
ATOM 2921 O O . HIS A 1 391 ? -3.870 -22.424 20.976 1.00 40.44 391 HIS A O 1
ATOM 2927 N N . LEU A 1 392 ? -2.798 -23.845 22.359 1.00 38.91 392 LEU A N 1
ATOM 2928 C CA . LEU A 1 392 ? -1.966 -24.449 21.322 1.00 38.91 392 LEU A CA 1
ATOM 2929 C C . LEU A 1 392 ? -2.224 -25.953 21.150 1.00 38.91 392 LEU A C 1
ATOM 2931 O O . LEU A 1 392 ? -2.337 -26.689 22.136 1.00 38.91 392 LEU A O 1
ATOM 2935 N N . TYR A 1 393 ? -2.266 -26.376 19.883 1.00 39.53 393 TYR A N 1
ATOM 2936 C CA . TYR A 1 393 ? -2.262 -27.764 19.413 1.00 39.53 393 TYR A CA 1
ATOM 2937 C C . TYR A 1 393 ? -1.125 -27.907 18.381 1.00 39.53 393 TYR A C 1
ATOM 2939 O O . TYR A 1 393 ? -1.295 -27.450 17.252 1.00 39.53 393 TYR A O 1
ATOM 2947 N N . ALA A 1 394 ? 0.030 -28.466 18.764 1.00 37.44 394 ALA A N 1
ATOM 2948 C CA . ALA A 1 394 ? 1.240 -28.503 17.928 1.00 37.44 394 ALA A CA 1
ATOM 2949 C C . ALA A 1 394 ? 2.030 -29.817 18.091 1.00 37.44 394 ALA A C 1
ATOM 2951 O O . ALA A 1 394 ? 2.068 -30.376 19.183 1.00 37.44 394 ALA A O 1
ATOM 2952 N N . GLU A 1 395 ? 2.703 -30.272 17.025 1.00 38.25 395 GLU A N 1
ATOM 2953 C CA . GLU A 1 395 ? 3.485 -31.526 17.002 1.00 38.25 395 GLU A CA 1
ATOM 2954 C C . GLU A 1 395 ? 5.006 -31.340 17.261 1.00 38.25 395 GLU A C 1
ATOM 2956 O O . GLU A 1 395 ? 5.718 -32.341 17.308 1.00 38.25 395 GLU A O 1
ATOM 2961 N N . ASP A 1 396 ? 5.539 -30.117 17.452 1.00 46.31 396 ASP A N 1
ATOM 2962 C CA . ASP A 1 396 ? 6.997 -29.898 17.602 1.00 46.31 396 ASP A CA 1
ATOM 2963 C C . ASP A 1 396 ? 7.427 -28.711 18.514 1.00 46.31 396 ASP A C 1
ATOM 2965 O O . ASP A 1 396 ? 6.619 -28.079 19.186 1.00 46.31 396 ASP A O 1
ATOM 2969 N N . THR A 1 397 ? 8.748 -28.500 18.639 1.00 42.41 397 THR A N 1
ATOM 2970 C CA . THR A 1 397 ? 9.471 -27.780 19.723 1.00 42.41 397 THR A CA 1
ATOM 2971 C C . THR A 1 397 ? 9.169 -26.269 19.842 1.00 42.41 397 THR A C 1
ATOM 2973 O O . THR A 1 397 ? 9.507 -25.510 18.940 1.00 42.41 397 THR A O 1
ATOM 2976 N N . GLU A 1 398 ? 8.704 -25.795 21.013 1.00 49.44 398 GLU A N 1
ATOM 2977 C CA . GLU A 1 398 ? 8.351 -24.373 21.245 1.00 49.44 398 GLU A CA 1
ATOM 2978 C C . GLU A 1 398 ? 8.910 -23.740 22.550 1.00 49.44 398 GLU A C 1
ATOM 2980 O O . GLU A 1 398 ? 9.244 -24.430 23.526 1.00 49.44 398 GLU A O 1
ATOM 2985 N N . ILE A 1 399 ? 9.014 -22.396 22.576 1.00 43.69 399 ILE A N 1
ATOM 2986 C CA . ILE A 1 399 ? 9.499 -21.577 23.710 1.00 43.69 399 ILE A CA 1
ATOM 2987 C C . ILE A 1 399 ? 8.412 -20.583 24.161 1.00 43.69 399 ILE A C 1
ATOM 2989 O O . ILE A 1 399 ? 8.000 -19.713 23.401 1.00 43.69 399 ILE A O 1
ATOM 2993 N N . PHE A 1 400 ? 8.020 -20.633 25.443 1.00 47.69 400 PHE A N 1
ATOM 2994 C CA . PHE A 1 400 ? 6.917 -19.820 25.989 1.00 47.69 400 PHE A CA 1
ATOM 2995 C C . PHE A 1 400 ? 7.372 -18.799 27.050 1.00 47.69 400 PHE A C 1
ATOM 2997 O O . PHE A 1 400 ? 8.158 -19.125 27.955 1.00 47.69 400 PHE A O 1
ATOM 3004 N N . SER A 1 401 ? 6.821 -17.574 26.985 1.00 40.88 401 SER A N 1
ATOM 3005 C CA . SER A 1 401 ? 7.099 -16.469 27.927 1.00 40.88 401 SER A CA 1
ATOM 3006 C C . SER A 1 401 ? 5.885 -15.965 28.743 1.00 40.88 401 SER A C 1
ATOM 3008 O O . SER A 1 401 ? 6.049 -15.136 29.642 1.00 40.88 401 SER A O 1
ATOM 3010 N N . SER A 1 402 ? 4.684 -16.513 28.509 1.00 46.62 402 SER A N 1
ATOM 3011 C CA . SER A 1 402 ? 3.385 -16.113 29.099 1.00 46.62 402 SER A CA 1
ATOM 3012 C C . SER A 1 402 ? 2.539 -17.315 29.579 1.00 46.62 402 SER A C 1
ATOM 3014 O O . SER A 1 402 ? 2.974 -18.464 29.490 1.00 46.62 402 SER A O 1
ATOM 3016 N N . THR A 1 403 ? 1.353 -17.079 30.159 1.00 45.69 403 THR A N 1
ATOM 3017 C CA . THR A 1 403 ? 0.432 -18.138 30.618 1.00 45.69 403 THR A CA 1
ATOM 3018 C C . THR A 1 403 ? -0.209 -18.890 29.450 1.00 45.69 403 THR A C 1
ATOM 3020 O O . THR A 1 403 ? -1.019 -18.321 28.731 1.00 45.69 403 THR A O 1
ATOM 3023 N N . SER A 1 404 ? 0.113 -20.178 29.288 1.00 47.62 404 SER A N 1
ATOM 3024 C CA . SER A 1 404 ? -0.338 -20.993 28.142 1.00 47.62 404 SER A CA 1
ATOM 3025 C C . SER A 1 404 ? -1.091 -22.259 28.574 1.00 47.62 404 SER A C 1
ATOM 3027 O O . SER A 1 404 ? -0.818 -22.820 29.645 1.00 47.62 404 SER A O 1
ATOM 3029 N N . HIS A 1 405 ? -2.038 -22.703 27.741 1.00 46.00 405 HIS A N 1
ATOM 3030 C CA . HIS A 1 405 ? -2.766 -23.969 27.876 1.00 46.00 405 HIS A CA 1
ATOM 3031 C C . HIS A 1 405 ? -2.429 -24.888 26.696 1.00 46.00 405 HIS A C 1
ATOM 3033 O O . HIS A 1 405 ? -2.679 -24.526 25.547 1.00 46.00 405 HIS A O 1
ATOM 3039 N N . LEU A 1 406 ? -1.876 -26.067 26.993 1.00 41.59 406 LEU A N 1
ATOM 3040 C CA . LEU A 1 406 ? -1.307 -26.979 25.994 1.00 41.59 406 LEU A CA 1
ATOM 3041 C C . LEU A 1 406 ? -2.036 -28.328 25.952 1.00 41.59 406 LEU A C 1
ATOM 3043 O O . LEU A 1 406 ? -2.337 -28.882 27.018 1.00 41.59 406 LEU A O 1
ATOM 3047 N N . TRP A 1 407 ? -2.255 -28.852 24.742 1.00 38.62 407 TRP A N 1
ATOM 3048 C CA . TRP A 1 407 ? -2.893 -30.149 24.483 1.00 38.62 407 TRP A CA 1
ATOM 3049 C C . TRP A 1 407 ? -2.151 -30.985 23.417 1.00 38.62 407 TRP A C 1
ATOM 3051 O O . TRP A 1 407 ? -2.772 -31.370 22.429 1.00 38.62 407 TRP A O 1
ATOM 3061 N N . ASP A 1 408 ? -0.851 -31.267 23.592 1.00 38.22 408 ASP A N 1
ATOM 3062 C CA . ASP A 1 408 ? -0.135 -32.237 22.735 1.00 38.22 408 ASP A CA 1
ATOM 3063 C C . ASP A 1 408 ? 1.246 -32.694 23.274 1.00 38.22 408 ASP A C 1
ATOM 3065 O O . ASP A 1 408 ? 1.727 -32.218 24.307 1.00 38.22 408 ASP A O 1
ATOM 3069 N N . THR A 1 409 ? 1.863 -33.610 22.523 1.00 41.06 409 THR A N 1
ATOM 3070 C CA . THR A 1 409 ? 3.130 -34.328 22.708 1.00 41.06 409 THR A CA 1
ATOM 3071 C C . THR A 1 409 ? 4.326 -33.435 22.362 1.00 41.06 409 THR A C 1
ATOM 3073 O O . THR A 1 409 ? 4.777 -33.404 21.221 1.00 41.06 409 THR A O 1
ATOM 3076 N N . ILE A 1 410 ? 4.862 -32.678 23.324 1.00 45.84 410 ILE A N 1
ATOM 3077 C CA . ILE A 1 410 ? 5.865 -31.637 23.027 1.00 45.84 410 ILE A CA 1
ATOM 3078 C C . ILE A 1 410 ? 7.138 -31.775 23.879 1.00 45.84 410 ILE A C 1
ATOM 3080 O O . ILE A 1 410 ? 7.091 -32.025 25.084 1.00 45.84 410 ILE A O 1
ATOM 3084 N N . THR A 1 411 ? 8.298 -31.509 23.262 1.00 43.44 411 THR A N 1
ATOM 3085 C CA . THR A 1 411 ? 9.525 -31.110 23.976 1.00 43.44 411 THR A CA 1
ATOM 3086 C C . THR A 1 411 ? 9.555 -29.580 24.072 1.00 43.44 411 THR A C 1
ATOM 3088 O O . THR A 1 411 ? 9.813 -28.914 23.077 1.00 43.44 411 THR A O 1
ATOM 3091 N N . ALA A 1 412 ? 9.289 -28.996 25.247 1.00 46.75 412 ALA A N 1
ATOM 3092 C CA . ALA A 1 412 ? 9.203 -27.534 25.416 1.00 46.75 412 ALA A CA 1
ATOM 3093 C C . ALA A 1 412 ? 9.980 -26.998 26.630 1.00 46.75 412 ALA A C 1
ATOM 3095 O O . ALA A 1 412 ? 10.213 -27.695 27.627 1.00 46.75 412 ALA A O 1
ATOM 3096 N N . THR A 1 413 ? 10.358 -25.716 26.545 1.00 45.22 413 THR A N 1
ATOM 3097 C CA . THR A 1 413 ? 10.976 -24.949 27.640 1.00 45.22 413 THR A CA 1
ATOM 3098 C C . THR A 1 413 ? 10.061 -23.798 28.064 1.00 45.22 413 THR A C 1
ATOM 3100 O O . THR A 1 413 ? 9.769 -22.907 27.270 1.00 45.22 413 THR A O 1
ATOM 3103 N N . PHE A 1 414 ? 9.649 -23.784 29.338 1.00 49.47 414 PHE A N 1
ATOM 3104 C CA . PHE A 1 414 ? 8.709 -22.790 29.878 1.00 49.47 414 PHE A CA 1
ATOM 3105 C C . PHE A 1 414 ? 9.380 -21.849 30.888 1.00 49.47 414 PHE A C 1
ATOM 3107 O O . PHE A 1 414 ? 9.995 -22.299 31.868 1.00 49.47 414 PHE A O 1
ATOM 3114 N N . SER A 1 415 ? 9.210 -20.537 30.686 1.00 45.00 415 SER A N 1
ATOM 3115 C CA . SER A 1 415 ? 9.741 -19.479 31.569 1.00 45.00 415 SER A CA 1
ATOM 3116 C C . SER A 1 415 ? 8.691 -18.785 32.463 1.00 45.00 415 SER A C 1
ATOM 3118 O O . SER A 1 415 ? 9.042 -18.013 33.355 1.00 45.00 415 SER A O 1
ATOM 3120 N N . SER A 1 416 ? 7.409 -19.128 32.298 1.00 49.25 416 SER A N 1
ATOM 3121 C CA . SER A 1 416 ? 6.214 -18.537 32.939 1.00 49.25 416 SER A CA 1
ATOM 3122 C C . SER A 1 416 ? 5.230 -19.623 33.415 1.00 49.25 416 SER A C 1
ATOM 3124 O O . SER A 1 416 ? 5.405 -20.800 33.096 1.00 49.25 416 SER A O 1
ATOM 3126 N N . ASN A 1 417 ? 4.229 -19.277 34.240 1.00 47.00 417 ASN A N 1
ATOM 3127 C CA . ASN A 1 417 ? 3.256 -20.251 34.769 1.00 47.00 417 ASN A CA 1
ATOM 3128 C C . ASN A 1 417 ? 2.430 -20.862 33.626 1.00 47.00 417 ASN A C 1
ATOM 3130 O O . ASN A 1 417 ? 1.780 -20.117 32.908 1.00 47.00 417 ASN A O 1
ATOM 3134 N N . SER A 1 418 ? 2.404 -22.186 33.486 1.00 49.59 418 SER A N 1
ATOM 3135 C CA . SER A 1 418 ? 1.679 -22.876 32.404 1.00 49.59 418 SER A CA 1
ATOM 3136 C C . SER A 1 418 ? 0.825 -24.031 32.943 1.00 49.59 418 SER A C 1
ATOM 3138 O O . SER A 1 418 ? 1.164 -24.613 33.977 1.00 49.59 418 SER A O 1
ATOM 3140 N N . ASN A 1 419 ? -0.279 -24.360 32.260 1.00 48.97 419 ASN A N 1
ATOM 3141 C CA . ASN A 1 419 ? -1.133 -25.515 32.568 1.00 48.97 419 ASN A CA 1
ATOM 3142 C C . ASN A 1 419 ? -1.100 -26.500 31.389 1.00 48.97 419 ASN A C 1
ATOM 3144 O O . ASN A 1 419 ? -1.582 -26.172 30.307 1.00 48.97 419 ASN A O 1
ATOM 3148 N N . ILE A 1 420 ? -0.559 -27.701 31.597 1.00 47.09 420 ILE A N 1
ATOM 3149 C CA . ILE A 1 420 ? -0.328 -28.682 30.520 1.00 47.09 420 ILE A CA 1
ATOM 3150 C C . ILE A 1 420 ? -1.153 -29.940 30.754 1.00 47.09 420 ILE A C 1
ATOM 3152 O O . ILE A 1 420 ? -0.995 -30.564 31.803 1.00 47.09 420 ILE A O 1
ATOM 3156 N N . HIS A 1 421 ? -1.978 -30.327 29.778 1.00 43.97 421 HIS A N 1
ATOM 3157 C CA . HIS A 1 421 ? -2.703 -31.598 29.761 1.00 43.97 421 HIS A CA 1
ATOM 3158 C C 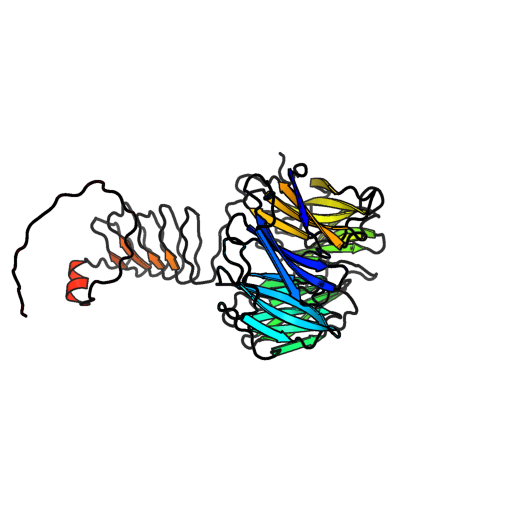. HIS A 1 421 ? -2.106 -32.528 28.702 1.00 43.97 421 HIS A C 1
ATOM 3160 O O . HIS A 1 421 ? -2.339 -32.318 27.516 1.00 43.97 421 HIS A O 1
ATOM 3166 N N . ASP A 1 422 ? -1.367 -33.549 29.136 1.00 45.41 422 ASP A N 1
ATOM 3167 C CA . ASP A 1 422 ? -0.642 -34.472 28.261 1.00 45.41 422 ASP A CA 1
ATOM 3168 C C . ASP A 1 422 ? -0.940 -35.942 28.615 1.00 45.41 422 ASP A C 1
ATOM 3170 O O . ASP A 1 422 ? -1.102 -36.304 29.784 1.00 45.41 422 ASP A O 1
ATOM 3174 N N . THR A 1 423 ? -1.017 -36.792 27.593 1.00 38.44 423 THR A N 1
ATOM 3175 C CA . THR A 1 423 ? -1.164 -38.244 27.716 1.00 38.44 423 THR A CA 1
ATOM 3176 C C . THR A 1 423 ? 0.150 -39.017 27.542 1.00 38.44 423 THR A C 1
ATOM 3178 O O . THR A 1 423 ? 0.205 -40.123 28.062 1.00 38.44 423 THR A O 1
ATOM 3181 N N . GLU A 1 424 ? 1.209 -38.474 26.915 1.00 45.50 424 GLU A N 1
ATOM 3182 C CA . GLU A 1 424 ? 2.513 -39.157 26.726 1.00 45.50 424 GLU A CA 1
ATOM 3183 C C . GLU A 1 424 ? 3.718 -38.180 26.562 1.00 45.50 424 GLU A C 1
ATOM 3185 O O . GLU A 1 424 ? 4.319 -38.091 25.494 1.00 45.50 424 GLU A O 1
ATOM 3190 N N . THR A 1 425 ? 4.153 -37.469 27.615 1.00 47.22 425 THR A N 1
ATOM 3191 C CA . THR A 1 425 ? 5.363 -36.608 27.534 1.00 47.22 425 THR A CA 1
ATOM 3192 C C . THR A 1 425 ? 6.674 -37.404 27.643 1.00 47.22 425 THR A C 1
ATOM 3194 O O . THR A 1 425 ? 6.882 -38.099 28.639 1.00 47.22 425 THR A O 1
ATOM 3197 N N . GLU A 1 426 ? 7.639 -37.206 26.729 1.00 43.16 426 GLU A N 1
ATOM 3198 C CA . GLU A 1 426 ? 9.010 -37.736 26.892 1.00 43.16 426 GLU A CA 1
ATOM 3199 C C . GLU A 1 426 ? 9.919 -36.837 27.762 1.00 43.16 426 GLU A C 1
ATOM 3201 O O . GLU A 1 426 ? 10.660 -37.369 28.590 1.00 43.16 426 GLU A O 1
ATOM 3206 N N . THR A 1 427 ? 9.861 -35.497 27.669 1.00 46.12 427 THR A N 1
ATOM 3207 C CA . THR A 1 427 ? 10.646 -34.576 28.532 1.00 46.12 427 THR A CA 1
ATOM 3208 C C . THR A 1 427 ? 10.118 -33.133 28.525 1.00 46.12 427 THR A C 1
ATOM 3210 O O . THR A 1 427 ? 9.885 -32.578 27.459 1.00 46.12 427 THR A O 1
ATOM 3213 N N . GLY A 1 428 ? 10.045 -32.469 29.689 1.00 46.56 428 GLY A N 1
ATOM 3214 C CA . GLY A 1 428 ? 9.724 -31.035 29.800 1.00 46.56 428 GLY A CA 1
ATOM 3215 C C . GLY A 1 428 ? 10.557 -30.328 30.876 1.00 46.56 428 GLY A C 1
ATOM 3216 O O . GLY A 1 428 ? 10.833 -30.914 31.925 1.00 46.56 428 GLY A O 1
ATOM 3217 N N . THR A 1 429 ? 10.975 -29.079 30.626 1.00 45.50 429 THR A N 1
ATOM 3218 C CA . THR A 1 429 ? 11.752 -28.263 31.584 1.00 45.50 429 THR A CA 1
ATOM 3219 C C . THR A 1 429 ? 10.956 -27.029 32.021 1.00 45.50 429 THR A C 1
ATOM 3221 O O . THR A 1 429 ? 10.625 -26.169 31.207 1.00 45.50 429 THR A O 1
ATOM 3224 N N . PHE A 1 430 ? 10.689 -26.920 33.328 1.00 48.81 430 PHE A N 1
ATOM 3225 C CA . PHE A 1 430 ? 9.911 -25.834 33.938 1.00 48.81 430 PHE A CA 1
ATOM 3226 C C . PHE A 1 430 ? 10.785 -24.966 34.842 1.00 48.81 430 PHE A C 1
ATOM 3228 O O . PHE A 1 430 ? 11.507 -25.490 35.691 1.00 48.81 430 PHE A O 1
ATOM 3235 N N . THR A 1 431 ? 10.675 -23.642 34.715 1.00 44.97 431 THR A N 1
ATOM 3236 C CA . THR A 1 431 ? 11.410 -22.682 35.565 1.00 44.97 431 THR A CA 1
ATOM 3237 C C . THR A 1 431 ? 10.499 -21.791 36.434 1.00 44.97 431 THR A C 1
ATOM 3239 O O . THR A 1 431 ? 10.986 -20.894 37.118 1.00 44.97 431 THR A O 1
ATOM 3242 N N . SER A 1 432 ? 9.187 -22.079 36.480 1.00 50.78 432 SER A N 1
ATOM 3243 C CA . SER A 1 432 ? 8.120 -21.285 37.133 1.00 50.78 432 SER A CA 1
ATOM 3244 C C . SER A 1 432 ? 7.066 -22.158 37.868 1.00 50.78 432 SER A C 1
ATOM 3246 O O . SER A 1 432 ? 7.184 -23.388 37.882 1.00 50.78 432 SER A O 1
ATOM 3248 N N . ASN A 1 433 ? 6.015 -21.545 38.451 1.00 46.41 433 ASN A N 1
ATOM 3249 C CA . ASN A 1 433 ? 4.891 -22.232 39.119 1.00 46.41 433 ASN A CA 1
ATOM 3250 C C . ASN A 1 433 ? 3.890 -22.792 38.092 1.00 46.41 433 ASN A C 1
ATOM 3252 O O . ASN A 1 433 ? 2.814 -22.232 37.883 1.00 46.41 433 ASN A O 1
ATOM 3256 N N . SER A 1 434 ? 4.257 -23.896 37.449 1.00 47.31 434 SER A N 1
ATOM 3257 C CA . SER A 1 434 ? 3.432 -24.558 36.432 1.00 47.31 434 SER A CA 1
ATOM 3258 C C . SER A 1 434 ? 2.727 -25.809 36.978 1.00 47.31 434 SER A C 1
ATOM 3260 O O . SER A 1 434 ? 3.215 -26.454 37.915 1.00 47.31 434 SER A O 1
ATOM 3262 N N . HIS A 1 435 ? 1.576 -26.149 36.394 1.00 48.97 435 HIS A N 1
ATOM 3263 C CA . HIS A 1 435 ? 0.840 -27.383 36.663 1.00 48.97 435 HIS A CA 1
ATOM 3264 C C . HIS A 1 435 ? 0.948 -28.324 35.466 1.00 48.97 435 HIS A C 1
ATOM 3266 O O . HIS A 1 435 ? 0.603 -27.963 34.342 1.00 48.97 435 HIS A O 1
ATOM 3272 N N . LEU A 1 436 ? 1.418 -29.540 35.734 1.00 47.00 436 LEU A N 1
ATOM 3273 C CA . LEU A 1 436 ? 1.547 -30.603 34.746 1.00 47.00 436 LEU A CA 1
ATOM 3274 C C . LEU A 1 436 ? 0.572 -31.733 35.080 1.00 47.00 436 LEU A C 1
ATOM 3276 O O . LEU A 1 436 ? 0.596 -32.263 36.198 1.00 47.00 436 LEU A O 1
ATOM 3280 N N . TYR A 1 437 ? -0.242 -32.102 34.096 1.00 52.28 437 TYR A N 1
ATOM 3281 C CA . TYR A 1 437 ? -1.112 -33.268 34.103 1.00 52.28 437 TYR A CA 1
ATOM 3282 C C . TYR A 1 437 ? -0.539 -34.267 33.088 1.00 52.28 437 TYR A C 1
ATOM 3284 O O . TYR A 1 437 ? -0.728 -34.078 31.894 1.00 52.28 437 TYR A O 1
ATOM 3292 N N . ALA A 1 438 ? 0.206 -35.273 33.558 1.00 45.69 438 ALA A N 1
ATOM 3293 C CA . ALA A 1 438 ? 0.848 -36.299 32.726 1.00 45.69 438 ALA A CA 1
ATOM 3294 C C . ALA A 1 438 ? 0.679 -37.693 33.359 1.00 45.69 438 ALA A C 1
ATOM 3296 O O . ALA A 1 438 ? 0.604 -37.800 34.591 1.00 45.69 438 ALA A O 1
ATOM 3297 N N . GLU A 1 439 ? 0.630 -38.753 32.543 1.00 43.62 439 GLU A N 1
ATOM 3298 C CA . GLU A 1 439 ? 0.563 -40.146 33.024 1.00 43.62 439 GLU A CA 1
ATOM 3299 C C . GLU A 1 439 ? 1.940 -40.737 33.398 1.00 43.62 439 GLU A C 1
ATOM 3301 O O . GLU A 1 439 ? 1.986 -41.651 34.224 1.00 43.62 439 GLU A O 1
ATOM 3306 N N . ASP A 1 440 ? 3.054 -40.172 32.907 1.00 46.78 440 ASP A N 1
ATOM 3307 C CA . ASP A 1 440 ? 4.408 -40.720 33.102 1.00 46.78 440 ASP A CA 1
ATOM 3308 C C . ASP A 1 440 ? 5.458 -39.743 33.679 1.00 46.78 440 ASP A C 1
ATOM 3310 O O . ASP A 1 440 ? 5.248 -38.540 33.851 1.00 46.78 440 ASP A O 1
ATOM 3314 N N . THR A 1 441 ? 6.595 -40.311 34.107 1.00 43.34 441 THR A N 1
ATOM 3315 C CA . THR A 1 441 ? 7.604 -39.673 34.970 1.00 43.34 441 THR A CA 1
ATOM 3316 C C . THR A 1 441 ? 8.327 -38.487 34.327 1.00 43.34 441 THR A C 1
ATOM 3318 O O . THR A 1 441 ? 9.196 -38.672 33.480 1.00 43.34 441 THR A O 1
ATOM 3321 N N . VAL A 1 442 ? 8.082 -37.279 34.844 1.00 46.28 442 VAL A N 1
ATOM 3322 C CA . VAL A 1 442 ? 8.761 -36.040 34.422 1.00 46.28 442 VAL A CA 1
ATOM 3323 C C . VAL A 1 442 ? 9.831 -35.603 35.431 1.00 46.28 442 VAL A C 1
ATOM 3325 O O . VAL A 1 442 ? 9.660 -35.724 36.646 1.00 46.28 442 VAL A O 1
ATOM 3328 N N . THR A 1 443 ? 10.951 -35.062 34.936 1.00 41.44 443 THR A N 1
ATOM 3329 C CA . THR A 1 443 ? 12.007 -34.463 35.772 1.00 41.44 443 THR A CA 1
ATOM 3330 C C . THR A 1 443 ? 11.722 -32.975 35.985 1.00 41.44 443 THR A C 1
ATOM 3332 O O . THR A 1 443 ? 11.876 -32.176 35.071 1.00 41.44 443 THR A O 1
ATOM 3335 N N . VAL A 1 444 ? 11.334 -32.584 37.201 1.00 44.31 444 VAL A N 1
ATOM 3336 C CA . VAL A 1 444 ? 11.022 -31.187 37.557 1.00 44.31 444 VAL A CA 1
ATOM 3337 C C . VAL A 1 444 ? 12.220 -30.541 38.267 1.00 44.31 444 VAL A C 1
ATOM 3339 O O . VAL A 1 444 ? 12.752 -31.118 39.216 1.00 44.31 444 VAL A O 1
ATOM 3342 N N . GLN A 1 445 ? 12.649 -29.348 37.834 1.00 41.94 445 GLN A N 1
ATOM 3343 C CA . GLN A 1 445 ? 13.759 -28.593 38.452 1.00 41.94 445 GLN A CA 1
ATOM 3344 C C . GLN A 1 445 ? 13.312 -27.336 39.243 1.00 41.94 445 GLN A C 1
ATOM 3346 O O . GLN A 1 445 ? 14.166 -26.565 39.680 1.00 41.94 445 GLN A O 1
ATOM 3351 N N . SER A 1 446 ? 12.006 -27.142 39.483 1.00 51.84 446 SER A N 1
ATOM 3352 C CA . SER A 1 446 ? 11.430 -26.000 40.226 1.00 51.84 446 SER A CA 1
ATOM 3353 C C . SER A 1 446 ? 10.280 -26.403 41.179 1.00 51.84 446 SER A C 1
ATOM 3355 O O . SER A 1 446 ? 9.960 -27.583 41.310 1.00 51.84 446 SER A O 1
ATOM 3357 N N . ASP A 1 447 ? 9.633 -25.419 41.821 1.00 46.62 447 ASP A N 1
ATOM 3358 C CA . ASP A 1 447 ? 8.476 -25.567 42.732 1.00 46.62 447 ASP A CA 1
ATOM 3359 C C . ASP A 1 447 ? 7.158 -26.006 42.036 1.00 46.62 447 ASP A C 1
ATOM 3361 O O . ASP A 1 447 ? 6.072 -25.908 42.617 1.00 46.62 447 ASP A O 1
ATOM 3365 N N . ALA A 1 448 ? 7.220 -26.484 40.788 1.00 44.31 448 ALA A N 1
ATOM 3366 C CA . ALA A 1 448 ? 6.057 -26.944 40.032 1.00 44.31 448 ALA A CA 1
ATOM 3367 C C . ALA A 1 448 ? 5.371 -28.158 40.696 1.00 44.31 448 ALA A C 1
ATOM 3369 O O . ALA A 1 448 ? 6.012 -29.031 41.290 1.00 44.31 448 ALA A O 1
ATOM 3370 N N . ARG A 1 449 ? 4.035 -28.215 40.603 1.00 47.38 449 ARG A N 1
ATOM 3371 C CA . ARG A 1 449 ? 3.204 -29.203 41.312 1.00 47.38 449 ARG A CA 1
ATOM 3372 C C . ARG A 1 449 ? 2.531 -30.154 40.325 1.00 47.38 449 ARG A C 1
ATOM 3374 O O . ARG A 1 449 ? 1.703 -29.722 39.529 1.00 47.38 449 ARG A O 1
ATOM 3381 N N . ILE A 1 450 ? 2.828 -31.448 40.450 1.00 49.34 450 ILE A N 1
ATOM 3382 C CA . ILE A 1 450 ? 2.160 -32.526 39.705 1.00 49.34 450 ILE A CA 1
ATOM 3383 C C . ILE A 1 450 ? 0.809 -32.811 40.373 1.00 49.34 450 ILE A C 1
ATOM 3385 O O . ILE A 1 450 ? 0.756 -33.062 41.582 1.00 49.34 450 ILE A O 1
ATOM 3389 N N . ILE A 1 451 ? -0.279 -32.756 39.605 1.00 47.28 451 ILE A N 1
ATOM 3390 C CA . ILE A 1 451 ? -1.629 -33.095 40.070 1.00 47.28 451 ILE A CA 1
ATOM 3391 C C . ILE A 1 451 ? -2.145 -34.225 39.178 1.00 47.28 451 ILE A C 1
ATOM 3393 O O . ILE A 1 451 ? -2.154 -34.106 37.961 1.00 47.28 451 ILE A O 1
ATOM 3397 N N . SER A 1 452 ? -2.552 -35.341 39.778 1.00 44.16 452 SER A N 1
ATOM 3398 C CA . SER A 1 452 ? -3.082 -36.492 39.029 1.00 44.16 452 SER A CA 1
ATOM 3399 C C . SER A 1 452 ? -4.543 -36.278 38.621 1.00 44.16 452 SER A C 1
ATOM 3401 O O . SER A 1 452 ? -5.299 -35.621 39.340 1.00 44.16 452 SER A O 1
ATOM 3403 N N . GLN A 1 453 ? -4.979 -36.899 37.520 1.00 39.09 453 GLN A N 1
ATOM 3404 C CA . GLN A 1 453 ? -6.370 -36.840 37.041 1.00 39.09 453 GLN A CA 1
ATOM 3405 C C . GLN A 1 453 ? -7.393 -37.253 38.119 1.00 39.09 453 GLN A C 1
ATOM 3407 O O . GLN A 1 453 ? -8.433 -36.614 38.283 1.00 39.09 453 GLN A O 1
ATOM 3412 N N . ALA A 1 454 ? -7.036 -38.223 38.968 1.00 40.09 454 ALA A N 1
ATOM 3413 C CA . ALA A 1 454 ? -7.850 -38.659 40.104 1.00 40.09 454 ALA A CA 1
ATOM 3414 C C . ALA A 1 454 ? -8.068 -37.576 41.187 1.00 40.09 454 ALA A C 1
ATOM 3416 O O . ALA A 1 454 ? -9.022 -37.659 41.962 1.00 40.09 454 ALA A O 1
ATOM 3417 N N . GLN A 1 455 ? -7.197 -36.565 41.278 1.00 45.44 455 GLN A N 1
ATOM 3418 C CA . GLN A 1 455 ? -7.364 -35.448 42.216 1.00 45.44 455 GLN A CA 1
ATOM 3419 C C . GLN A 1 455 ? -8.361 -34.406 41.694 1.00 45.44 455 GLN A C 1
ATOM 3421 O O . GLN A 1 455 ? -9.142 -33.892 42.490 1.00 45.44 455 GLN A O 1
ATOM 3426 N N . ILE A 1 456 ? -8.417 -34.164 40.379 1.00 42.75 456 ILE A N 1
ATOM 3427 C CA . ILE A 1 456 ? -9.358 -33.211 39.762 1.00 42.75 456 ILE A CA 1
ATOM 3428 C C . ILE A 1 456 ? -10.792 -33.744 39.778 1.00 42.75 456 ILE A C 1
ATOM 3430 O O . ILE A 1 456 ? -11.720 -33.011 40.125 1.00 42.75 456 IL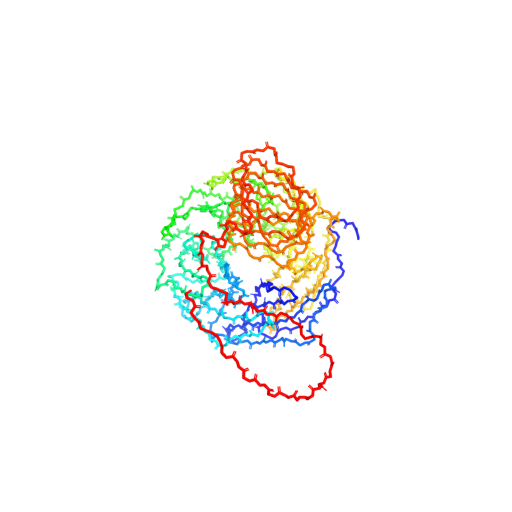E A O 1
ATOM 3434 N N . GLU A 1 457 ? -10.991 -35.026 39.462 1.00 40.97 457 GLU A N 1
ATOM 3435 C CA . GLU A 1 457 ? -12.325 -35.649 39.460 1.00 40.97 457 GLU A CA 1
ATOM 3436 C C . GLU A 1 457 ? -12.992 -35.607 40.844 1.00 40.97 457 GLU A C 1
ATOM 3438 O O . GLU A 1 457 ? -14.219 -35.540 40.960 1.00 40.97 457 GLU A O 1
ATOM 3443 N N . ASN A 1 458 ? -12.183 -35.570 41.904 1.00 39.16 458 ASN A N 1
ATOM 3444 C CA . ASN A 1 458 ? -12.651 -35.450 43.279 1.00 39.16 458 ASN A CA 1
ATOM 3445 C C . ASN A 1 458 ? -12.862 -33.985 43.724 1.00 39.16 458 ASN A C 1
ATOM 3447 O O . ASN A 1 458 ? -13.606 -33.740 44.674 1.00 39.16 458 ASN A O 1
ATOM 3451 N N . GLU A 1 459 ? -12.233 -33.015 43.048 1.00 41.69 459 GLU A N 1
ATOM 3452 C CA . GLU A 1 459 ? -12.197 -31.601 43.452 1.00 41.69 459 GLU A CA 1
ATOM 3453 C C . GLU A 1 459 ? -13.139 -30.700 42.621 1.00 41.69 459 GLU A C 1
ATOM 3455 O O . GLU A 1 459 ? -13.677 -29.741 43.176 1.00 41.69 459 GLU A O 1
ATOM 3460 N N . TYR A 1 460 ? -13.446 -31.034 41.353 1.00 42.09 460 TYR A N 1
ATOM 3461 C CA . TYR A 1 460 ? -14.148 -30.106 40.440 1.00 42.09 460 TYR A CA 1
ATOM 3462 C C . TYR A 1 460 ? -15.469 -30.559 39.783 1.00 42.09 460 TYR A C 1
ATOM 3464 O O . TYR A 1 460 ? -16.138 -29.704 39.213 1.00 42.09 460 TYR A O 1
ATOM 3472 N N . LYS A 1 461 ? -15.921 -31.821 39.887 1.00 38.84 461 LYS A N 1
ATOM 3473 C CA . LYS A 1 461 ? -17.246 -32.303 39.389 1.00 38.84 461 LYS A CA 1
ATOM 3474 C C . LYS A 1 461 ? -17.768 -31.625 38.091 1.00 38.84 461 LYS A C 1
ATOM 3476 O O . LYS A 1 461 ? -18.895 -31.126 38.072 1.00 38.84 461 LYS A O 1
ATOM 3481 N N . ILE A 1 462 ? -16.984 -31.596 37.012 1.00 36.56 462 ILE A N 1
ATOM 3482 C CA . ILE A 1 462 ? -17.401 -30.960 35.747 1.00 36.56 462 ILE A CA 1
ATOM 3483 C C . ILE A 1 462 ? -18.076 -32.016 34.842 1.00 36.56 462 ILE A C 1
ATOM 3485 O O . ILE A 1 462 ? -17.470 -33.062 34.611 1.00 36.56 462 ILE A O 1
ATOM 3489 N N . PRO A 1 463 ? -19.321 -31.819 34.361 1.00 31.47 463 PRO A N 1
ATOM 3490 C CA . PRO A 1 463 ? -20.004 -32.779 33.491 1.00 31.47 463 PRO A CA 1
ATOM 3491 C C . PRO A 1 463 ? -19.454 -32.778 32.058 1.00 31.47 463 PRO A C 1
ATOM 3493 O O . PRO A 1 463 ? -19.210 -31.726 31.475 1.00 31.47 463 PRO A O 1
ATOM 3496 N N . TRP A 1 464 ? -19.326 -33.978 31.494 1.00 31.42 464 TRP A N 1
ATOM 3497 C CA . TRP A 1 464 ? -18.905 -34.266 30.125 1.00 31.42 464 TRP A CA 1
ATOM 3498 C C . TRP A 1 464 ? -19.996 -33.906 29.113 1.00 31.42 464 TRP A C 1
ATOM 3500 O O . TRP A 1 464 ? -21.010 -34.595 29.080 1.00 31.42 464 TRP A O 1
ATOM 3510 N N . GLU A 1 465 ? -19.793 -32.877 28.290 1.00 35.25 465 GLU A N 1
ATOM 3511 C CA . GLU A 1 465 ? -20.352 -32.773 26.931 1.00 35.25 465 GLU A CA 1
ATOM 3512 C C . GLU A 1 465 ? -19.859 -31.475 26.271 1.00 35.25 465 GLU A C 1
ATOM 3514 O O . GLU A 1 465 ? -20.360 -30.402 26.579 1.00 35.25 465 GLU A O 1
ATOM 3519 N N . ILE A 1 466 ? -18.840 -31.583 25.413 1.00 28.00 466 ILE A N 1
ATOM 3520 C CA . ILE A 1 466 ? -18.750 -31.053 24.035 1.00 28.00 466 ILE A CA 1
ATOM 3521 C C . ILE A 1 466 ? -17.420 -31.604 23.486 1.00 28.00 466 ILE A C 1
ATOM 3523 O O . ILE A 1 466 ? -16.350 -31.065 23.735 1.00 28.00 466 ILE A O 1
ATOM 3527 N N . HIS A 1 467 ? -17.489 -32.723 22.765 1.00 31.97 467 HIS A N 1
ATOM 3528 C CA . HIS A 1 467 ? -16.429 -33.160 21.852 1.00 31.97 467 HIS A CA 1
ATOM 3529 C C . HIS A 1 467 ? -16.975 -33.010 20.425 1.00 31.97 467 HIS A C 1
ATOM 3531 O O . HIS A 1 467 ? -17.946 -33.700 20.095 1.00 31.97 467 HIS A O 1
ATOM 3537 N N . PRO A 1 468 ? -16.381 -32.187 19.545 1.00 27.66 468 PRO A N 1
ATOM 3538 C CA . PRO A 1 468 ? -16.544 -32.349 18.109 1.00 27.66 468 PRO A CA 1
ATOM 3539 C C . PRO A 1 468 ? -15.615 -33.490 17.674 1.00 27.66 468 PRO A C 1
ATOM 3541 O O . PRO A 1 468 ? -14.399 -33.343 17.622 1.00 27.66 468 PRO A O 1
ATOM 3544 N N . THR A 1 469 ? -16.173 -34.673 17.422 1.00 32.00 469 THR A N 1
ATOM 3545 C CA . THR A 1 469 ? -15.401 -35.822 16.927 1.00 32.00 469 THR A CA 1
ATOM 3546 C C . THR A 1 469 ? -15.142 -35.685 15.425 1.00 32.00 469 THR A C 1
ATOM 3548 O O . THR A 1 469 ? -16.069 -35.559 14.626 1.00 32.00 469 THR A O 1
ATOM 3551 N N . MET A 1 470 ? -13.865 -35.724 15.038 1.00 27.62 470 MET A N 1
ATOM 3552 C CA . MET A 1 470 ? -13.415 -35.868 13.654 1.00 27.62 470 MET A CA 1
ATOM 3553 C C . MET A 1 470 ? -13.592 -37.304 13.126 1.00 27.62 470 MET A C 1
ATOM 3555 O O . MET A 1 470 ? -13.488 -38.280 13.861 1.00 27.62 470 MET A O 1
ATOM 3559 N N . ARG A 1 471 ? -13.747 -37.381 11.796 1.00 29.67 471 ARG A N 1
ATOM 3560 C CA . ARG A 1 471 ? -13.461 -38.505 10.878 1.00 29.67 471 ARG A CA 1
ATOM 3561 C C . ARG A 1 471 ? -14.197 -39.836 11.079 1.00 29.67 471 ARG A C 1
ATOM 3563 O O . ARG A 1 471 ? -13.811 -40.733 11.819 1.00 29.67 471 ARG A O 1
ATOM 3570 N N . ASN A 1 472 ? -15.163 -40.013 10.178 1.00 32.75 472 ASN A N 1
ATOM 3571 C CA . ASN A 1 472 ? -15.628 -41.294 9.657 1.00 32.75 472 ASN A CA 1
ATOM 3572 C C . ASN A 1 472 ? -14.466 -42.165 9.143 1.00 32.75 472 ASN A C 1
ATOM 3574 O O . ASN A 1 472 ? -13.876 -41.855 8.111 1.00 32.75 472 ASN A O 1
ATOM 3578 N N . ILE A 1 473 ? -14.244 -43.310 9.786 1.00 32.44 473 ILE A N 1
ATOM 3579 C CA . ILE A 1 473 ? -13.689 -44.521 9.164 1.00 32.44 473 ILE A CA 1
ATOM 3580 C C . ILE A 1 473 ? -14.190 -45.760 9.919 1.00 32.44 473 ILE A C 1
ATOM 3582 O O . ILE A 1 473 ? -13.516 -46.271 10.805 1.00 32.44 473 ILE A O 1
ATOM 3586 N N . HIS A 1 474 ? -15.354 -46.294 9.534 1.00 31.88 474 HIS A N 1
ATOM 3587 C CA . HIS A 1 474 ? -15.504 -47.748 9.414 1.00 31.88 474 HIS A CA 1
ATOM 3588 C C . HIS A 1 474 ? -16.711 -48.148 8.561 1.00 31.88 474 HIS A C 1
ATOM 3590 O O . HIS A 1 474 ? -17.843 -47.714 8.762 1.00 31.88 474 HIS A O 1
ATOM 3596 N N . THR A 1 475 ? -16.442 -49.021 7.602 1.00 33.19 475 THR A N 1
ATOM 3597 C CA . THR A 1 475 ? -17.397 -49.675 6.717 1.00 33.19 475 THR A CA 1
ATOM 3598 C C . THR A 1 475 ? -18.205 -50.774 7.419 1.00 33.19 475 THR A C 1
ATOM 3600 O O . THR A 1 475 ? -17.662 -51.581 8.169 1.00 33.19 475 THR A O 1
ATOM 3603 N N . THR A 1 476 ? -19.462 -50.893 6.976 1.00 31.53 476 THR A N 1
ATOM 3604 C CA . THR A 1 476 ? -20.428 -52.018 7.037 1.00 31.53 476 THR A CA 1
ATOM 3605 C C . THR A 1 476 ? -21.319 -52.230 8.282 1.00 31.53 476 THR A C 1
ATOM 3607 O O . THR A 1 476 ? -20.821 -52.283 9.402 1.00 31.53 476 THR A O 1
ATOM 3610 N N . PRO A 1 477 ? -22.649 -52.429 8.086 1.00 38.12 477 PRO A N 1
ATOM 3611 C CA . PRO A 1 477 ? -23.633 -52.551 9.158 1.00 38.12 477 PRO A CA 1
ATOM 3612 C C . PRO A 1 477 ? -23.901 -54.013 9.545 1.00 38.12 477 PRO A C 1
ATOM 3614 O O . PRO A 1 477 ? -24.051 -54.877 8.678 1.00 38.12 477 PRO A O 1
ATOM 3617 N N . GLN A 1 478 ? -24.087 -54.276 10.840 1.00 31.73 478 GLN A N 1
ATOM 3618 C CA . GLN A 1 478 ? -24.852 -55.437 11.288 1.00 31.73 478 GLN A CA 1
ATOM 3619 C C . GLN A 1 478 ? -25.948 -55.049 12.278 1.00 31.73 478 GLN A C 1
ATOM 3621 O O . GLN A 1 478 ? -25.788 -54.250 13.192 1.00 31.73 478 GLN A O 1
ATOM 3626 N N . THR A 1 479 ? -27.100 -55.628 11.985 1.00 33.75 479 THR A N 1
ATOM 3627 C CA . THR A 1 479 ? -28.421 -55.489 12.575 1.00 33.75 479 THR A CA 1
ATOM 3628 C C . THR A 1 479 ? -28.553 -56.162 13.941 1.00 33.75 479 THR A C 1
ATOM 3630 O O . THR A 1 479 ? -28.165 -57.320 14.077 1.00 33.75 479 THR A O 1
ATOM 3633 N N . GLY A 1 480 ? -29.314 -55.528 14.839 1.00 30.05 480 GLY A N 1
ATOM 3634 C CA . GLY A 1 480 ? -30.290 -56.221 15.689 1.00 30.05 480 GLY A CA 1
ATOM 3635 C C . GLY A 1 480 ? -30.029 -56.220 17.198 1.00 30.05 480 GLY A C 1
ATOM 3636 O O . GLY A 1 480 ? -28.947 -56.574 17.646 1.00 30.05 480 GLY A O 1
ATOM 3637 N N . GLY A 1 481 ? -31.094 -55.942 17.961 1.00 30.75 481 GLY A N 1
ATOM 3638 C CA . GLY A 1 481 ? -31.269 -56.447 19.328 1.00 30.75 481 GLY A CA 1
ATOM 3639 C C . GLY A 1 481 ? -31.503 -55.385 20.398 1.00 30.75 481 GLY A C 1
ATOM 3640 O O . GLY A 1 481 ? -30.567 -54.734 20.835 1.00 30.75 481 GLY A O 1
ATOM 3641 N N . GLN A 1 482 ? -32.761 -55.262 20.824 1.00 35.59 482 GLN A N 1
ATOM 3642 C CA . GLN A 1 482 ? -33.199 -54.613 22.065 1.00 35.59 482 GLN A CA 1
ATOM 3643 C C . GLN A 1 482 ? -32.529 -55.259 23.292 1.00 35.59 482 GLN A C 1
ATOM 3645 O O . GLN A 1 482 ? -32.296 -56.465 23.269 1.00 35.59 482 GLN A O 1
ATOM 3650 N N . ASP A 1 483 ? -32.293 -54.498 24.367 1.00 34.47 483 ASP A N 1
ATOM 3651 C CA . ASP A 1 483 ? -33.025 -54.706 25.628 1.00 34.47 483 ASP A CA 1
ATOM 3652 C C . ASP A 1 483 ? -32.645 -53.714 26.740 1.00 34.47 483 ASP A C 1
ATOM 3654 O O . ASP A 1 483 ? -31.575 -53.109 26.767 1.00 34.47 483 ASP A O 1
ATOM 3658 N N . ASP A 1 484 ? -33.631 -53.567 27.621 1.00 37.38 484 ASP A N 1
ATOM 3659 C CA . ASP A 1 484 ? -33.793 -52.713 28.791 1.00 37.38 484 ASP A CA 1
ATOM 3660 C C . ASP A 1 484 ? -32.665 -52.739 29.833 1.00 37.38 484 ASP A C 1
ATOM 3662 O O . ASP A 1 484 ? -31.996 -53.748 30.050 1.00 37.38 484 ASP A O 1
ATOM 3666 N N . GLY A 1 485 ? -32.597 -51.675 30.642 1.00 30.81 485 GLY A N 1
ATOM 3667 C CA . GLY A 1 485 ? -32.010 -51.786 31.978 1.00 30.81 485 GLY A CA 1
ATOM 3668 C C . GLY A 1 485 ? -31.586 -50.467 32.602 1.00 30.81 485 GLY A C 1
ATOM 3669 O O . GLY A 1 485 ? -30.419 -50.101 32.547 1.00 30.81 485 GLY A O 1
ATOM 3670 N N . GLY A 1 486 ? -32.525 -49.762 33.236 1.00 29.72 486 GLY A N 1
ATOM 3671 C CA . GLY A 1 486 ? -32.206 -48.580 34.031 1.00 29.72 486 GLY A CA 1
ATOM 3672 C C . GLY A 1 486 ? -31.290 -48.870 35.223 1.00 29.72 486 GLY A C 1
ATOM 3673 O O . GLY A 1 486 ? -31.350 -49.938 35.828 1.00 29.72 486 GLY A O 1
ATOM 3674 N N . PHE A 1 487 ? -30.527 -47.859 35.632 1.00 28.78 487 PHE A N 1
ATOM 3675 C CA . PHE A 1 487 ? -30.098 -47.716 37.017 1.00 28.78 487 PHE A CA 1
ATOM 3676 C C . PHE A 1 487 ? -30.034 -46.238 37.396 1.00 28.78 487 PHE A C 1
ATOM 3678 O O . PHE A 1 487 ? -29.689 -45.372 36.598 1.00 28.78 487 PHE A O 1
ATOM 3685 N N . ARG A 1 488 ? -30.462 -45.966 38.623 1.00 36.06 488 ARG A N 1
ATOM 3686 C CA . ARG A 1 488 ? -30.659 -44.652 39.232 1.00 36.06 488 ARG A CA 1
ATOM 3687 C C . ARG A 1 488 ? -29.970 -44.707 40.605 1.00 36.06 488 ARG A C 1
ATOM 3689 O O . ARG A 1 488 ? -29.919 -45.790 41.191 1.00 36.06 488 ARG A O 1
ATOM 3696 N N . ILE A 1 489 ? -29.660 -43.523 41.149 1.00 35.16 489 ILE A N 1
ATOM 3697 C CA . ILE A 1 489 ? -29.319 -43.200 42.559 1.00 35.16 489 ILE A CA 1
ATOM 3698 C C . ILE A 1 489 ? -27.826 -43.485 42.904 1.00 35.16 489 ILE A C 1
ATOM 3700 O O . ILE A 1 489 ? -27.333 -44.554 42.569 1.00 35.16 489 ILE A O 1
ATOM 3704 N N . LEU A 1 490 ? -27.021 -42.598 43.515 1.00 42.72 490 LEU A N 1
ATOM 3705 C CA . LEU A 1 490 ? -27.225 -41.508 44.496 1.00 42.72 490 LEU A CA 1
ATOM 3706 C C . LEU A 1 490 ? -26.434 -40.240 44.172 1.00 42.72 490 LEU A C 1
ATOM 3708 O O . LEU A 1 490 ? -25.260 -40.373 43.768 1.00 42.72 490 LEU A O 1
#

Foldseek 3Di:
DPFQAWFAFPDKDWFAAAAQWEWDAAPAFKIKIWGGFPQQFTKIWMWGQHPVGYTDPDTPDMERQASHFHNKEKDAQPPARFKIWIWGQHPPQKIKIFMFGQHSSRDGDNDTPDMDIAPAGQHNWYKDFDPDPLQKIWTGHAQQKIWIWHQDNVRYTHHYTQEMDRPRHHGRWAYKDQQAVQKIWTGAQQKIWIWGADSSRYIDTDDMERLDPAGWGQWAKDDDPPAQKIKIWTQGPLRFTKIFMFGADNRGRGPHDTPEMDRAAGRQWDHWEHWDDPFAFKIKIWTQGDDNNFFTKIWMWGAHRVGYTDHYTPDMYGNGDPPVFGWDNWYKDDHDDQKIKIKTDTPPRSMIMITMIGRDRPDVSPLPQPEDPDEDEDDDAHAYEYPYEYEYDYDEEYEYDEEYEYDEAYAYEYPEEYEYAYEDYPEYEYDYQYEDEYPDDYDYPDPYDYDYPVNCVVPPVDDDDDDPDDDDDDDDDDDDDDDDDDDDDD

Solvent-accessible surface area (backbone atoms only — not comparable to full-atom values): 25932 Å² total; per-residue (Å²): 124,58,69,43,32,61,50,70,72,64,30,76,47,80,39,84,36,19,26,50,32,29,70,42,67,45,72,68,47,29,38,38,39,27,8,12,24,89,78,37,28,12,31,38,39,16,34,38,42,43,93,83,19,51,56,51,96,53,72,68,29,75,43,81,78,29,82,34,17,36,37,22,23,56,44,74,35,66,94,35,84,32,34,32,38,40,32,17,19,32,68,95,61,38,9,37,42,34,16,37,41,38,43,67,81,38,49,66,51,97,53,69,72,29,68,32,64,48,98,50,29,18,44,55,21,35,63,46,72,48,89,51,100,64,24,36,29,39,38,38,18,35,39,35,29,37,34,22,36,35,44,42,56,86,34,52,48,39,93,49,67,67,29,74,48,74,73,71,43,86,47,60,40,30,40,67,46,80,69,33,95,51,16,32,38,42,30,32,35,40,37,40,39,18,27,33,45,49,93,84,42,44,73,42,83,64,34,75,45,74,79,44,101,54,70,28,36,54,18,20,62,34,75,41,68,100,46,52,21,32,35,43,35,27,28,41,80,68,24,24,26,35,37,36,16,31,42,40,45,70,78,28,48,65,50,95,52,79,71,29,68,33,75,75,33,82,60,30,28,73,45,49,27,60,54,40,79,68,48,80,40,35,35,37,34,36,34,16,19,68,90,87,30,19,16,26,31,39,42,18,36,40,42,43,68,89,24,52,49,43,95,53,65,64,29,77,39,78,78,38,80,20,83,87,52,40,46,37,55,46,34,70,48,79,64,48,96,52,23,32,39,37,30,25,15,34,86,87,69,28,27,16,39,38,36,18,25,37,45,35,60,57,92,76,51,78,69,64,67,50,70,44,84,51,78,50,78,56,88,63,98,69,66,53,41,45,72,32,50,37,50,46,49,49,81,63,66,46,54,44,62,29,49,35,43,41,58,50,59,42,55,40,49,37,65,30,43,32,45,37,53,36,82,69,65,87,51,55,48,49,69,31,72,26,40,47,33,59,79,64,90,72,69,77,82,47,86,45,51,81,50,55,73,76,57,48,66,75,72,61,78,77,82,92,83,87,78,89,82,80,80,95,82,83,87,86,88,83,86,88,81,90,82,87,80,89,85,80,88,135

Secondary structure (DSSP, 8-state):
--TT-BPPP-EEEEETT-EEEEEEEPSSSEEEEEEE-TTS-EEEEEEEB-TT-PBPSS-SEEEEEESS-EEEEEEEPTT-SSEEEEEEE-GGG-EEEEEEEE-TTS-EESS-S-EEE-SS--SS--EEE--STT-EEEEE-GGGEEEEEEB-TT--B-SS--EEEE----S----EEEEETTEEEEE-SSEEEEEEE-TT--EEEEEEEE--SS--EEEEEEEPTTSSEEEEEEE-TTS-EEEEEEEE-TTS-EE-S---EEEEE-S---EEPPPEE-STTEEEEEEEETTTT-EEEEEEEEB-TT--B-SS-SEEEEEE-TTTS-EEEEEEEEEETTEEEE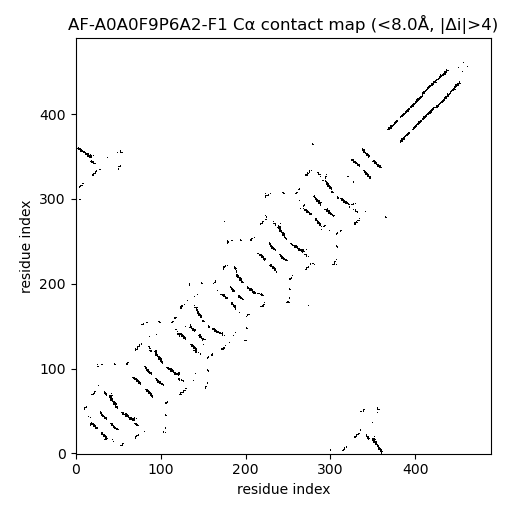EEEETTT--EEEEEEEB---TTS-----EE-S--EE-SS---EESS-EEE--SS-EEE-S-EEE-S---EEESS--EEE-S--S-EEE-SS-EEE-SS-----SS-EE--HHHHHHH-------------------------------

Radius of gyration: 26.26 Å; Cα contacts (8 Å, |Δi|>4): 1412; chains: 1; bounding box: 59×78×71 Å